Protein 6QWT (pdb70)

Organism: NCBI:txid2773316

Secondary structure (DSSP, 8-state):
-EEEE----SSPP----S-S-EE-TTTTSS---EEEPP-STT-TT-SS-HHHHHTTTTTS----S--TTHHHHHHHHHHHH----EEPPPHHHHHHEETTEE---TTS---TTGGGT--SGGGEEE-TTSSEEE-HHHHHHHHHHHH----EEEEEE---EEEHHHHHTT---EEEE--HHHHHHHHHHSHHHHHHHHTSEEEETB-TT--HHHHHHHHHHHT-S-S--EEEEEESHHHH--HHHHHHHHHHHHHHEEPPTTS-TTHHHHHHHHHHEEEEEETTEEEEEESS----HHHHHHHHHHHHHHHHHHHTTSTT--TTSEEEEEETTEEEEEESSPPPHHHHHHHHHHHSS-EEE-TTS-SS--S---TTT--BTTEEEEE-SSSTTSEEEEE-HHHHHHHTTEE-SS-HHHHHHHHHHHHGGG-HHHHHHHHHHHHHHHHHTT----PPPHHHHHHHHHHHTT-

Solvent-accessible surface area: 21320 Å² total; per-residue (Å²): 6,69,90,66,98,22,145,80,42,35,84,63,17,138,7,69,80,205,31,143,20,82,126,8,36,0,63,45,19,27,112,48,54,29,46,13,2,0,8,28,134,169,31,101,92,12,180,40,50,0,30,110,29,18,44,72,40,23,38,72,27,28,37,72,129,53,12,126,12,0,68,61,0,2,106,34,4,21,81,110,10,122,24,82,96,18,118,26,12,80,23,66,69,0,2,38,19,25,141,92,17,125,29,21,71,31,145,105,62,1,0,6,68,31,45,68,119,82,88,10,95,64,4,4,85,88,16,179,83,55,76,66,56,21,17,104,114,0,112,119,60,0,49,52,6,5,105,93,22,81,11,20,17,2,1,52,9,58,30,27,32,31,19,68,102,78,5,59,37,0,114,6,123,37,72,26,34,10,0,0,9,0,33,0,0,6,38,18,2,2,0,9,0,18,31,20,2,66,46,72,20,15,88,27,12,2,0,3,25,22,78,29,43,79,28,0,18,60,6,19,68,38,2,103,132,32,104,39,1,5,16,1,37,6,42,67,4,54,24,13,1,1,6,2,0,0,83,15,2,1,70,23,0,25,139,30,6,76,48,44,144,75,12,31,120,60,4,1,71,98,18,2,65,12,7,30,66,2,44,2,0,11,12,93,115,34,17,36,18,42,2,2,4,7,42,91,70,14,15,15,2,5,5,0,0,0,0,1,0,0,0,0,0,0,0,50,60,41,119,88,23,65,69,90,27,9,84,4,4,0,71,16,40,41,3,0,0,0,5,70,69,45,1,56,0,53,62,0,9,90,23,0,113,82,78,13,50,1,125,10,60,16,41,89,105,48,110,91,35,65,98,88,6,31,12,106,93,5,14,3,37,112,38,67,3,68,43,10,184,194,62,84,82,45,0,14,5,27,10,39,70,75,19,9,51,5,36,0,0,20,15,134,63,49,95,15,51,89,36,0,39,60,15,0,114,48,1,4,12,27,19,68,101,86,5,84,129,6,4,75,52,0,70,51,44,0,134,152,63,76,58,135,3,116,33,32,76,51,136,70,10,29,148,149,7,28,51,65,7,129,77

B-factor: mean 32.14, std 9.89, range [13.76, 86.22]

Sequence (471 aa):
SEILACEPGGPPPHVPRRSKLVKSPAYGAFPVTKEPAVLSRHDRRTEADVDQVAFSAAGGGDIDEPWPSLIPAVKLYFSRCNFPPLHTLTMLEAINGTPLLDGIDMNQSAGYPWCLTLNRRSLFDVGEDGLYHPCPELYQEIEACLHNPDYFYTTFLKDELRGVDKVAAAKTRLIEAAPIHAIIAGRMLFGGLFEAMHSQPGMYGSAVGCDPDYHWTPFYHSFLDYSEVWALDYSNFDSTIPSVVFKLIGEELAKIIQLPPSIPPDAVQKYVQSIYLSKHVFGDQWYIMKGGNPSCVGTSILNSMVNNISLLSAMLTHPDFDTSAWRILCYGDDVLYATVPSIHPSFIADFYHSQTNYKVTPADKASTFPETSSIHDVTFLKRHFVPDERFPTYIHPVISPETYQQSVMWTRGGPFQDVITSLCYLAHHAGPNNYQKWCDTVQAQCLKSGFEPIFIPYEVLQYRWLATVMT

Radius of gyration: 22.9 Å; Cα contacts (8 Å, |Δi|>4): 869; chains: 1; bounding box: 61×58×57 Å

Foldseek 3Di:
DAWFDDDDDDAFDDADQDFLKDFDLLQVLDPAQKDKFHRHQPDPLAPDGLVCQQCVLARPDFDADDDPLQVVLLCLLCVQLVAAFFEFDDLQCQAQHDPQGHHDDQQDAQFPPQNVPHGRVVQWDQDPVRGTDGDPVLVVLLLVCLAAVAFAKEKYFDTDMDGSVCRHHSHTYIAIDTHNSLSSNLCGQCVRVCSVDLNDAQRSQENQVPDQLACLLVNLVVCVVFFFKAKKFWDPQQRFAHPNLLQSVLVVVLVRYDYDPSGDSSSSNNSSCCFQFHWYGYGNDTITHHGGGRDDSSVQSVLSNSLSSLQSSQLVPDPPFDSVAKGWHDGRRIIMIGGVVGDFVVSSQVVCVVRTRIHMGGPPPPRDTDPGHGLQRDATPQFHWDADPVHRSRTFTAHDPCVLLNQLRIDSPDDSLVSQAVVLLRQLSVDQVSSVVSVVSSQVSSVVSVDHHDYDHSVVNVVVSCVSNVD

Nearest PDB structures (foldseek):
  6qwt-assembly1_A  TM=1.002E+00  e=4.736E-103  Chicken sicinivirus JSY
  6r1i-assembly2_B  TM=9.584E-01  e=3.407E-65  Porcine kobuvirus swine/S-1-HUN/2007/Hungary
  4nyz-assembly1_A  TM=9.124E-01  e=5.068E-41  Mengo virus
  3ur0-assembly3_C  TM=7.962E-01  e=3.044E-22  Murine norovirus 1
  3ur0-assembly1_A  TM=7.853E-01  e=6.809E-22  Murine norovirus 1

InterPro domains:
  IPR000605 Helicase, superfamily 3, single-stranded DNA/RNA virus [PF00910] (1807-1910)
  IPR001205 RNA-directed RNA polymerase, C-terminal domain [PF00680] (2421-2833)
  IPR001676 Picornavirus capsid [PF00073] (652-749)
  IPR001676 Picornavirus capsid [PF00073] (863-954)
  IPR004004 Helicase/polymerase/peptidase polyprotein, Calicivirus-type [PR00918] (1801-1821)
  IPR004004 Helicase/polymerase/peptidase polyprotein, Calicivirus-type [PR00918] (1880-1899)
  IPR004004 Helicase/polymerase/peptidase polyprotein, Calicivirus-type [PR00918] (2339-2353)
  IPR004004 Helicase/polymerase/peptidase polyprotein, Calicivirus-type [PR00918] (2619-2634)
  IPR004004 Helicase/polymerase/peptidase polyprotein, Calicivirus-type [PR00918] (2720-2731)
  IPR007094 RNA-directed RNA polymerase, catalytic domain [PS50507] (2616-2737)
  IPR009003 Peptidase S1, PA clan [SSF50494] (2208-2378)
  IPR014759 Helicase, superfamily 3, single-stranded RNA virus [PS51218] (1780-1949)
  IPR027417 P-loop containing nucleoside triphosphate hydrolase [SSF52540] (1797-1937)
  IPR029053 Viral coat protein subunit [G3DSA:2.60.120.20] (530-773)
  IPR029053 Viral coat protein subunit [G3DSA:2.60.120.20] (780-1007)
  IPR029053 Viral coat protein subunit [G3DSA:2.60.120.20] (1079-1293)
  IPR033703 Picornavirus/Calicivirus coat protein [cd00205] (826-999)
  IPR043128 Reverse transcriptase/Diguanylate cyclase domain [G3DSA:3.30.70.270] (2592-2648)
  IPR043128 Reverse transcriptase/Diguanylate cyclase domain [G3DSA:3.30.70.270] (2662-2763)
  IPR043502 DNA/RNA polymerase superfamily [SSF56672] (2391-2857)

CATH classification: 3.30.70.270

Structure (mmCIF, N/CA/C/O backbone):
data_6QWT
#
_entry.id   6QWT
#
_cell.length_a   92.509
_cell.length_b   92.509
_cell.length_c   161.923
_cell.angle_alpha   90.00
_cell.angle_beta   90.00
_cell.angle_gamma   90.00
#
_symmetry.space_group_name_H-M   'P 42 21 2'
#
loop_
_entity.id
_entity.type
_entity.pdbx_description
1 polymer 'Genome polyprotein'
2 water water
#
loop_
_atom_site.group_PDB
_atom_site.id
_atom_site.type_symbol
_atom_site.label_atom_id
_atom_site.label_alt_id
_atom_site.label_comp_id
_atom_site.label_asym_id
_atom_site.label_entity_id
_atom_site.label_seq_id
_atom_site.pdbx_PDB_ins_code
_atom_site.Cartn_x
_atom_site.Cartn_y
_atom_site.Cartn_z
_atom_site.occupancy
_atom_site.B_iso_or_equiv
_atom_site.auth_seq_id
_atom_site.auth_comp_id
_atom_site.auth_asym_id
_atom_site.auth_atom_id
_atom_site.pdbx_PDB_model_num
ATOM 1 N N . SER A 1 1 ? 95.474 21.309 12.353 1.00 29.78 1 SER A N 1
ATOM 2 C CA . SER A 1 1 ? 95.775 22.568 11.685 1.00 27.78 1 SER A CA 1
ATOM 3 C C . SER A 1 1 ? 95.401 22.522 10.209 1.00 31.73 1 SER A C 1
ATOM 4 O O . SER A 1 1 ? 94.882 21.523 9.713 1.00 30.31 1 SER A O 1
ATOM 7 N N . GLU A 1 2 ? 95.679 23.620 9.514 1.00 29.67 2 GLU A N 1
ATOM 8 C CA . GLU A 1 2 ? 95.378 23.760 8.095 1.00 30.92 2 GLU A CA 1
ATOM 9 C C . GLU A 1 2 ? 96.598 24.373 7.427 1.00 33.98 2 GLU A C 1
ATOM 10 O O . GLU A 1 2 ? 97.072 25.431 7.851 1.00 35.24 2 GLU A O 1
ATOM 16 N N . ILE A 1 3 ? 97.115 23.707 6.401 1.00 32.34 3 ILE A N 1
ATOM 17 C CA . ILE A 1 3 ? 98.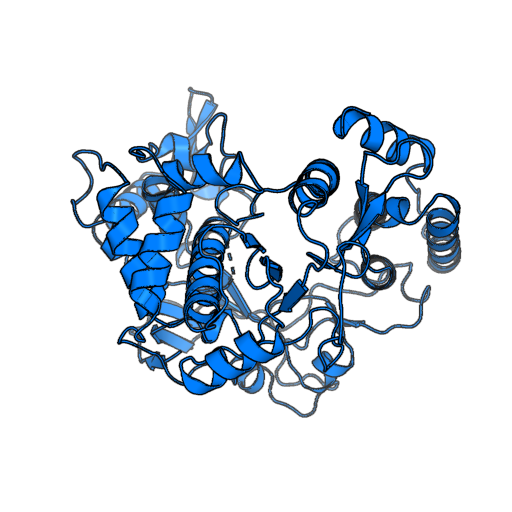372 24.099 5.776 1.00 32.89 3 ILE A CA 1
ATOM 18 C C . ILE A 1 3 ? 98.076 24.822 4.468 1.00 32.00 3 ILE A C 1
ATOM 19 O O . ILE A 1 3 ? 97.340 24.309 3.615 1.00 33.02 3 ILE A O 1
ATOM 24 N N . LEU A 1 4 ? 98.647 26.014 4.314 1.00 29.98 4 LEU A N 1
ATOM 25 C CA . LEU A 1 4 ? 98.382 26.890 3.184 1.00 31.23 4 LEU A CA 1
ATOM 26 C C . LEU A 1 4 ? 99.672 27.193 2.431 1.00 29.62 4 LEU A C 1
ATOM 27 O O . LEU A 1 4 ? 100.778 26.990 2.941 1.00 25.28 4 LEU A O 1
ATOM 32 N N . ALA A 1 5 ? 99.511 27.699 1.210 1.00 29.68 5 ALA A N 1
ATOM 33 C CA . ALA A 1 5 ? 100.653 28.098 0.401 1.00 30.00 5 ALA A CA 1
ATOM 34 C C . ALA A 1 5 ? 101.307 29.349 0.976 1.00 31.97 5 ALA A C 1
ATOM 35 O O . ALA A 1 5 ? 100.668 30.153 1.659 1.00 32.54 5 ALA A O 1
ATOM 37 N N . CYS A 1 6 ? 102.595 29.514 0.685 1.00 28.89 6 CYS A N 1
ATOM 38 C CA . CYS A 1 6 ? 103.355 30.624 1.235 1.00 28.01 6 CYS A CA 1
ATOM 39 C C . CYS A 1 6 ? 104.461 31.019 0.270 1.00 32.75 6 CYS A C 1
ATOM 40 O O . CYS A 1 6 ? 105.103 30.155 -0.335 1.00 35.47 6 CYS A O 1
ATOM 43 N N . GLU A 1 7 ? 104.680 32.324 0.137 1.00 29.85 7 GLU A N 1
ATOM 44 C CA . GLU A 1 7 ? 105.750 32.815 -0.717 1.00 32.02 7 GLU A CA 1
ATOM 45 C C . GLU A 1 7 ? 107.106 32.527 -0.075 1.00 32.42 7 GLU A C 1
ATOM 46 O O . GLU A 1 7 ? 107.274 32.714 1.135 1.00 28.12 7 GLU A O 1
ATOM 52 N N . PRO A 1 8 ? 108.087 32.067 -0.849 1.00 32.46 8 PRO A N 1
ATOM 53 C CA . PRO A 1 8 ? 109.418 31.827 -0.281 1.00 30.17 8 PRO A CA 1
ATOM 54 C C . PRO A 1 8 ? 110.074 33.123 0.169 1.00 31.96 8 PRO A C 1
ATOM 55 O O . PRO A 1 8 ? 109.805 34.202 -0.363 1.00 32.25 8 PRO A O 1
ATOM 59 N N . GLY A 1 9 ? 110.944 33.005 1.169 1.00 28.85 9 GLY A N 1
ATOM 60 C CA . GLY A 1 9 ? 111.550 34.175 1.773 1.00 28.26 9 GLY A CA 1
ATOM 61 C C . GLY A 1 9 ? 113.010 34.379 1.424 1.00 28.01 9 GLY A C 1
ATOM 62 O O . GLY A 1 9 ? 113.638 35.326 1.904 1.00 32.39 9 GLY A O 1
ATOM 63 N N . GLY A 1 10 ? 113.562 33.500 0.592 1.00 27.86 10 GLY A N 1
ATOM 64 C CA . GLY A 1 10 ? 114.945 33.595 0.193 1.00 26.61 10 GLY A CA 1
ATOM 65 C C . GLY A 1 10 ? 115.553 32.230 -0.057 1.00 29.38 10 GLY A C 1
ATOM 66 O O . GLY A 1 10 ? 114.853 31.266 -0.387 1.00 31.05 10 GLY A O 1
ATOM 67 N N . PRO A 1 11 ? 116.871 32.121 0.087 1.00 27.70 11 PRO A N 1
ATOM 68 C CA . PRO A 1 11 ? 117.531 30.821 -0.074 1.00 28.97 11 PRO A CA 1
ATOM 69 C C . PRO A 1 11 ? 117.057 29.846 0.988 1.00 32.31 11 PRO A C 1
ATOM 70 O O . PRO A 1 11 ? 116.945 30.210 2.168 1.00 27.59 11 PRO A O 1
ATOM 74 N N . PRO A 1 12 ? 116.759 28.606 0.613 1.00 29.55 12 PRO A N 1
ATOM 75 C CA . PRO A 1 12 ? 116.233 27.644 1.583 1.00 26.23 12 PRO A CA 1
ATOM 76 C C . PRO A 1 12 ? 117.334 27.105 2.478 1.00 26.86 12 PRO A C 1
ATOM 77 O O . PRO A 1 12 ? 118.495 26.988 2.054 1.00 25.67 12 PRO A O 1
ATOM 81 N N . PRO A 1 13 ? 117.014 26.779 3.726 1.00 26.62 13 PRO A N 1
ATOM 82 C CA . PRO A 1 13 ? 117.985 26.116 4.601 1.00 27.89 13 PRO A CA 1
ATOM 83 C C . PRO A 1 13 ? 118.013 24.612 4.350 1.00 27.03 13 PRO A C 1
ATOM 84 O O . PRO A 1 13 ? 117.197 24.058 3.613 1.00 26.82 13 PRO A O 1
ATOM 88 N N . HIS A 1 14 ? 118.979 23.953 4.985 1.00 28.87 14 HIS A N 1
ATOM 89 C CA . HIS A 1 14 ? 119.172 22.517 4.835 1.00 28.51 14 HIS A CA 1
ATOM 90 C C . HIS A 1 14 ? 118.658 21.775 6.063 1.00 27.15 14 HIS A C 1
ATOM 91 O O . HIS A 1 14 ? 118.922 22.177 7.200 1.00 26.08 14 HIS A O 1
ATOM 98 N N . VAL A 1 15 ? 117.929 20.688 5.824 1.00 27.06 15 VAL A N 1
ATOM 99 C CA . VAL A 1 15 ? 117.415 19.833 6.891 1.00 23.90 15 VAL A CA 1
ATOM 100 C C . VAL A 1 15 ? 118.452 18.743 7.154 1.00 27.65 15 VAL A C 1
ATOM 101 O O . VAL A 1 15 ? 118.684 17.902 6.268 1.00 24.34 15 VAL A O 1
ATOM 105 N N . PRO A 1 16 ? 119.093 18.719 8.323 1.00 29.32 16 PRO A N 1
ATOM 106 C CA . PRO A 1 16 ? 120.086 17.670 8.598 1.00 22.32 16 PRO A CA 1
ATOM 107 C C . PRO A 1 16 ? 119.454 16.285 8.545 1.00 27.75 16 PRO A C 1
ATOM 108 O O . PRO A 1 16 ? 118.406 16.038 9.148 1.00 26.88 16 PRO A O 1
ATOM 112 N N . ARG A 1 17 ? 120.097 15.382 7.803 1.00 21.25 17 ARG A N 1
ATOM 113 C CA . ARG A 1 17 ? 119.602 14.023 7.618 1.00 25.32 17 ARG A CA 1
ATOM 114 C C . ARG A 1 17 ? 120.444 12.978 8.336 1.00 26.88 17 ARG A C 1
ATOM 115 O O . ARG A 1 17 ? 120.122 11.788 8.268 1.00 24.85 17 ARG A O 1
ATOM 123 N N . ARG A 1 18 ? 121.512 13.385 9.016 1.00 26.28 18 ARG A N 1
ATOM 124 C CA . ARG A 1 18 ? 122.338 12.484 9.804 1.00 34.92 18 ARG A CA 1
ATOM 125 C C . ARG A 1 18 ? 122.235 12.860 11.277 1.00 30.92 18 ARG A C 1
ATOM 126 O O . ARG A 1 18 ? 122.272 14.043 11.631 1.00 27.97 18 ARG A O 1
ATOM 134 N N . SER A 1 19 ? 122.103 11.847 12.129 1.00 29.05 19 SER A N 1
ATOM 135 C CA . SER A 1 19 ? 121.965 12.071 13.560 1.00 27.76 19 SER A CA 1
ATOM 136 C C . SER A 1 19 ? 123.317 12.368 14.193 1.00 29.01 19 SER A C 1
ATOM 137 O O . SER A 1 19 ? 124.340 11.796 13.807 1.00 26.72 19 SER A O 1
ATOM 140 N N . LYS A 1 20 ? 123.313 13.280 15.166 1.00 31.03 20 LYS A N 1
ATOM 141 C CA . LYS A 1 20 ? 124.492 13.547 15.980 1.00 30.92 20 LYS A CA 1
ATOM 142 C C . LYS A 1 20 ? 124.650 12.557 17.126 1.00 31.02 20 LYS A C 1
ATOM 143 O O . LYS A 1 20 ? 125.674 12.593 17.818 1.00 24.36 20 LYS A O 1
ATOM 149 N N . LEU A 1 21 ? 123.668 11.683 17.338 1.00 27.83 21 LEU A N 1
ATOM 150 C CA . LEU A 1 21 ? 123.720 10.722 18.431 1.00 28.30 21 LEU A CA 1
ATOM 151 C C . LEU A 1 21 ? 124.491 9.488 17.985 1.00 29.79 21 LEU A C 1
ATOM 152 O O . LEU A 1 21 ? 124.111 8.826 17.012 1.00 33.15 21 LEU A O 1
ATOM 157 N N . VAL A 1 22 ? 125.579 9.182 18.691 1.00 26.73 22 VAL A N 1
ATOM 158 C CA . VAL A 1 22 ? 126.393 8.008 18.415 1.00 24.67 22 VAL A CA 1
ATOM 159 C C . VAL A 1 22 ? 126.504 7.188 19.693 1.00 27.51 22 VAL A C 1
ATOM 160 O O . VAL A 1 22 ? 126.306 7.689 20.802 1.00 24.18 22 VAL A O 1
ATOM 164 N N . LYS A 1 23 ? 126.810 5.902 19.522 1.00 27.58 23 LYS A N 1
ATOM 165 C CA . LYS A 1 23 ? 126.904 4.998 20.661 1.00 25.97 23 LYS A CA 1
ATOM 166 C C . LYS A 1 23 ? 127.992 5.455 21.626 1.00 27.45 23 LYS A C 1
ATOM 167 O O . LYS A 1 23 ? 129.091 5.840 21.217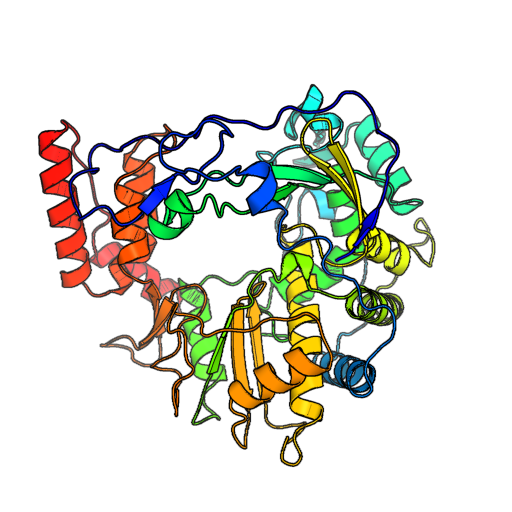 1.00 29.58 23 LYS A O 1
ATOM 173 N N . SER A 1 24 ? 127.670 5.422 22.912 1.00 25.55 24 SER A N 1
ATOM 174 C CA . SER A 1 24 ? 128.560 5.871 23.971 1.00 26.79 24 SER A CA 1
ATOM 175 C C . SER A 1 24 ? 129.377 4.702 24.501 1.00 19.88 24 SER A C 1
ATOM 176 O O . SER A 1 24 ? 129.096 3.540 24.202 1.00 22.13 24 SER A O 1
ATOM 179 N N . PRO A 1 25 ? 130.416 4.974 25.300 1.00 26.19 25 PRO A N 1
ATOM 180 C CA . PRO A 1 25 ? 131.172 3.872 25.924 1.00 23.07 25 PRO A CA 1
ATOM 181 C C . PRO A 1 25 ? 130.336 2.976 26.831 1.00 26.73 25 PRO A C 1
ATOM 182 O O . PRO A 1 25 ? 130.828 1.919 27.244 1.00 27.46 25 PRO A O 1
ATOM 186 N N . ALA A 1 26 ? 129.099 3.358 27.152 1.00 24.55 26 ALA A N 1
ATOM 187 C CA . ALA A 1 26 ? 128.229 2.558 28.003 1.00 24.72 26 ALA A CA 1
ATOM 188 C C . ALA A 1 26 ? 127.121 1.866 27.216 1.00 23.10 26 ALA A C 1
ATOM 189 O O . ALA A 1 26 ? 126.148 1.396 27.813 1.00 23.58 26 ALA A O 1
ATOM 191 N N . TYR A 1 27 ? 127.272 1.760 25.890 1.00 25.41 27 TYR A N 1
ATOM 192 C CA . TYR A 1 27 ? 126.158 1.359 25.031 1.00 25.96 27 TYR A CA 1
ATOM 193 C C . TYR A 1 27 ? 125.609 -0.030 25.363 1.00 28.02 27 TYR A C 1
ATOM 194 O O . TYR A 1 27 ? 124.418 -0.284 25.163 1.00 36.44 27 TYR A O 1
ATOM 203 N N . GLY A 1 28 ? 126.435 -0.949 25.834 1.00 28.36 28 GLY A N 1
ATOM 204 C CA . GLY A 1 28 ? 125.835 -2.239 26.111 1.00 32.37 28 GLY A CA 1
ATOM 205 C C . GLY A 1 28 ? 125.205 -2.422 27.479 1.00 31.34 28 GLY A C 1
ATOM 206 O O . GLY A 1 28 ? 124.743 -3.528 27.781 1.00 33.79 28 GLY A O 1
ATOM 207 N N . ALA A 1 29 ? 125.145 -1.370 28.305 1.00 26.83 29 ALA A N 1
ATOM 208 C CA . ALA A 1 29 ? 124.848 -1.535 29.729 1.00 25.84 29 ALA A CA 1
ATOM 209 C C . ALA A 1 29 ? 123.447 -2.088 29.974 1.00 26.17 29 ALA A C 1
ATOM 210 O O . ALA A 1 29 ? 123.264 -2.962 30.830 1.00 25.23 29 ALA A O 1
ATOM 212 N N . PHE A 1 30 ? 122.450 -1.590 29.256 1.00 25.66 30 PHE A N 1
ATOM 213 C CA . PHE A 1 30 ? 121.062 -1.981 29.438 1.00 23.56 30 PHE A CA 1
ATOM 214 C C . PHE A 1 30 ? 120.481 -2.456 28.116 1.00 29.08 30 PHE A C 1
ATOM 215 O O . PHE A 1 30 ? 121.001 -2.123 27.045 1.00 27.81 30 PHE A O 1
ATOM 223 N N . PRO A 1 31 ? 119.414 -3.255 28.156 1.00 29.56 31 PRO A N 1
ATOM 224 C CA . PRO A 1 31 ? 118.716 -3.612 26.913 1.00 29.54 31 PRO A CA 1
ATOM 225 C C . PRO A 1 31 ? 118.261 -2.364 26.167 1.00 29.47 31 PRO A C 1
ATOM 226 O O . PRO A 1 31 ? 117.625 -1.475 26.738 1.00 27.87 31 PRO A O 1
ATOM 230 N N . VAL A 1 32 ? 118.601 -2.301 24.883 1.00 26.03 32 VAL A N 1
ATOM 231 C CA . VAL A 1 32 ? 118.342 -1.113 24.076 1.00 29.28 32 VAL A CA 1
ATOM 232 C C . VAL A 1 32 ? 116.862 -1.084 23.708 1.00 28.85 32 VAL A C 1
ATOM 233 O O . VAL A 1 32 ? 116.401 -1.876 22.883 1.00 34.52 32 VAL A O 1
ATOM 237 N N . THR A 1 33 ? 116.112 -0.171 24.327 1.00 28.15 33 THR A N 1
ATOM 238 C CA . THR A 1 33 ? 114.714 0.061 23.992 1.00 25.51 33 THR A CA 1
ATOM 239 C C . THR A 1 33 ? 114.499 1.377 23.262 1.00 29.36 33 THR A C 1
ATOM 240 O O . THR A 1 33 ? 113.358 1.698 22.914 1.00 29.57 33 THR A O 1
ATOM 244 N N . LYS A 1 34 ? 115.560 2.148 23.028 1.00 26.56 34 LYS A N 1
ATOM 245 C CA . LYS A 1 34 ? 115.467 3.433 22.354 1.00 25.57 34 LYS A CA 1
ATOM 246 C C . LYS A 1 34 ? 116.637 3.583 21.395 1.00 28.26 34 LYS A C 1
ATOM 247 O O . LYS A 1 34 ? 117.728 3.061 21.638 1.00 27.51 34 LYS A O 1
ATOM 253 N N . GLU A 1 35 ? 116.399 4.310 20.311 1.00 25.10 35 GLU A N 1
ATOM 254 C CA . GLU A 1 35 ? 117.395 4.580 19.287 1.00 27.66 35 GLU A CA 1
ATOM 255 C C . GLU A 1 35 ? 117.156 5.980 18.744 1.00 25.99 35 GLU A C 1
ATOM 256 O O . GLU A 1 35 ? 116.070 6.542 18.922 1.00 21.59 35 GLU A O 1
ATOM 262 N N . PRO A 1 36 ? 118.158 6.579 18.094 1.00 22.49 36 PRO A N 1
ATOM 263 C CA . PRO A 1 36 ? 117.951 7.901 17.488 1.00 25.12 36 PRO A CA 1
ATOM 264 C C . PRO A 1 36 ? 116.823 7.879 16.467 1.00 26.33 36 PRO A C 1
ATOM 265 O O . PRO A 1 36 ? 116.668 6.922 15.707 1.00 21.96 36 PRO A O 1
ATOM 269 N N . ALA A 1 37 ? 116.031 8.951 16.462 1.00 25.19 37 ALA A N 1
ATOM 270 C CA . ALA A 1 37 ? 114.887 9.045 15.567 1.00 26.87 37 ALA A CA 1
ATOM 271 C C . ALA A 1 37 ? 115.326 8.979 14.109 1.00 23.44 37 ALA A C 1
ATOM 272 O O . ALA A 1 37 ? 116.449 9.350 13.754 1.00 20.67 37 ALA A O 1
ATOM 274 N N . VAL A 1 38 ? 114.418 8.501 13.262 1.00 22.96 38 VAL A N 1
ATOM 275 C CA . VAL A 1 38 ? 114.661 8.453 11.826 1.00 23.17 38 VAL A CA 1
ATOM 276 C C . VAL A 1 38 ? 114.748 9.878 11.291 1.00 23.04 38 VAL A C 1
ATOM 277 O O . VAL A 1 38 ? 113.807 10.669 11.424 1.00 20.94 38 VAL A O 1
ATOM 281 N N . LEU A 1 39 ? 115.881 10.220 10.683 1.00 20.66 39 LEU A N 1
ATOM 282 C CA . LEU A 1 39 ? 116.024 11.519 10.043 1.00 24.89 39 LEU A CA 1
ATOM 283 C C . LEU A 1 39 ? 116.079 11.445 8.525 1.00 25.47 39 LEU A C 1
ATOM 284 O O . LEU A 1 39 ? 115.727 12.427 7.865 1.00 22.75 39 LEU A O 1
ATOM 289 N N . SER A 1 40 ? 116.485 10.313 7.958 1.00 23.24 40 SER A N 1
ATOM 290 C CA . SER A 1 40 ? 116.669 10.176 6.520 1.00 25.92 40 SER A CA 1
ATOM 291 C C . SER A 1 40 ? 115.486 9.450 5.891 1.00 27.46 40 SER A C 1
ATOM 292 O O . SER A 1 40 ? 114.920 8.528 6.487 1.00 27.01 40 SER A O 1
ATOM 295 N N . ARG A 1 41 ? 115.124 9.868 4.675 1.00 27.03 41 ARG A N 1
ATOM 296 C CA . ARG A 1 41 ? 114.088 9.166 3.924 1.00 25.97 41 ARG A CA 1
ATOM 297 C C . ARG A 1 41 ? 114.551 7.799 3.438 1.00 26.68 41 ARG A C 1
ATOM 298 O O . ARG A 1 41 ? 113.727 7.029 2.931 1.00 31.59 41 ARG A O 1
ATOM 306 N N . HIS A 1 42 ? 115.839 7.480 3.582 1.00 26.72 42 HIS A N 1
ATOM 307 C CA . HIS A 1 42 ? 116.393 6.196 3.173 1.00 32.07 42 HIS A CA 1
ATOM 308 C C . HIS A 1 42 ? 116.826 5.342 4.364 1.00 32.48 42 HIS A C 1
ATOM 309 O O . HIS A 1 42 ? 117.616 4.407 4.192 1.00 34.69 42 HIS A O 1
ATOM 316 N N . ASP A 1 43 ? 116.330 5.641 5.565 1.00 29.97 43 ASP A N 1
ATOM 317 C CA . ASP A 1 43 ? 116.714 4.875 6.748 1.00 31.00 43 ASP A CA 1
ATOM 318 C C . ASP A 1 43 ? 116.279 3.420 6.609 1.00 26.55 43 ASP A C 1
ATOM 319 O O . ASP A 1 43 ? 115.110 3.129 6.336 1.00 30.65 43 ASP A O 1
ATOM 324 N N . ARG A 1 44 ? 117.231 2.502 6.796 1.00 28.70 44 ARG A N 1
ATOM 325 C CA . ARG A 1 44 ? 116.942 1.079 6.656 1.00 29.68 44 ARG A CA 1
ATOM 326 C C . ARG A 1 44 ? 116.116 0.531 7.812 1.00 32.69 44 ARG A C 1
ATOM 327 O O . ARG A 1 44 ? 115.527 -0.547 7.677 1.00 33.41 44 ARG A O 1
ATOM 329 N N . ARG A 1 45 ? 116.055 1.240 8.941 1.00 31.18 45 ARG A N 1
ATOM 330 C CA . ARG A 1 45 ? 115.293 0.756 10.085 1.00 29.17 45 ARG A CA 1
ATOM 331 C C . ARG A 1 45 ? 113.787 0.913 9.912 1.00 32.19 45 ARG A C 1
ATOM 332 O O . ARG A 1 45 ? 113.031 0.389 10.739 1.00 31.73 45 ARG A O 1
ATOM 340 N N . THR A 1 46 ? 113.332 1.611 8.872 1.00 28.60 46 THR A N 1
ATOM 341 C CA . THR A 1 46 ? 111.912 1.837 8.648 1.00 32.14 46 THR A CA 1
ATOM 342 C C . THR A 1 46 ? 111.568 1.605 7.182 1.00 31.87 46 THR A C 1
ATOM 343 O O . THR A 1 46 ? 112.402 1.788 6.291 1.00 31.71 46 THR A O 1
ATOM 347 N N . GLU A 1 47 ? 110.326 1.189 6.946 1.00 30.66 47 GLU A N 1
ATOM 348 C CA . GLU A 1 47 ? 109.777 1.080 5.602 1.00 36.19 47 GLU A CA 1
ATOM 349 C C . GLU A 1 47 ? 108.967 2.305 5.203 1.00 36.53 47 GLU A C 1
ATOM 350 O O . GLU A 1 47 ? 108.510 2.385 4.058 1.00 33.34 47 GLU A O 1
ATOM 356 N N . ALA A 1 48 ? 108.783 3.255 6.113 1.00 28.46 48 ALA A N 1
ATOM 357 C CA . ALA A 1 48 ? 107.970 4.435 5.871 1.00 27.16 48 ALA A CA 1
ATOM 358 C C . ALA A 1 48 ? 108.832 5.611 5.421 1.00 27.80 48 ALA A C 1
ATOM 359 O O . ALA A 1 48 ? 110.065 5.576 5.463 1.00 28.76 48 ALA A O 1
ATOM 361 N N . ASP A 1 49 ? 108.151 6.666 4.982 1.00 32.41 49 ASP A N 1
ATOM 362 C CA . ASP A 1 49 ? 108.780 7.916 4.575 1.00 28.50 49 ASP A CA 1
ATOM 363 C C . ASP A 1 49 ? 108.641 8.908 5.723 1.00 28.84 49 ASP A C 1
ATOM 364 O O . ASP A 1 49 ? 107.521 9.282 6.089 1.00 26.68 49 ASP A O 1
ATOM 369 N N . VAL A 1 50 ? 109.777 9.332 6.285 1.00 24.51 50 VAL A N 1
ATOM 370 C CA . VAL A 1 50 ? 109.740 10.127 7.509 1.00 28.12 50 VAL A CA 1
ATOM 371 C C . VAL A 1 50 ? 109.148 11.510 7.244 1.00 30.47 50 VAL A C 1
ATOM 372 O O . VAL A 1 50 ? 108.385 12.037 8.063 1.00 27.70 50 VAL A O 1
ATOM 376 N N . ASP A 1 51 ? 109.470 12.117 6.095 1.00 26.21 51 ASP A N 1
ATOM 377 C CA . ASP A 1 51 ? 108.887 13.415 5.769 1.00 27.75 51 ASP A CA 1
ATOM 378 C C . ASP A 1 51 ? 107.369 13.331 5.664 1.00 30.15 51 ASP A C 1
ATOM 379 O O . ASP A 1 51 ? 106.670 14.309 5.951 1.00 32.50 51 ASP A O 1
ATOM 384 N N . GLN A 1 52 ? 106.843 12.172 5.266 1.00 31.01 52 GLN A N 1
ATOM 385 C CA . GLN A 1 52 ? 105.400 11.974 5.202 1.00 28.98 52 GLN A CA 1
ATOM 386 C C . GLN A 1 52 ? 104.815 11.724 6.590 1.00 31.35 52 GLN A C 1
ATOM 387 O O . GLN A 1 52 ? 103.799 12.323 6.964 1.00 30.58 52 GLN A O 1
ATOM 393 N N . VAL A 1 53 ? 105.451 10.850 7.372 1.00 26.44 53 VAL A N 1
ATOM 394 C CA . VAL A 1 53 ? 104.928 10.525 8.697 1.00 29.06 53 VAL A CA 1
ATOM 395 C C . VAL A 1 53 ? 105.034 11.726 9.632 1.00 28.14 53 VAL A C 1
ATOM 396 O O . VAL A 1 53 ? 104.126 11.988 10.428 1.00 26.76 53 VAL A O 1
ATOM 400 N N . ALA A 1 54 ? 106.135 12.482 9.547 1.00 25.49 54 ALA A N 1
ATOM 401 C CA . ALA A 1 54 ? 106.334 13.599 10.468 1.00 25.96 54 ALA A CA 1
ATOM 402 C C . ALA A 1 54 ? 105.281 14.688 10.287 1.00 28.03 54 ALA A C 1
ATOM 403 O O . ALA A 1 54 ? 104.990 15.430 11.231 1.00 28.68 54 ALA A O 1
ATOM 405 N N . PHE A 1 55 ? 104.705 14.807 9.093 1.00 29.55 55 PHE A N 1
ATOM 406 C CA . PHE A 1 55 ? 103.687 15.812 8.817 1.00 28.32 55 PHE A CA 1
ATOM 407 C C . PHE A 1 55 ? 102.291 15.213 8.703 1.00 29.39 55 PHE A C 1
ATOM 408 O O . PHE A 1 55 ? 101.360 15.913 8.292 1.00 31.00 55 PHE A O 1
ATOM 416 N N . SER A 1 56 ? 102.118 13.939 9.069 1.00 29.69 56 SER A N 1
ATOM 417 C CA . SER A 1 56 ? 100.843 13.268 8.829 1.00 32.21 56 SER A CA 1
ATOM 418 C C . SER A 1 56 ? 99.741 13.785 9.746 1.00 33.24 56 SER A C 1
ATOM 419 O O . SER A 1 56 ? 98.563 13.745 9.373 1.00 37.45 56 SER A O 1
ATOM 422 N N . ALA A 1 57 ? 100.092 14.269 10.938 1.00 31.66 57 ALA A N 1
ATOM 423 C CA . ALA A 1 57 ? 99.089 14.800 11.851 1.00 36.14 57 ALA A CA 1
ATOM 424 C C . ALA A 1 57 ? 98.741 16.255 11.568 1.00 36.86 57 ALA A C 1
ATOM 425 O O . ALA A 1 57 ? 97.789 16.775 12.162 1.00 28.78 57 ALA A O 1
ATOM 427 N N . ALA A 1 58 ? 99.488 16.923 10.695 1.00 33.37 58 ALA A N 1
ATOM 428 C CA . ALA A 1 58 ? 99.153 18.276 10.290 1.00 32.52 58 ALA A CA 1
ATOM 429 C C . ALA A 1 58 ? 98.136 18.249 9.153 1.00 33.27 58 ALA A C 1
ATOM 430 O O . ALA A 1 58 ? 97.948 17.236 8.474 1.00 40.14 58 ALA A O 1
ATOM 432 N N . GLY A 1 59 ? 97.470 19.382 8.952 1.00 34.07 59 GLY A N 1
ATOM 433 C CA . GLY A 1 59 ? 96.488 19.481 7.891 1.00 33.58 59 GLY A CA 1
ATOM 434 C C . GLY A 1 59 ? 95.178 18.772 8.145 1.00 31.92 59 GLY A C 1
ATOM 435 O O . GLY A 1 59 ? 94.378 18.638 7.214 1.00 32.85 59 GLY A O 1
ATOM 436 N N . GLY A 1 60 ? 94.923 18.318 9.374 1.00 34.28 60 GLY A N 1
ATOM 437 C CA . GLY A 1 60 ? 93.657 17.666 9.670 1.00 38.08 60 GLY A CA 1
ATOM 438 C C . GLY A 1 60 ? 92.484 18.613 9.833 1.00 39.67 60 GLY A C 1
ATOM 439 O O . GLY A 1 60 ? 91.353 18.145 9.999 1.00 42.04 60 GLY A O 1
ATOM 440 N N . GLY A 1 61 ? 92.721 19.924 9.790 1.00 31.92 61 GLY A N 1
ATOM 441 C CA . GLY A 1 61 ? 91.656 20.893 9.936 1.00 33.87 61 GLY A CA 1
ATOM 442 C C . GLY A 1 61 ? 91.891 21.864 11.073 1.00 35.10 61 GLY A C 1
ATOM 443 O O . GLY A 1 61 ? 92.584 21.544 12.043 1.00 30.12 61 GLY A O 1
ATOM 444 N N . ASP A 1 62 ? 91.319 23.060 10.959 1.00 34.08 62 ASP A N 1
ATOM 445 C CA . ASP A 1 62 ? 91.409 24.085 11.988 1.00 34.66 62 ASP A CA 1
ATOM 446 C C . ASP A 1 62 ? 90.005 24.513 12.391 1.00 33.92 62 ASP A C 1
ATOM 447 O O . ASP A 1 62 ? 89.072 24.467 11.586 1.00 40.22 62 ASP A O 1
ATOM 452 N N . ILE A 1 63 ? 89.853 24.928 13.644 1.00 32.32 63 ILE A N 1
ATOM 453 C CA . ILE A 1 63 ? 88.570 25.393 14.159 1.00 34.94 63 ILE A CA 1
ATOM 454 C C . ILE A 1 63 ? 88.649 26.903 14.337 1.00 34.01 63 ILE A C 1
ATOM 455 O O . ILE A 1 63 ? 89.527 27.411 15.045 1.00 34.72 63 ILE A O 1
ATOM 460 N N . ASP A 1 64 ? 87.734 27.618 13.681 1.00 32.61 64 ASP A N 1
ATOM 461 C CA . ASP A 1 64 ? 87.694 29.074 13.709 1.00 35.19 64 ASP A CA 1
ATOM 462 C C . ASP A 1 64 ? 86.643 29.631 14.653 1.00 36.02 64 ASP A C 1
ATOM 463 O O . ASP A 1 64 ? 86.782 30.767 15.113 1.00 37.63 64 ASP A O 1
ATOM 468 N N . GLU A 1 65 ? 85.590 28.873 14.937 1.00 33.13 65 GLU A N 1
ATOM 469 C CA . GLU A 1 65 ? 84.524 29.393 15.771 1.00 33.25 65 GLU A CA 1
ATOM 470 C C . GLU A 1 65 ? 84.547 28.744 17.148 1.00 29.14 65 GLU A C 1
ATOM 471 O O . GLU A 1 65 ? 84.826 27.545 17.264 1.00 26.42 65 GLU A O 1
ATOM 477 N N . PRO A 1 66 ? 84.261 29.501 18.203 1.00 24.68 66 PRO A N 1
ATOM 478 C CA . PRO A 1 66 ? 84.313 28.925 19.550 1.00 29.09 66 PRO A CA 1
ATOM 479 C C . PRO A 1 66 ? 83.159 27.965 19.792 1.00 26.80 66 PRO A C 1
ATOM 480 O O . PRO A 1 66 ? 82.027 28.205 19.367 1.00 27.01 66 PRO A O 1
ATOM 484 N N . TRP A 1 67 ? 83.460 26.866 20.478 1.00 22.32 67 TRP A N 1
ATOM 485 C CA . TRP A 1 67 ? 82.403 25.986 20.939 1.00 26.43 67 TRP A CA 1
ATOM 486 C C . TRP A 1 67 ? 81.725 26.607 22.161 1.00 23.59 67 TRP A C 1
ATOM 487 O O . TRP A 1 67 ? 82.297 27.481 22.816 1.00 20.21 67 TRP A O 1
ATOM 498 N N . PRO A 1 68 ? 80.487 26.192 22.469 1.00 27.02 68 PRO A N 1
ATOM 499 C CA . PRO A 1 68 ? 79.684 26.931 23.463 1.00 25.14 68 PRO A CA 1
ATOM 500 C C . PRO A 1 68 ? 80.364 27.187 24.799 1.00 24.26 68 PRO A C 1
ATOM 501 O O . PRO A 1 68 ? 80.097 28.221 25.422 1.00 22.05 68 PRO A O 1
ATOM 505 N N . SER A 1 69 ? 81.229 26.288 25.263 1.00 23.88 69 SER A N 1
ATOM 506 C CA . SER A 1 69 ? 81.877 26.442 26.558 1.00 22.48 69 SER A CA 1
ATOM 507 C C . SER A 1 69 ? 83.246 27.104 26.471 1.00 23.63 69 SER A C 1
ATOM 508 O O . SER A 1 69 ? 83.899 27.275 27.505 1.00 21.58 69 SER A O 1
ATOM 511 N N . LEU A 1 70 ? 83.692 27.495 25.271 1.00 21.26 70 LEU A N 1
ATOM 512 C CA . LEU A 1 70 ? 85.052 28.008 25.117 1.00 20.62 70 LEU A CA 1
ATOM 513 C C . LEU A 1 70 ? 85.199 29.403 25.718 1.00 19.38 70 LEU A C 1
ATOM 514 O O . LEU A 1 70 ? 86.100 29.644 26.532 1.00 20.75 70 LEU A O 1
ATOM 519 N N . ILE A 1 71 ? 84.338 30.342 25.313 1.00 20.95 71 ILE A N 1
ATOM 520 C CA . ILE A 1 71 ? 84.395 31.692 25.882 1.00 19.26 71 ILE A CA 1
ATOM 521 C C . ILE A 1 71 ? 84.209 31.680 27.395 1.00 23.65 71 ILE A C 1
ATOM 522 O O . ILE A 1 71 ? 84.959 32.384 28.092 1.00 19.69 71 ILE A O 1
ATOM 527 N N . PRO A 1 72 ? 83.246 30.943 27.967 1.00 20.93 72 PRO A N 1
ATOM 528 C CA . PRO A 1 72 ? 83.206 30.842 29.436 1.00 22.52 72 PRO A CA 1
ATOM 529 C C . PRO A 1 72 ? 84.504 30.327 30.039 1.00 21.27 72 PRO A C 1
ATOM 530 O O . PRO A 1 72 ? 84.911 30.799 31.108 1.00 20.29 72 PRO A O 1
ATOM 534 N N . ALA A 1 73 ? 85.172 29.374 29.380 1.00 21.65 73 ALA A N 1
ATOM 535 C CA . ALA A 1 73 ? 86.434 28.863 29.908 1.00 19.65 73 ALA A CA 1
ATOM 536 C C . ALA A 1 73 ? 87.508 29.939 29.901 1.00 19.07 73 ALA A C 1
ATOM 537 O O . ALA A 1 73 ? 88.308 30.034 30.838 1.00 19.15 73 ALA A O 1
ATOM 539 N N . VAL A 1 74 ? 87.538 30.763 28.849 1.00 17.97 74 VAL A N 1
ATOM 540 C CA . VAL A 1 74 ? 88.483 31.876 28.796 1.00 22.57 74 VAL A CA 1
ATOM 541 C C . VAL A 1 74 ? 88.275 32.803 29.989 1.00 21.15 74 VAL A C 1
ATOM 542 O O . VAL A 1 74 ? 89.224 33.153 30.701 1.00 18.61 74 VAL A O 1
ATOM 546 N N . LYS A 1 75 ? 87.024 33.205 30.227 1.00 17.55 75 LYS A N 1
ATOM 547 C CA . LYS A 1 75 ? 86.727 34.090 31.348 1.00 22.92 75 LYS A CA 1
ATOM 548 C C . LYS A 1 75 ? 87.076 33.436 32.678 1.00 22.04 75 LYS A C 1
ATOM 549 O O . LYS A 1 75 ? 87.623 34.089 33.573 1.00 21.25 75 LYS A O 1
ATOM 555 N N . LEU A 1 76 ? 86.775 32.144 32.823 1.00 20.88 76 LEU A N 1
ATOM 556 C CA . LEU A 1 76 ? 87.061 31.449 34.074 1.00 21.98 76 LEU A CA 1
ATOM 557 C C . LEU A 1 76 ? 88.557 31.424 34.362 1.00 20.00 76 LEU A C 1
ATOM 558 O O . LEU A 1 76 ? 88.991 31.717 35.483 1.00 19.81 76 LEU A O 1
ATOM 563 N N . TYR A 1 77 ? 89.366 31.082 33.356 1.00 23.58 77 TYR A N 1
ATOM 564 C CA . TYR A 1 77 ? 90.809 30.994 33.563 1.00 16.60 77 TYR A CA 1
ATOM 565 C C . TYR A 1 77 ? 91.395 32.351 33.943 1.00 19.29 77 TYR A C 1
ATOM 566 O O . TYR A 1 77 ? 92.115 32.470 34.940 1.00 18.34 77 TYR A O 1
ATOM 575 N N . PHE A 1 78 ? 91.084 33.392 33.169 1.00 17.85 78 PHE A N 1
ATOM 576 C CA . PHE A 1 78 ? 91.620 34.713 33.474 1.00 20.50 78 PHE A CA 1
ATOM 577 C C . PHE A 1 78 ? 91.037 35.299 34.751 1.00 21.76 78 PHE A C 1
ATOM 578 O O . PHE A 1 78 ? 91.681 36.151 35.374 1.00 20.00 78 PHE A O 1
ATOM 586 N N . SER A 1 79 ? 89.841 34.866 35.153 1.00 19.08 79 SER A N 1
ATOM 587 C CA . SER A 1 79 ? 89.299 35.292 36.439 1.00 26.65 79 SER A CA 1
ATOM 588 C C . SER A 1 79 ? 90.166 34.783 37.583 1.00 21.42 79 SER A C 1
ATOM 589 O O . SER A 1 79 ? 90.500 35.532 38.510 1.00 23.56 79 SER A O 1
ATOM 592 N N . ARG A 1 80 ? 90.548 33.506 37.529 1.00 18.50 80 ARG A N 1
ATOM 593 C CA . ARG A 1 80 ? 91.406 32.945 38.564 1.00 21.27 80 ARG A CA 1
ATOM 594 C C . ARG A 1 80 ? 92.810 33.533 38.502 1.00 22.86 80 ARG A C 1
ATOM 595 O O . ARG A 1 80 ? 93.423 33.793 39.545 1.00 24.14 80 ARG A O 1
ATOM 603 N N . CYS A 1 81 ? 93.341 33.742 37.294 1.00 20.03 81 CYS A N 1
ATOM 604 C CA . CYS A 1 81 ? 94.672 34.330 37.156 1.00 23.21 81 CYS A CA 1
ATOM 605 C C . CYS A 1 81 ? 94.759 35.671 37.876 1.00 24.85 81 CYS A C 1
ATOM 606 O O . CYS A 1 81 ? 95.715 35.929 38.616 1.00 25.81 81 CYS A O 1
ATOM 609 N N . ASN A 1 82 ? 93.760 36.535 37.672 1.00 20.94 82 ASN A N 1
ATOM 610 C CA . ASN A 1 82 ? 93.688 37.845 38.322 1.00 22.65 82 ASN A CA 1
ATOM 611 C C . ASN A 1 82 ? 94.964 38.653 38.074 1.00 24.62 82 ASN A C 1
ATOM 612 O O . ASN A 1 82 ? 95.563 39.213 38.994 1.00 27.67 82 ASN A O 1
ATOM 617 N N . PHE A 1 83 ? 95.380 38.700 36.812 1.00 25.22 83 PHE A N 1
ATOM 618 C CA . PHE A 1 83 ? 96.562 39.463 36.438 1.00 27.34 83 PHE A CA 1
ATOM 619 C C . PHE A 1 83 ? 96.329 40.949 36.696 1.00 26.21 83 PHE A C 1
ATOM 620 O O . PHE A 1 83 ? 95.274 41.479 36.323 1.00 25.08 83 PHE A O 1
ATOM 628 N N . PRO A 1 84 ? 97.272 41.650 37.316 1.00 28.44 84 PRO A N 1
ATOM 629 C CA . PRO A 1 84 ? 97.222 43.110 37.328 1.00 25.65 84 PRO A CA 1
ATOM 630 C C . PRO A 1 84 ? 97.657 43.647 35.978 1.00 29.18 84 PRO A C 1
ATOM 631 O O . PRO A 1 84 ? 98.044 42.864 35.097 1.00 29.30 84 PRO A O 1
ATOM 635 N N . PRO A 1 85 ? 97.590 44.959 35.757 1.00 30.93 85 PRO A N 1
ATOM 636 C CA . PRO A 1 85 ? 98.152 45.509 34.516 1.00 25.49 85 PRO A CA 1
ATOM 637 C C . PRO A 1 85 ? 99.616 45.118 34.363 1.00 30.43 85 PRO A C 1
ATOM 638 O O . PRO A 1 85 ? 100.418 45.272 35.288 1.00 30.85 85 PRO A O 1
ATO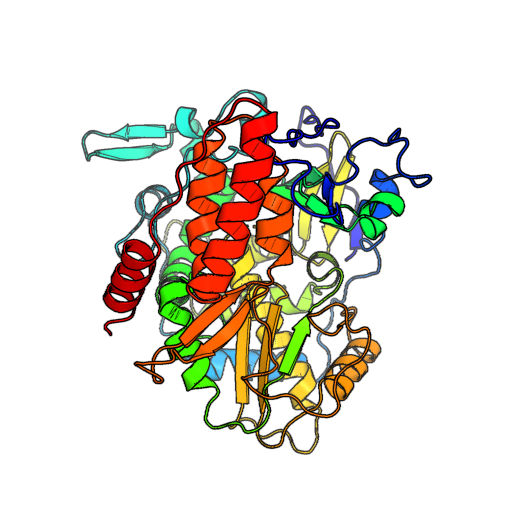M 642 N N . LEU A 1 86 ? 99.951 44.573 33.197 1.00 28.18 86 LEU A N 1
ATOM 643 C CA . LEU A 1 86 ? 101.310 44.165 32.879 1.00 26.54 86 LEU A CA 1
ATOM 644 C C . LEU A 1 86 ? 101.904 45.115 31.848 1.00 28.44 86 LEU A C 1
ATOM 645 O O . LEU A 1 86 ? 101.187 45.803 31.117 1.00 27.28 86 LEU A 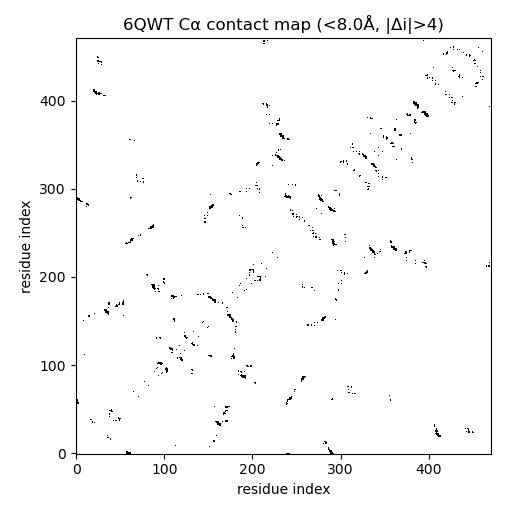O 1
ATOM 650 N N . HIS A 1 87 ? 103.233 45.142 31.795 1.00 29.27 87 HIS A N 1
ATOM 651 C CA . HIS A 1 87 ? 103.956 46.073 30.944 1.00 28.36 87 HIS A CA 1
ATOM 652 C C . HIS A 1 87 ? 104.910 45.314 30.033 1.00 29.41 87 HIS A C 1
ATOM 653 O O . HIS A 1 87 ? 105.138 44.111 30.188 1.00 22.99 87 HIS A O 1
ATOM 660 N N . THR A 1 88 ? 105.463 46.038 29.067 1.00 26.77 88 THR A N 1
ATOM 661 C CA . THR A 1 88 ? 106.430 45.482 28.137 1.00 30.20 88 THR A CA 1
ATOM 662 C C . THR A 1 88 ? 107.844 45.670 28.678 1.00 28.73 88 THR A C 1
ATOM 663 O O . THR A 1 88 ? 108.119 46.562 29.487 1.00 26.69 88 THR A O 1
ATOM 667 N N . LEU A 1 89 ? 108.741 44.797 28.236 1.00 27.69 89 LEU A N 1
ATOM 668 C CA . LEU A 1 89 ? 110.153 44.921 28.555 1.00 28.76 89 LEU A CA 1
ATOM 669 C C . LEU A 1 89 ? 110.842 45.800 27.522 1.00 28.66 89 LEU A C 1
ATOM 670 O O . LEU A 1 89 ? 110.472 45.814 26.344 1.00 25.22 89 LEU A O 1
ATOM 675 N N . THR A 1 90 ? 111.844 46.546 27.978 1.00 27.46 90 THR A N 1
ATOM 676 C CA . THR A 1 90 ? 112.704 47.261 27.050 1.00 33.09 90 THR A CA 1
ATOM 677 C C . THR A 1 90 ? 113.466 46.264 26.180 1.00 30.37 90 THR A C 1
ATOM 678 O O . THR A 1 90 ? 113.599 45.083 26.514 1.00 29.90 90 THR A O 1
ATOM 682 N N . MET A 1 91 ? 113.969 46.752 25.046 1.00 29.96 91 MET A N 1
ATOM 683 C CA . MET A 1 91 ? 114.715 45.874 24.151 1.00 29.58 91 MET A CA 1
ATOM 684 C C . MET A 1 91 ? 115.960 45.323 24.831 1.00 34.61 91 MET A C 1
ATOM 685 O O . MET A 1 91 ? 116.307 44.148 24.651 1.00 31.07 91 MET A O 1
ATOM 690 N N . LEU A 1 92 ? 116.638 46.154 25.627 1.00 36.82 92 LEU A N 1
ATOM 691 C CA . LEU A 1 92 ? 117.830 45.699 26.334 1.00 32.23 92 LEU A CA 1
ATOM 692 C C . LEU A 1 92 ? 117.479 44.693 27.421 1.00 33.41 92 LEU A C 1
ATOM 693 O O . LEU A 1 92 ? 118.224 43.733 27.649 1.00 31.00 92 LEU A O 1
ATOM 698 N N . GLU A 1 93 ? 116.352 44.898 28.109 1.00 36.61 93 GLU A N 1
ATOM 699 C CA . GLU A 1 93 ? 115.908 43.922 29.100 1.00 32.94 93 GLU A CA 1
ATOM 700 C C . GLU A 1 93 ? 115.537 42.601 28.439 1.00 32.68 93 GLU A C 1
ATOM 701 O O . GLU A 1 93 ? 115.849 41.528 28.968 1.00 32.75 93 GLU A O 1
ATOM 707 N N . ALA A 1 94 ? 114.875 42.658 27.281 1.00 30.54 94 ALA A N 1
ATOM 708 C CA . ALA A 1 94 ? 114.507 41.430 26.586 1.00 34.42 94 ALA A CA 1
ATOM 709 C C . ALA A 1 94 ? 115.737 40.649 26.142 1.00 35.49 94 ALA A C 1
ATOM 710 O O . ALA A 1 94 ? 115.692 39.417 26.058 1.00 35.57 94 ALA A O 1
ATOM 712 N N . ILE A 1 95 ? 116.842 41.342 25.869 1.00 32.58 95 ILE A N 1
ATOM 713 C CA . ILE A 1 95 ? 118.064 40.670 25.440 1.00 34.42 95 ILE A CA 1
ATOM 714 C C . ILE A 1 95 ? 118.843 40.141 26.638 1.00 34.52 95 ILE A C 1
ATOM 715 O O . ILE A 1 95 ? 119.233 38.969 26.674 1.00 35.27 95 ILE A O 1
ATOM 720 N N . ASN A 1 96 ? 119.070 40.993 27.642 1.00 33.53 96 ASN A N 1
ATOM 721 C CA . ASN A 1 96 ? 119.973 40.673 28.741 1.00 33.21 96 ASN A CA 1
ATOM 722 C C . ASN A 1 96 ? 119.276 40.143 29.987 1.00 38.68 96 ASN A C 1
ATOM 723 O O . ASN A 1 96 ? 119.937 39.513 30.819 1.00 38.70 96 ASN A O 1
ATOM 728 N N . GLY A 1 97 ? 117.984 40.383 30.150 1.00 33.91 97 GLY A N 1
ATOM 729 C CA . GLY A 1 97 ? 117.236 39.812 31.250 1.00 32.87 97 GLY A CA 1
ATOM 730 C C . GLY A 1 97 ? 116.909 40.839 32.323 1.00 35.08 97 GLY A C 1
ATOM 731 O O . GLY A 1 97 ? 117.322 41.999 32.279 1.00 35.48 97 GLY A O 1
ATOM 732 N N . THR A 1 98 ? 116.128 40.378 33.298 1.00 31.75 98 THR A N 1
ATOM 733 C CA . THR A 1 98 ? 115.686 41.174 34.436 1.00 36.18 98 THR A CA 1
ATOM 734 C C . THR A 1 98 ? 115.864 40.334 35.698 1.00 36.45 98 THR A C 1
ATOM 735 O O . THR A 1 98 ? 116.232 39.157 35.595 1.00 38.74 98 THR A O 1
ATOM 739 N N . PRO A 1 99 ? 115.629 40.881 36.897 1.00 38.04 99 PRO A N 1
ATOM 740 C CA . PRO A 1 99 ? 115.668 40.028 38.099 1.00 34.43 99 PRO A CA 1
ATOM 741 C C . PRO A 1 99 ? 114.706 38.846 38.062 1.00 39.68 99 PRO A C 1
ATOM 742 O O . PRO A 1 99 ? 114.873 37.912 38.856 1.00 43.70 99 PRO A O 1
ATOM 746 N N . LEU A 1 100 ? 113.710 38.846 37.175 1.00 39.57 100 LEU A N 1
ATOM 747 C CA . LEU A 1 100 ? 112.717 37.780 37.130 1.00 35.79 100 LEU A CA 1
ATOM 748 C C . LEU A 1 100 ? 112.778 36.941 35.862 1.00 36.52 100 LEU A C 1
ATOM 749 O O . LEU A 1 100 ? 111.982 36.007 35.718 1.00 39.20 100 LEU A O 1
ATOM 754 N N . LEU A 1 101 ? 113.695 37.237 34.943 1.00 35.88 101 LEU A N 1
ATOM 755 C CA . LEU A 1 101 ? 113.740 36.543 33.662 1.00 37.07 101 LEU A CA 1
ATOM 756 C C . LEU A 1 101 ? 115.158 36.592 33.114 1.00 35.79 101 LEU A C 1
ATOM 757 O O . LEU A 1 101 ? 115.744 37.672 33.004 1.00 36.85 101 LEU A O 1
ATOM 762 N N . ASP A 1 102 ? 115.700 35.427 32.770 1.00 39.53 102 ASP A N 1
ATOM 763 C CA . ASP A 1 102 ? 117.061 35.358 32.264 1.00 40.38 102 ASP A CA 1
ATOM 764 C C . ASP A 1 102 ? 117.133 35.873 30.831 1.00 38.92 102 ASP A C 1
ATOM 765 O O . ASP A 1 102 ? 116.145 35.880 30.090 1.00 39.05 102 ASP A O 1
ATOM 770 N N . GLY A 1 103 ? 118.325 36.316 30.448 1.00 38.93 103 GLY A N 1
ATOM 771 C CA . GLY A 1 103 ? 118.567 36.770 29.096 1.00 38.48 103 GLY A CA 1
ATOM 772 C C . GLY A 1 103 ? 118.524 35.625 28.101 1.00 39.78 103 GLY A C 1
ATOM 773 O O . GLY A 1 103 ? 118.344 34.455 28.440 1.00 37.44 103 GLY A O 1
ATOM 774 N N . ILE A 1 104 ? 118.701 35.984 26.829 1.00 39.79 104 ILE A N 1
ATOM 775 C CA . ILE A 1 104 ? 118.604 34.996 25.762 1.00 40.71 104 ILE A CA 1
ATOM 776 C C . ILE A 1 104 ? 119.833 34.094 25.769 1.00 42.83 104 ILE A C 1
ATOM 777 O O . ILE A 1 104 ? 120.916 34.471 26.236 1.00 44.22 104 ILE A O 1
ATOM 782 N N . ASP A 1 105 ? 119.658 32.884 25.245 1.00 42.40 105 ASP A N 1
ATOM 783 C CA . ASP A 1 105 ? 120.758 31.941 25.075 1.00 39.24 105 ASP A CA 1
ATOM 784 C C . ASP A 1 105 ? 121.518 32.311 23.808 1.00 42.20 105 ASP A C 1
ATOM 785 O O . ASP A 1 105 ? 121.002 32.151 22.697 1.00 44.83 105 ASP A O 1
ATOM 790 N N . MET A 1 106 ? 122.748 32.803 23.968 1.00 40.97 106 MET A N 1
ATOM 791 C CA . MET A 1 106 ? 123.537 33.227 22.818 1.00 39.76 106 MET A CA 1
ATOM 792 C C . MET A 1 106 ? 124.040 32.058 21.979 1.00 44.03 106 MET A C 1
ATOM 793 O O . MET A 1 106 ? 124.558 32.286 20.880 1.00 40.89 106 MET A O 1
ATOM 798 N N . ASN A 1 107 ? 123.893 30.824 22.458 1.00 40.39 107 ASN A N 1
ATOM 799 C CA . ASN A 1 107 ? 124.367 29.657 21.730 1.00 42.74 107 ASN A CA 1
ATOM 800 C C . ASN A 1 107 ? 123.297 29.014 20.859 1.00 47.90 107 ASN A C 1
ATOM 801 O O . ASN A 1 107 ? 123.616 28.105 20.085 1.00 47.15 107 ASN A O 1
ATOM 806 N N . GLN A 1 108 ? 122.047 29.453 20.962 1.00 46.06 108 GLN A N 1
ATOM 807 C CA . GLN A 1 108 ? 121.001 28.890 20.127 1.00 40.85 108 GLN A CA 1
ATOM 808 C C . GLN A 1 108 ? 121.049 29.508 18.731 1.00 36.09 108 GLN A C 1
ATOM 809 O O . GLN A 1 108 ? 121.733 30.505 18.483 1.00 40.34 108 GLN A O 1
ATOM 815 N N . SER A 1 109 ? 120.316 28.891 17.808 1.00 37.55 109 SER A N 1
ATOM 816 C CA . SER A 1 109 ? 120.313 29.350 16.426 1.00 34.28 109 SER A CA 1
ATOM 817 C C . SER A 1 109 ? 119.736 30.757 16.321 1.00 34.53 109 SER A C 1
ATOM 818 O O . SER A 1 109 ? 118.874 31.162 17.105 1.00 31.82 109 SER A O 1
ATOM 821 N N . ALA A 1 110 ? 120.228 31.508 15.338 1.00 32.69 110 ALA A N 1
ATOM 822 C CA . ALA A 1 110 ? 119.710 32.844 15.083 1.00 32.42 110 ALA A CA 1
ATOM 823 C C . ALA A 1 110 ? 118.442 32.833 14.240 1.00 32.53 110 ALA A C 1
ATOM 824 O O . ALA A 1 110 ? 117.779 33.871 14.133 1.00 30.52 110 ALA A O 1
ATOM 826 N N . GLY A 1 111 ? 118.088 31.693 13.648 1.00 34.45 111 GLY A N 1
ATOM 827 C CA . GLY A 1 111 ? 116.876 31.591 12.865 1.00 31.58 111 GLY A CA 1
ATOM 828 C C . GLY A 1 111 ? 117.009 32.220 11.493 1.00 30.60 111 GLY A C 1
ATOM 829 O O . GLY A 1 111 ? 118.019 32.830 11.137 1.00 30.43 111 GLY A O 1
ATOM 830 N N . TYR A 1 112 ? 115.942 32.067 10.708 1.00 28.68 112 TYR A N 1
ATOM 831 C CA . TYR A 1 112 ? 115.916 32.532 9.328 1.00 27.79 112 TYR A CA 1
ATOM 832 C C . TYR A 1 112 ? 115.635 34.035 9.272 1.00 31.00 112 TYR A C 1
ATOM 833 O O . TYR A 1 112 ? 114.746 34.524 9.972 1.00 27.93 112 TYR A O 1
ATOM 842 N N . PRO A 1 113 ? 116.361 34.792 8.429 1.00 31.72 113 PRO A N 1
ATOM 843 C CA . PRO A 1 113 ? 117.402 34.304 7.516 1.00 35.88 113 PRO A CA 1
ATOM 844 C C . PRO A 1 113 ? 118.821 34.369 8.081 1.00 36.54 113 PRO A C 1
ATOM 845 O O . PRO A 1 113 ? 119.761 34.037 7.358 1.00 36.82 113 PRO A O 1
ATOM 849 N N . TRP A 1 114 ? 118.969 34.792 9.342 1.00 30.80 114 TRP A N 1
ATOM 850 C CA . TRP A 1 114 ? 120.301 34.950 9.920 1.00 32.10 114 TRP A CA 1
ATOM 851 C C . TRP A 1 114 ? 121.074 33.636 9.919 1.00 36.25 114 TRP A C 1
ATOM 852 O O . TRP A 1 114 ? 122.265 33.607 9.586 1.00 38.55 114 TRP A O 1
ATOM 863 N N . CYS A 1 115 ? 120.409 32.533 10.267 1.00 33.55 115 CYS A N 1
ATOM 864 C CA . CYS A 1 115 ? 121.057 31.235 10.440 1.00 37.12 115 CYS A CA 1
ATOM 865 C C . CYS A 1 115 ? 121.642 30.699 9.138 1.00 45.10 115 CYS A C 1
ATOM 866 O O . CYS A 1 115 ? 122.135 29.567 9.086 1.00 42.39 115 CYS A O 1
ATOM 869 N N . LEU A 1 116 ? 121.578 31.500 8.080 1.00 43.34 116 LEU A N 1
ATOM 870 C CA . LEU A 1 116 ? 122.147 31.142 6.792 1.00 44.60 116 LEU A CA 1
ATOM 871 C C . LEU A 1 116 ? 123.628 31.479 6.699 1.00 48.26 116 LEU A C 1
ATOM 872 O O . LEU A 1 116 ? 124.385 30.748 6.050 1.00 44.89 116 LEU A O 1
ATOM 877 N N . THR A 1 117 ? 124.056 32.575 7.333 1.00 43.53 117 THR A N 1
ATOM 878 C CA . THR A 1 117 ? 125.438 33.028 7.243 1.00 49.33 117 THR A CA 1
ATOM 879 C C . THR A 1 117 ? 125.990 33.503 8.583 1.00 50.18 117 THR A C 1
ATOM 880 O O . THR A 1 117 ? 127.108 34.032 8.618 1.00 51.60 117 THR A O 1
ATOM 884 N N . LEU A 1 118 ? 125.256 33.330 9.680 1.00 48.44 118 LEU A N 1
ATOM 885 C CA . LEU A 1 118 ? 125.562 34.045 10.910 1.00 42.12 118 LEU A CA 1
ATOM 886 C C . LEU A 1 118 ? 124.972 33.296 12.095 1.00 43.40 118 LEU A C 1
ATOM 887 O O . LEU A 1 118 ? 123.902 32.692 11.994 1.00 42.59 118 LEU A O 1
ATOM 892 N N . ASN A 1 119 ? 125.678 33.351 13.220 1.00 44.57 119 ASN A N 1
ATOM 893 C CA . ASN A 1 119 ? 125.176 32.796 14.465 1.00 40.50 119 ASN A CA 1
ATOM 894 C C . ASN A 1 119 ? 124.653 33.927 15.350 1.00 41.52 119 ASN A C 1
ATOM 895 O O . ASN A 1 119 ? 124.698 35.106 14.990 1.00 40.74 119 ASN A O 1
ATOM 900 N N . ARG A 1 120 ? 124.145 33.560 16.529 1.00 39.15 120 ARG A N 1
ATOM 901 C CA . ARG A 1 120 ? 123.467 34.537 17.375 1.00 40.92 120 ARG A CA 1
ATOM 902 C C . ARG A 1 120 ? 124.446 35.553 17.948 1.00 41.80 120 ARG A C 1
ATOM 903 O O . ARG A 1 120 ? 124.178 36.761 17.933 1.00 42.73 120 ARG A O 1
ATOM 911 N N . ARG A 1 121 ? 125.592 35.082 18.451 1.00 45.00 121 ARG A N 1
ATOM 912 C CA . ARG A 1 121 ? 126.544 35.971 19.114 1.00 46.47 121 ARG A CA 1
ATOM 913 C C . ARG A 1 121 ? 127.061 37.057 18.175 1.00 45.74 121 ARG A C 1
ATOM 914 O O . ARG A 1 121 ? 127.379 38.165 18.625 1.00 47.20 121 ARG A O 1
ATOM 922 N N . SER A 1 122 ? 127.136 36.771 16.874 1.00 43.97 122 SER A N 1
ATOM 923 C CA . SER A 1 122 ? 127.680 37.737 15.926 1.00 45.94 122 SER A CA 1
ATOM 924 C C . SER A 1 122 ? 126.830 38.994 15.808 1.00 47.66 122 SER A C 1
ATOM 925 O O . SER A 1 122 ? 127.354 40.042 15.418 1.00 49.42 122 SER A O 1
ATOM 928 N N . LEU A 1 123 ? 125.542 38.920 16.134 1.00 48.80 123 LEU A N 1
ATOM 929 C CA . LEU A 1 123 ? 124.628 40.036 15.936 1.00 47.67 123 LEU A CA 1
ATOM 930 C C . LEU A 1 123 ? 124.611 41.022 17.097 1.00 45.25 123 LEU A C 1
ATOM 931 O O . LEU A 1 123 ? 123.845 41.990 17.051 1.00 45.25 123 LEU A O 1
ATOM 936 N N . PHE A 1 124 ? 125.433 40.814 18.126 1.00 46.62 124 PHE A N 1
ATOM 937 C CA . PHE A 1 124 ? 125.425 41.666 19.307 1.00 49.88 124 PHE A CA 1
ATOM 938 C C . PHE A 1 124 ? 126.822 42.196 19.598 1.00 52.51 124 PHE A C 1
ATOM 939 O O . PHE A 1 124 ? 127.828 41.521 19.355 1.00 52.50 124 PHE A O 1
ATOM 947 N N . ASP A 1 125 ? 126.867 43.416 20.130 1.00 53.46 125 ASP A N 1
ATOM 948 C CA . ASP A 1 125 ? 128.092 44.036 20.615 1.00 51.64 125 ASP A CA 1
ATOM 949 C C . ASP A 1 125 ? 127.958 44.295 22.107 1.00 51.67 125 ASP A C 1
ATOM 950 O O . ASP A 1 125 ? 126.899 44.721 22.579 1.00 52.86 125 ASP A O 1
ATOM 955 N N . VAL A 1 126 ? 129.028 44.030 22.851 1.00 56.13 126 VAL A N 1
ATOM 956 C CA . VAL A 1 126 ? 129.026 44.247 24.295 1.00 56.09 126 VAL A CA 1
ATOM 957 C C . VAL A 1 126 ? 129.289 45.727 24.550 1.00 62.07 126 VAL A C 1
ATOM 958 O O . VAL A 1 126 ? 130.376 46.234 24.263 1.00 64.25 126 VAL A O 1
ATOM 962 N N . GLY A 1 127 ? 128.286 46.427 25.084 1.00 64.06 127 GLY A N 1
ATOM 963 C CA . GLY A 1 127 ? 128.424 47.840 25.357 1.00 61.98 127 GLY A CA 1
ATOM 964 C C . GLY A 1 127 ? 129.239 48.121 26.606 1.00 65.20 127 GLY A C 1
ATOM 965 O O . GLY A 1 127 ? 129.562 47.232 27.394 1.00 64.49 127 GLY A O 1
ATOM 966 N N . GLU A 1 128 ? 129.577 49.403 26.775 1.00 66.63 128 GLU A N 1
ATOM 967 C CA . GLU A 1 128 ? 130.333 49.830 27.949 1.00 69.23 128 GLU A CA 1
ATOM 968 C C . GLU A 1 128 ? 129.555 49.584 29.234 1.00 65.69 128 GLU A C 1
ATOM 969 O O . GLU A 1 128 ? 130.156 49.410 30.300 1.00 64.11 128 GLU A O 1
ATOM 975 N N . ASP A 1 129 ? 128.223 49.564 29.152 1.00 63.77 129 ASP A N 1
ATOM 976 C CA . ASP A 1 129 ? 127.387 49.213 30.292 1.00 58.28 129 ASP A CA 1
ATOM 977 C C . ASP A 1 129 ? 127.556 47.762 30.724 1.00 55.51 129 ASP A C 1
ATOM 978 O O . ASP A 1 129 ? 127.077 47.398 31.803 1.00 55.95 129 ASP A O 1
ATOM 983 N N . GLY A 1 130 ? 128.215 46.934 29.917 1.00 55.42 130 GLY A N 1
ATOM 984 C CA . GLY A 1 130 ? 128.379 45.530 30.230 1.00 52.47 130 GLY A CA 1
ATOM 985 C C . GLY A 1 130 ? 127.286 44.626 29.710 1.00 56.91 130 GLY A C 1
ATOM 986 O O . GLY A 1 130 ? 127.278 43.435 30.046 1.00 58.01 130 GLY A O 1
ATOM 987 N N . LEU A 1 131 ? 126.368 45.145 28.901 1.00 54.60 131 LEU A N 1
ATOM 988 C CA . LEU A 1 131 ? 125.242 44.388 28.379 1.00 51.50 131 LEU A CA 1
ATOM 989 C C . LEU A 1 131 ? 125.378 44.202 26.874 1.00 48.21 131 LEU A C 1
ATOM 990 O O . LEU A 1 131 ? 126.219 44.818 26.214 1.00 50.33 131 LEU A O 1
ATOM 995 N N . TYR A 1 132 ? 124.522 43.339 26.335 1.00 44.46 132 TYR A N 1
ATOM 996 C CA . TYR A 1 132 ? 124.494 43.066 24.906 1.00 42.92 132 TYR A CA 1
ATOM 997 C C . TYR A 1 132 ? 123.586 44.068 24.207 1.00 43.54 132 TYR A C 1
ATOM 998 O O . TYR A 1 132 ? 122.452 44.296 24.641 1.00 44.87 132 TYR A O 1
ATOM 1007 N N . HIS A 1 133 ? 124.088 44.660 23.126 1.00 42.51 133 HIS A N 1
ATOM 1008 C CA . HIS A 1 133 ? 123.307 45.553 22.295 1.00 44.99 133 HIS A CA 1
ATOM 1009 C C . HIS A 1 133 ? 123.177 44.978 20.891 1.00 44.33 133 HIS A C 1
ATOM 1010 O O . HIS A 1 133 ? 124.136 44.397 20.373 1.00 48.16 133 HIS A O 1
ATOM 1017 N N . PRO A 1 134 ? 122.016 45.112 20.256 1.00 45.95 134 PRO A N 1
ATOM 1018 C CA . PRO A 1 134 ? 121.875 44.607 18.886 1.00 45.29 134 PRO A CA 1
ATOM 1019 C C . PRO A 1 134 ? 122.658 45.463 17.901 1.00 47.50 134 PRO A C 1
ATOM 1020 O O . PRO A 1 134 ? 122.762 46.682 18.055 1.00 48.08 134 PRO A O 1
ATOM 1024 N N . CYS A 1 135 ? 123.220 44.805 16.885 1.00 45.86 135 CYS A N 1
ATOM 1025 C CA . CYS A 1 135 ? 123.843 45.531 15.793 1.00 44.96 135 CYS A CA 1
ATOM 1026 C C . CYS A 1 135 ? 122.778 46.336 15.049 1.00 47.21 135 CYS A C 1
ATOM 1027 O O . CYS A 1 135 ? 121.585 46.034 15.146 1.00 43.81 135 CYS A O 1
ATOM 1030 N N . PRO A 1 136 ? 123.181 47.379 14.313 1.00 50.83 136 PRO A N 1
ATOM 1031 C CA . PRO A 1 136 ? 122.181 48.226 13.640 1.00 50.57 136 PRO A CA 1
ATOM 1032 C C . PRO A 1 136 ? 121.209 47.460 12.757 1.00 50.00 136 PRO A C 1
ATOM 1033 O O . PRO A 1 136 ? 120.073 47.914 12.562 1.00 52.30 136 PRO A O 1
ATOM 1037 N N . GLU A 1 137 ? 121.610 46.304 12.228 1.00 48.57 137 GLU A N 1
ATOM 1038 C CA . GLU A 1 137 ? 120.719 45.535 11.367 1.00 47.83 137 GLU A CA 1
ATOM 1039 C C . GLU A 1 137 ? 119.724 44.710 12.174 1.00 42.22 137 GLU A C 1
ATOM 1040 O O . GLU A 1 137 ? 118.560 44.580 11.778 1.00 40.11 137 GLU A O 1
ATOM 1046 N N . LEU A 1 138 ? 120.155 44.142 13.303 1.00 41.11 138 LEU A N 1
ATOM 1047 C CA . LEU A 1 138 ? 119.223 43.400 14.146 1.00 40.54 138 LEU A CA 1
ATOM 1048 C C . LEU A 1 138 ? 118.212 44.334 14.798 1.00 39.29 138 LEU A C 1
ATOM 1049 O O . LEU A 1 138 ? 117.016 44.022 14.844 1.00 33.99 138 LEU A O 1
ATOM 1054 N N . TYR A 1 139 ? 118.677 45.479 15.309 1.00 40.22 139 TYR A N 1
ATOM 1055 C CA . TYR A 1 139 ? 117.783 46.460 15.918 1.00 39.20 139 TYR A CA 1
ATOM 1056 C C . TYR A 1 139 ? 116.653 46.840 14.972 1.00 39.88 139 TYR A C 1
ATOM 1057 O O . TYR A 1 139 ? 115.493 46.949 15.385 1.00 40.46 139 TYR A O 1
ATOM 1066 N N . GLN A 1 140 ? 116.980 47.050 13.697 1.00 40.44 140 GLN A N 1
ATOM 1067 C CA . GLN A 1 140 ? 115.980 47.467 12.724 1.00 38.63 140 GLN A CA 1
ATOM 1068 C C . GLN A 1 140 ? 114.999 46.344 12.412 1.00 35.87 140 GLN A C 1
ATOM 1069 O O . GLN A 1 140 ? 113.827 46.609 12.119 1.00 38.92 140 GLN A O 1
ATOM 1075 N N . GLU A 1 141 ? 115.452 45.091 12.468 1.00 33.26 141 GLU A N 1
ATOM 1076 C CA . GLU A 1 141 ? 114.543 43.975 12.234 1.00 37.06 141 GLU A CA 1
ATOM 1077 C C . GLU A 1 141 ? 113.605 43.771 13.418 1.00 33.83 141 GLU A C 1
ATOM 1078 O O . GLU A 1 141 ? 112.427 43.446 13.232 1.00 33.57 141 GLU A O 1
ATOM 1084 N N . ILE A 1 142 ? 114.111 43.952 14.642 1.00 36.03 142 ILE A N 1
ATOM 1085 C CA . ILE A 1 142 ? 113.249 43.895 15.821 1.00 34.06 142 ILE A CA 1
ATOM 1086 C C . ILE A 1 142 ? 112.175 44.972 15.739 1.00 36.46 142 ILE A C 1
ATOM 1087 O O . ILE A 1 142 ? 110.995 44.724 16.013 1.00 35.70 142 ILE A O 1
ATOM 1092 N N . GLU A 1 143 ? 112.574 46.186 15.353 1.00 35.77 143 GLU A N 1
ATOM 1093 C CA . GLU A 1 143 ? 111.622 47.285 15.228 1.00 37.46 143 GLU A CA 1
ATOM 1094 C C . GLU A 1 143 ? 110.568 46.981 14.169 1.00 35.76 143 GLU A C 1
ATOM 1095 O O . GLU A 1 143 ? 109.368 47.173 14.397 1.00 37.05 143 GLU A O 1
ATOM 1101 N N . ALA A 1 144 ? 111.002 46.505 12.999 1.00 34.24 144 ALA A N 1
ATOM 1102 C CA . ALA A 1 144 ? 110.059 46.164 11.937 1.00 32.73 144 ALA A CA 1
ATOM 1103 C C . ALA A 1 144 ? 109.129 45.036 12.354 1.00 32.30 144 ALA A C 1
ATOM 1104 O O . ALA A 1 144 ? 107.969 44.996 11.925 1.00 33.27 144 ALA A O 1
ATOM 1106 N N . CYS A 1 145 ? 109.617 44.110 13.182 1.00 28.19 145 CYS A N 1
ATOM 1107 C CA . CYS A 1 145 ? 108.768 43.023 13.6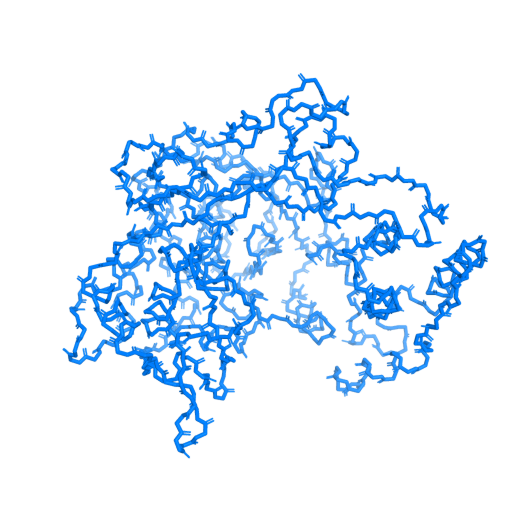55 1.00 31.19 145 CYS A CA 1
ATOM 1108 C C . CYS A 1 145 ? 107.689 43.530 14.602 1.00 32.60 145 CYS A C 1
ATOM 1109 O O . CYS A 1 145 ? 106.572 42.999 14.611 1.00 32.57 145 CYS A O 1
ATOM 1112 N N . LEU A 1 146 ? 108.002 44.554 15.399 1.00 30.81 146 LEU A N 1
ATOM 1113 C CA . LEU A 1 146 ? 107.012 45.103 16.319 1.00 35.30 146 LEU A CA 1
ATOM 1114 C C . LEU A 1 146 ? 105.866 45.780 15.578 1.00 36.90 146 LEU A C 1
ATOM 1115 O O . LEU A 1 146 ? 104.743 45.836 16.093 1.00 36.03 146 LEU A O 1
ATOM 1120 N N . HIS A 1 147 ? 106.122 46.291 14.373 1.00 33.56 147 HIS A N 1
ATOM 1121 C CA . HIS A 1 147 ? 105.081 46.924 13.576 1.00 38.05 147 HIS A CA 1
ATOM 1122 C C . HIS A 1 147 ? 104.415 45.969 12.595 1.00 34.50 147 HIS A C 1
ATOM 1123 O O . HIS A 1 147 ? 103.287 46.233 12.162 1.00 32.57 147 HIS A O 1
ATOM 1130 N N . ASN A 1 148 ? 105.077 44.873 12.246 1.00 32.04 148 ASN A N 1
ATOM 1131 C CA . ASN A 1 148 ? 104.552 43.895 11.303 1.00 32.89 148 ASN A CA 1
ATOM 1132 C C . ASN A 1 148 ? 105.247 42.560 11.544 1.00 34.49 148 ASN A C 1
ATOM 1133 O O . ASN A 1 148 ? 106.296 42.290 10.945 1.00 36.50 148 ASN A O 1
ATOM 1138 N N . PRO A 1 149 ? 104.710 41.710 12.426 1.00 34.25 149 PRO A N 1
ATOM 1139 C CA . PRO A 1 149 ? 105.402 40.455 12.754 1.00 31.38 149 PRO A CA 1
ATOM 1140 C C . PRO A 1 149 ? 105.357 39.445 11.615 1.00 31.27 149 PRO A C 1
ATOM 1141 O O . PRO A 1 149 ? 104.574 38.491 11.648 1.00 31.67 149 PRO A O 1
ATOM 1145 N N . ASP A 1 150 ? 106.210 39.651 10.609 1.00 28.24 150 ASP A N 1
ATOM 1146 C CA . ASP A 1 150 ? 106.263 38.835 9.395 1.00 30.13 150 ASP A CA 1
ATOM 1147 C C . ASP A 1 150 ? 107.604 38.104 9.383 1.00 27.17 150 ASP A C 1
ATOM 1148 O O . ASP A 1 150 ? 108.639 38.695 9.061 1.00 31.27 150 ASP A O 1
ATOM 1153 N N . TYR A 1 151 ? 107.588 36.819 9.726 1.00 23.15 151 TYR A N 1
ATOM 1154 C CA . TYR A 1 151 ? 108.829 36.078 9.908 1.00 24.72 151 TYR A CA 1
ATOM 1155 C C . TYR A 1 151 ? 108.565 34.593 9.690 1.00 26.86 151 TYR A C 1
ATOM 1156 O O . TYR A 1 151 ? 107.417 34.139 9.674 1.00 25.34 151 TYR A O 1
ATOM 1165 N N . PHE A 1 152 ? 109.654 33.840 9.542 1.00 25.30 152 PHE A N 1
ATOM 1166 C CA . PHE A 1 152 ? 109.616 32.416 9.229 1.00 23.55 152 PHE A CA 1
ATOM 1167 C C . PHE A 1 152 ? 110.125 31.598 10.409 1.00 26.04 152 PHE A C 1
ATOM 1168 O O . PHE A 1 152 ? 111.161 31.927 10.996 1.00 24.38 152 PHE A O 1
ATOM 1176 N N . TYR A 1 153 ? 109.405 30.529 10.744 1.00 24.18 153 TYR A N 1
ATOM 1177 C CA . TYR A 1 153 ? 109.955 29.473 11.582 1.00 22.44 153 TYR A CA 1
ATOM 1178 C C . TYR A 1 153 ? 110.756 28.513 10.710 1.00 28.49 153 TYR A C 1
ATOM 1179 O O . TYR A 1 153 ? 110.297 28.114 9.635 1.00 26.60 153 TYR A O 1
ATOM 1188 N N . THR A 1 154 ? 111.952 28.146 11.165 1.00 26.03 154 THR A N 1
ATOM 1189 C CA . THR A 1 154 ? 112.715 27.078 10.528 1.00 29.23 154 THR A CA 1
ATOM 1190 C C . THR A 1 154 ? 112.287 25.741 11.117 1.00 27.64 154 THR A C 1
ATOM 1191 O O . THR A 1 154 ? 112.308 25.562 12.338 1.00 31.79 154 THR A O 1
ATOM 1195 N N . THR A 1 155 ? 111.904 24.806 10.252 1.00 30.77 155 THR A N 1
ATOM 1196 C CA . THR A 1 155 ? 111.384 23.507 10.666 1.00 29.72 155 THR A CA 1
ATOM 1197 C C . THR A 1 155 ? 112.408 22.417 10.374 1.00 27.72 155 THR A C 1
ATOM 1198 O O . THR A 1 155 ? 112.938 22.340 9.261 1.00 26.43 155 THR A O 1
ATOM 1202 N N . PHE A 1 156 ? 112.672 21.574 11.369 1.00 25.60 156 PHE A N 1
ATOM 1203 C CA . PHE A 1 156 ? 113.585 20.451 11.230 1.00 24.20 156 PHE A CA 1
ATOM 1204 C C . PHE A 1 156 ? 112.967 19.206 11.850 1.00 25.12 156 PHE A C 1
ATOM 1205 O O . PHE A 1 156 ? 112.012 19.278 12.628 1.00 24.54 156 PHE A O 1
ATOM 1213 N N . LEU A 1 157 ? 113.522 18.055 11.486 1.00 25.19 157 LEU A N 1
ATOM 1214 C CA . LEU A 1 157 ? 113.229 16.816 12.191 1.00 25.35 157 LEU A CA 1
ATOM 1215 C C . LEU A 1 157 ? 114.044 16.774 13.478 1.00 25.16 157 LEU A C 1
ATOM 1216 O O . LEU A 1 157 ? 115.256 17.026 13.471 1.00 21.73 157 LEU A O 1
ATOM 1221 N N . LYS A 1 158 ? 113.376 16.481 14.587 1.00 29.88 158 LYS A N 1
ATOM 1222 C CA . LYS A 1 158 ? 114.027 16.559 15.890 1.00 26.52 158 LYS A CA 1
ATOM 1223 C C . LYS A 1 158 ? 114.930 15.350 16.089 1.00 22.96 158 LYS A C 1
ATOM 1224 O O . LYS A 1 158 ? 114.456 14.211 16.160 1.00 24.16 158 LYS A O 1
ATOM 1230 N N . ASP A 1 159 ? 116.229 15.605 16.197 1.00 22.74 159 ASP A N 1
ATOM 1231 C CA . ASP A 1 159 ? 117.236 14.575 16.426 1.00 25.25 159 ASP A CA 1
ATOM 1232 C C . ASP A 1 159 ? 117.237 14.219 17.909 1.00 25.98 159 ASP A C 1
ATOM 1233 O O . ASP A 1 159 ? 117.721 14.995 18.739 1.00 26.84 159 ASP A O 1
ATOM 1238 N N . GLU A 1 160 ? 116.685 13.053 18.247 1.00 25.76 160 GLU A N 1
ATOM 1239 C CA . GLU A 1 160 ? 116.511 12.668 19.642 1.00 24.49 160 GLU A CA 1
ATOM 1240 C C . GLU A 1 160 ? 116.296 11.163 19.727 1.00 26.90 160 GLU A C 1
ATOM 1241 O O . GLU A 1 160 ? 115.949 10.513 18.740 1.00 24.73 160 GLU A O 1
ATOM 1247 N N . LEU A 1 161 ? 116.502 10.619 20.928 1.00 22.96 161 LEU A N 1
ATOM 1248 C CA . LEU A 1 161 ? 116.208 9.212 21.172 1.00 24.13 161 LEU A CA 1
ATOM 1249 C C . LEU A 1 161 ? 114.703 8.974 21.150 1.00 25.83 161 LEU A C 1
ATOM 1250 O O . LEU A 1 161 ? 113.923 9.768 21.684 1.00 24.38 161 LEU A O 1
ATOM 1255 N N . ARG A 1 162 ? 114.294 7.871 20.525 1.00 22.45 162 ARG A N 1
ATOM 1256 C CA . ARG A 1 162 ? 112.891 7.492 20.449 1.00 24.71 162 ARG A CA 1
ATOM 1257 C C . ARG A 1 162 ? 112.760 6.000 20.711 1.00 24.68 162 ARG A C 1
ATOM 1258 O O . ARG A 1 162 ? 113.700 5.233 20.486 1.00 26.90 162 ARG A O 1
ATOM 1266 N N . GLY A 1 163 ? 111.584 5.597 21.190 1.00 20.98 163 GLY A N 1
ATOM 1267 C CA . GLY A 1 163 ? 111.304 4.180 21.329 1.00 26.07 163 GLY A CA 1
ATOM 1268 C C . GLY A 1 163 ? 111.472 3.446 20.012 1.00 31.07 163 GLY A C 1
ATOM 1269 O O . GLY A 1 163 ? 111.231 3.993 18.935 1.00 26.48 163 GLY A O 1
ATOM 1270 N N . VAL A 1 164 ? 111.902 2.184 20.107 1.00 28.08 164 VAL A N 1
ATOM 1271 C CA . VAL A 1 164 ? 112.205 1.410 18.904 1.00 27.77 164 VAL A CA 1
ATOM 1272 C C . VAL A 1 164 ? 110.964 1.232 18.040 1.00 28.99 164 VAL A C 1
ATOM 1273 O O . VAL A 1 164 ? 111.070 1.053 16.821 1.00 29.41 164 VAL A O 1
ATOM 1277 N N . ASP A 1 165 ? 109.777 1.270 18.648 1.00 28.84 165 ASP A N 1
ATOM 1278 C CA . ASP A 1 165 ? 108.548 1.209 17.865 1.00 32.76 165 ASP A CA 1
ATOM 1279 C C . ASP A 1 165 ? 108.374 2.468 17.022 1.00 31.90 165 ASP A C 1
ATOM 1280 O O . ASP A 1 165 ? 108.008 2.387 15.844 1.00 30.54 165 ASP A O 1
ATOM 1285 N N . LYS A 1 166 ? 108.649 3.638 17.607 1.00 26.02 166 LYS A N 1
ATOM 1286 C CA . LYS A 1 166 ? 108.528 4.888 16.866 1.00 26.94 166 LYS A CA 1
ATOM 1287 C C . LYS A 1 166 ? 109.602 5.016 15.793 1.00 30.95 166 LYS A C 1
ATOM 1288 O O . LYS A 1 166 ? 109.378 5.675 14.770 1.00 28.13 166 LYS A O 1
ATOM 1294 N N . VAL A 1 167 ? 110.766 4.398 16.002 1.00 25.73 167 VAL A N 1
ATOM 1295 C CA . VAL A 1 167 ? 111.784 4.360 14.958 1.00 28.25 167 VAL A CA 1
ATOM 1296 C C . VAL A 1 167 ? 111.285 3.559 13.761 1.00 30.80 167 VAL A C 1
ATOM 1297 O O . VAL A 1 167 ? 111.353 4.016 12.614 1.00 26.86 167 VAL A O 1
ATOM 1301 N N . ALA A 1 168 ? 110.754 2.359 14.018 1.00 27.57 168 ALA A N 1
ATOM 1302 C CA . ALA A 1 168 ? 110.283 1.497 12.938 1.00 28.08 168 ALA A CA 1
ATOM 1303 C C . ALA A 1 168 ? 109.132 2.129 12.165 1.00 28.80 168 ALA A C 1
ATOM 1304 O O . ALA A 1 168 ? 108.960 1.848 10.975 1.00 33.85 168 ALA A O 1
ATOM 1306 N N . ALA A 1 169 ? 108.338 2.976 12.815 1.00 29.26 169 ALA A N 1
ATOM 1307 C CA . ALA A 1 169 ? 107.234 3.663 12.159 1.00 30.47 169 ALA A CA 1
ATOM 1308 C C . ALA A 1 169 ? 107.623 5.029 11.600 1.00 27.01 169 ALA A C 1
ATOM 1309 O O . ALA A 1 169 ? 106.771 5.700 11.008 1.00 27.29 169 ALA A O 1
ATOM 1311 N N . ALA A 1 170 ? 108.879 5.450 11.776 1.00 27.12 170 ALA A N 1
ATOM 1312 C CA . ALA A 1 170 ? 109.373 6.754 11.320 1.00 26.42 170 ALA A CA 1
ATOM 1313 C C . ALA A 1 170 ? 108.617 7.914 11.965 1.00 27.80 170 ALA A C 1
ATOM 1314 O O . ALA A 1 170 ? 108.500 8.995 11.380 1.00 28.34 170 ALA A O 1
ATOM 1316 N N . LYS A 1 171 ? 108.110 7.705 13.182 1.00 25.88 171 LYS A N 1
ATOM 1317 C CA . LYS A 1 171 ? 107.384 8.743 13.918 1.00 25.55 171 LYS A CA 1
ATOM 1318 C C . LYS A 1 171 ? 108.392 9.607 14.668 1.00 26.46 171 LYS A C 1
ATOM 1319 O O . LYS A 1 171 ? 108.653 9.426 15.858 1.00 29.54 171 LYS A O 1
ATOM 1325 N N . THR A 1 172 ? 108.961 10.571 13.957 1.00 25.10 172 THR A N 1
ATOM 1326 C CA . THR A 1 172 ? 109.901 11.511 14.546 1.00 26.54 172 THR A CA 1
ATOM 1327 C C . THR A 1 172 ? 109.269 12.895 14.598 1.00 25.13 172 THR A C 1
ATOM 1328 O O . THR A 1 172 ? 108.552 13.297 13.676 1.00 27.22 172 THR A O 1
ATOM 1332 N N . ARG A 1 173 ? 109.523 13.608 15.690 1.00 22.74 173 ARG A N 1
ATOM 1333 C CA . ARG A 1 173 ? 108.870 14.881 15.935 1.00 26.99 173 ARG A CA 1
ATOM 1334 C C . ARG A 1 173 ? 109.561 16.000 15.161 1.00 25.27 173 ARG A C 1
ATOM 1335 O O . ARG A 1 173 ? 110.652 15.838 14.605 1.00 23.40 173 ARG A O 1
ATOM 1343 N N . LEU A 1 174 ? 108.899 17.150 15.124 1.00 24.49 174 LEU A N 1
ATOM 1344 C CA . LEU A 1 174 ? 109.438 18.346 14.500 1.00 24.73 174 LEU A CA 1
ATOM 1345 C C . LEU A 1 174 ? 109.940 19.304 15.570 1.00 29.21 174 LEU A C 1
ATOM 1346 O O . LEU A 1 174 ? 109.368 19.389 16.661 1.00 32.23 174 LEU A O 1
ATOM 1351 N N . ILE A 1 175 ? 111.022 20.010 15.260 1.00 27.37 175 ILE A N 1
ATOM 1352 C CA . ILE A 1 175 ? 111.524 21.094 16.094 1.00 29.79 175 ILE A CA 1
ATOM 1353 C C . ILE A 1 175 ? 111.582 22.344 15.230 1.00 31.29 175 ILE A C 1
ATOM 1354 O O . ILE A 1 175 ? 112.155 22.324 14.134 1.00 29.29 175 ILE A O 1
ATOM 1359 N N . GLU A 1 176 ? 110.961 23.420 15.709 1.00 32.09 176 GLU A N 1
ATOM 1360 C CA . GLU A 1 176 ? 110.824 24.646 14.937 1.00 27.02 176 GLU A CA 1
ATOM 1361 C C . GLU A 1 176 ? 111.364 25.809 15.754 1.00 30.21 176 GLU A C 1
ATOM 1362 O O . GLU A 1 176 ? 111.045 25.940 16.939 1.00 35.32 176 GLU A O 1
ATOM 1368 N N . ALA A 1 177 ? 112.183 26.644 15.120 1.00 28.04 177 ALA A N 1
ATOM 1369 C CA . ALA A 1 177 ? 112.854 27.749 15.790 1.00 29.40 177 ALA A CA 1
ATOM 1370 C C . ALA A 1 177 ? 112.452 29.067 15.143 1.00 29.43 177 ALA A C 1
ATOM 1371 O O . ALA A 1 177 ? 112.512 29.206 13.917 1.00 28.15 177 ALA A O 1
ATOM 1373 N N . ALA A 1 178 ? 112.041 30.024 15.967 1.00 28.78 178 ALA A N 1
ATOM 1374 C CA . ALA A 1 178 ? 111.738 31.363 15.494 1.00 28.89 178 ALA A CA 1
ATOM 1375 C C . ALA A 1 178 ? 113.027 32.163 15.324 1.00 25.16 178 ALA A C 1
ATOM 1376 O O . ALA A 1 178 ? 114.043 31.865 15.958 1.00 21.81 178 ALA A O 1
ATOM 1378 N N . PRO A 1 179 ? 113.019 33.180 14.465 1.00 25.97 179 PRO A N 1
ATOM 1379 C CA . PRO A 1 179 ? 114.224 33.996 14.285 1.00 25.61 179 PRO A CA 1
ATOM 1380 C C . PRO A 1 179 ? 114.457 34.924 15.470 1.00 24.95 179 PRO A C 1
ATOM 1381 O O . PRO A 1 179 ? 113.546 35.251 16.234 1.00 25.14 179 PRO A O 1
ATOM 1385 N N . ILE A 1 180 ? 115.714 35.362 15.599 1.00 26.26 180 ILE A N 1
ATOM 1386 C CA . ILE A 1 180 ? 116.143 36.098 16.788 1.00 29.32 180 ILE A CA 1
ATOM 1387 C C . ILE A 1 180 ? 115.395 37.425 16.914 1.00 27.83 180 ILE A C 1
ATOM 1388 O O . ILE A 1 180 ? 115.065 37.862 18.023 1.00 26.22 180 ILE A O 1
ATOM 1393 N N . HIS A 1 181 ? 115.104 38.083 15.788 1.00 26.44 181 HIS A N 1
ATOM 1394 C CA . HIS A 1 181 ? 114.398 39.359 15.869 1.00 26.73 181 HIS A CA 1
ATOM 1395 C C . HIS A 1 181 ? 112.937 39.169 16.261 1.00 28.19 181 HIS A C 1
ATOM 1396 O O . HIS A 1 181 ? 112.358 40.041 16.917 1.00 27.81 181 HIS A O 1
ATOM 1403 N N . ALA A 1 182 ? 112.328 38.041 15.882 1.00 28.47 182 ALA A N 1
ATOM 1404 C CA . ALA A 1 182 ? 110.972 37.753 16.339 1.00 26.56 182 ALA A CA 1
ATOM 1405 C C . ALA A 1 182 ? 110.954 37.353 17.808 1.00 27.75 182 ALA A C 1
ATOM 1406 O O . ALA A 1 182 ? 109.969 37.612 18.511 1.00 25.45 182 ALA A O 1
ATOM 1408 N N . ILE A 1 183 ? 112.028 36.727 18.289 1.00 28.14 183 ILE A N 1
ATOM 1409 C CA . ILE A 1 183 ? 112.080 36.317 19.687 1.00 25.11 183 ILE A CA 1
ATOM 1410 C C . ILE A 1 183 ? 112.232 37.530 20.595 1.00 28.20 183 ILE A C 1
ATOM 1411 O O . ILE A 1 183 ? 111.559 37.637 21.628 1.00 27.16 183 ILE A O 1
ATOM 1416 N N . ILE A 1 184 ? 113.099 38.472 20.219 1.00 23.96 184 ILE A N 1
ATOM 1417 C CA . ILE A 1 184 ? 113.308 39.659 21.041 1.00 24.46 184 ILE A CA 1
ATOM 1418 C C . ILE A 1 184 ? 112.058 40.533 21.054 1.00 26.19 184 ILE A C 1
ATOM 1419 O O . ILE A 1 184 ? 111.676 41.075 22.099 1.00 27.45 184 ILE A O 1
ATOM 1424 N N . ALA A 1 185 ? 111.394 40.679 19.903 1.00 24.71 185 ALA A N 1
ATOM 1425 C CA . ALA A 1 185 ? 110.132 41.412 19.873 1.00 22.37 185 ALA A CA 1
ATOM 1426 C C . ALA A 1 185 ? 109.083 40.736 20.747 1.00 23.52 185 ALA A C 1
ATOM 1427 O O . ALA A 1 185 ? 108.314 41.409 21.442 1.00 23.85 185 ALA A O 1
ATOM 1429 N N . GLY A 1 186 ? 109.043 39.402 20.730 1.00 23.40 186 GLY A N 1
ATOM 1430 C CA . GLY A 1 186 ? 108.091 38.689 21.565 1.00 23.05 186 GLY A CA 1
ATOM 1431 C C . GLY A 1 186 ? 108.400 38.820 23.044 1.00 26.32 186 GLY A C 1
ATOM 1432 O O . GLY A 1 186 ? 107.491 38.955 23.868 1.00 24.30 186 GLY A O 1
ATOM 1433 N N . ARG A 1 187 ? 109.685 38.777 23.404 1.00 24.99 187 ARG A N 1
ATOM 1434 C CA . ARG A 1 187 ? 110.070 39.001 24.791 1.00 25.46 187 ARG A CA 1
ATOM 1435 C C . ARG A 1 187 ? 109.832 40.441 25.220 1.00 25.56 187 ARG A C 1
ATOM 1436 O O . ARG A 1 187 ? 109.727 40.710 26.420 1.00 25.91 187 ARG A O 1
ATOM 1444 N N . MET A 1 188 ? 109.750 41.374 24.274 1.00 21.61 188 MET A N 1
ATOM 1445 C CA . MET A 1 188 ? 109.382 42.736 24.639 1.00 26.68 188 MET A CA 1
ATOM 1446 C C . MET A 1 188 ? 107.892 42.828 24.941 1.00 25.11 188 MET A C 1
ATOM 1447 O O . MET A 1 188 ? 107.494 43.299 26.012 1.00 25.00 188 MET A O 1
ATOM 1452 N N . LEU A 1 189 ? 107.053 42.350 24.015 1.00 23.62 189 LEU A N 1
ATOM 1453 C CA . LEU A 1 189 ? 105.606 42.489 24.162 1.00 24.35 189 LEU A CA 1
ATOM 1454 C C . LEU A 1 189 ? 105.077 41.680 25.340 1.00 23.50 189 LEU A C 1
ATOM 1455 O O . LEU A 1 189 ? 104.231 42.164 26.102 1.00 20.19 189 LEU A O 1
ATOM 1460 N N . PHE A 1 190 ? 105.556 40.447 25.500 1.00 20.62 190 PHE A N 1
ATOM 1461 C CA . PHE A 1 190 ? 105.024 39.521 26.493 1.00 24.23 190 PHE A CA 1
ATOM 1462 C C . PHE A 1 190 ? 105.972 39.288 27.663 1.00 24.54 190 PHE A C 1
ATOM 1463 O O . PHE A 1 190 ? 105.698 38.422 28.502 1.00 23.69 190 PHE A O 1
ATOM 1471 N N . GLY A 1 191 ? 107.073 40.040 27.746 1.00 20.63 191 GLY A N 1
ATOM 1472 C CA . GLY A 1 191 ? 108.035 39.816 28.815 1.00 23.83 191 GLY A CA 1
ATOM 1473 C C . GLY A 1 191 ? 107.457 40.057 30.196 1.00 27.90 191 GLY A C 1
ATOM 1474 O O . GLY A 1 191 ? 107.807 39.363 31.154 1.00 24.21 191 GLY A O 1
ATOM 1475 N N . GLY A 1 192 ? 106.573 41.051 30.322 1.00 22.85 192 GLY A N 1
ATOM 1476 C CA . GLY A 1 192 ? 105.886 41.256 31.586 1.00 21.51 192 GLY A CA 1
ATOM 1477 C C . GLY A 1 192 ? 105.053 40.055 31.992 1.00 23.85 192 GLY A C 1
ATOM 1478 O O . GLY A 1 192 ? 105.035 39.666 33.162 1.00 25.56 192 GLY A O 1
ATOM 1479 N N . LEU A 1 193 ? 104.358 39.446 31.029 1.00 24.56 193 LEU A N 1
ATOM 1480 C CA . LEU A 1 193 ? 103.640 38.209 31.313 1.00 21.22 193 LEU A CA 1
ATOM 1481 C C . LEU A 1 193 ? 104.604 37.075 31.643 1.00 23.33 193 LEU A C 1
ATOM 1482 O O . LEU A 1 193 ? 104.375 36.318 32.594 1.00 21.41 193 LEU A O 1
ATOM 1487 N N . PHE A 1 194 ? 105.693 36.951 30.875 1.00 22.88 194 PHE A N 1
ATOM 1488 C CA . PHE A 1 194 ? 106.667 35.895 31.138 1.00 24.28 194 PHE A CA 1
ATOM 1489 C C . PHE A 1 194 ? 107.282 36.050 32.522 1.00 24.26 194 PHE A C 1
ATOM 1490 O O . PHE A 1 194 ? 107.462 35.062 33.241 1.00 24.24 194 PHE A O 1
ATOM 1498 N N . GLU A 1 195 ? 107.608 37.285 32.914 1.00 21.84 195 GLU A N 1
ATOM 1499 C CA . GLU A 1 195 ? 108.118 37.531 34.259 1.00 26.73 195 GLU A CA 1
ATOM 1500 C C . GLU A 1 195 ? 107.148 37.017 35.314 1.00 26.34 195 GLU A C 1
ATOM 1501 O O . GLU A 1 195 ? 107.544 36.312 36.250 1.00 26.21 195 GLU A O 1
ATOM 1507 N N . ALA A 1 196 ? 105.865 37.357 35.169 1.00 23.49 196 ALA A N 1
ATOM 1508 C CA . ALA A 1 196 ? 104.884 37.013 36.191 1.00 27.47 196 ALA A CA 1
ATOM 1509 C C . ALA A 1 196 ? 104.702 35.505 36.311 1.00 24.72 196 ALA A C 1
ATOM 1510 O O . ALA A 1 196 ? 104.506 34.983 37.415 1.00 20.86 196 ALA A O 1
ATOM 1512 N N . MET A 1 197 ? 104.768 34.785 35.191 1.00 22.01 197 MET A N 1
ATOM 1513 C CA . MET A 1 197 ? 104.489 33.353 35.194 1.00 24.65 197 MET A CA 1
ATOM 1514 C C . MET A 1 197 ? 105.743 32.514 35.416 1.00 26.46 197 MET A C 1
ATOM 1515 O O . MET A 1 197 ? 105.739 31.604 36.251 1.00 23.11 197 MET A O 1
ATOM 1520 N N . HIS A 1 198 ? 106.816 32.811 34.675 1.00 25.81 198 HIS A N 1
ATOM 1521 C CA . HIS A 1 198 ? 108.049 32.035 34.785 1.00 26.56 198 HIS A CA 1
ATOM 1522 C C . HIS A 1 198 ? 108.639 32.098 36.188 1.00 22.09 198 HIS A C 1
ATOM 1523 O O . HIS A 1 198 ? 109.217 31.114 36.661 1.00 26.99 198 HIS A O 1
ATOM 1530 N N . SER A 1 199 ? 108.506 33.234 36.870 1.00 22.97 199 SER A N 1
ATOM 1531 C CA . SER A 1 199 ? 109.042 33.376 38.219 1.00 26.27 199 SER A CA 1
ATOM 1532 C C . SER A 1 199 ? 108.133 32.790 39.290 1.00 27.02 199 SER A C 1
ATOM 1533 O O . SER A 1 199 ? 108.500 32.817 40.469 1.00 26.06 199 SER A O 1
ATOM 1536 N N . GLN A 1 200 ? 106.956 32.279 38.926 1.00 27.80 200 GLN A N 1
ATOM 1537 C CA . GLN A 1 200 ? 106.027 31.684 39.890 1.00 25.99 200 GLN A CA 1
ATOM 1538 C C . GLN A 1 200 ? 105.423 30.406 39.316 1.00 27.93 200 GLN A C 1
ATOM 1539 O O . GLN A 1 200 ? 104.205 30.298 39.148 1.00 25.34 200 GLN A O 1
ATOM 1545 N N . PRO A 1 201 ? 106.251 29.401 39.018 1.00 27.71 201 PRO A N 1
ATOM 1546 C CA . PRO A 1 201 ? 105.703 28.155 38.469 1.00 28.72 201 PRO A CA 1
ATOM 1547 C C . PRO A 1 201 ? 104.814 27.459 39.489 1.00 29.35 201 PRO A C 1
ATOM 1548 O O . PRO A 1 201 ? 105.117 27.419 40.684 1.00 26.22 201 PRO A O 1
ATOM 1552 N N . GLY A 1 202 ? 103.696 26.920 39.002 1.00 26.97 202 GLY A N 1
ATOM 1553 C CA . GLY A 1 202 ? 102.619 26.444 39.833 1.00 27.55 202 GLY A CA 1
ATOM 1554 C C . GLY A 1 202 ? 101.420 27.373 39.854 1.00 27.00 202 GLY A C 1
ATOM 1555 O O . GLY A 1 202 ? 100.285 26.908 40.023 1.00 26.94 202 GLY A O 1
ATOM 1556 N N . MET A 1 203 ? 101.648 28.673 39.683 1.00 20.96 203 MET A N 1
ATOM 1557 C CA . MET A 1 203 ? 100.563 29.629 39.550 1.00 25.91 203 MET A CA 1
ATOM 1558 C C . MET A 1 203 ? 100.087 29.686 38.102 1.00 24.73 203 MET A C 1
ATOM 1559 O O . MET A 1 203 ? 100.782 29.261 37.174 1.00 26.26 203 MET A O 1
ATOM 1564 N N . TYR A 1 204 ? 98.873 30.212 37.922 1.00 20.22 204 TYR A N 1
ATOM 1565 C CA . TYR A 1 204 ? 98.265 30.387 36.601 1.00 21.29 204 TYR A CA 1
ATOM 1566 C C . TYR A 1 204 ? 98.158 29.067 35.841 1.00 20.30 204 TYR A C 1
ATOM 1567 O O . TYR A 1 204 ? 98.122 29.048 34.608 1.00 18.87 204 TYR A O 1
ATOM 1576 N N . GLY A 1 205 ? 98.104 27.956 36.573 1.00 23.16 205 GLY A N 1
ATOM 1577 C CA . GLY A 1 205 ? 97.965 26.655 35.949 1.00 18.93 205 GLY A CA 1
ATOM 1578 C C . GLY A 1 205 ? 99.131 26.241 35.086 1.00 23.05 205 GLY A C 1
ATOM 1579 O O . GLY A 1 205 ? 98.981 25.350 34.245 1.00 22.37 205 GLY A O 1
ATOM 1580 N N . SER A 1 206 ? 100.299 26.854 35.273 1.00 21.29 206 SER A N 1
ATOM 1581 C CA . SER A 1 206 ? 101.455 26.603 34.426 1.00 23.26 206 SER A CA 1
ATOM 1582 C C . SER A 1 206 ? 102.662 26.212 35.267 1.00 21.60 206 SER A C 1
ATOM 1583 O O . SER A 1 206 ? 102.958 26.847 36.285 1.00 20.38 206 SER A O 1
ATOM 1586 N N . ALA A 1 207 ? 103.364 25.171 34.823 1.00 20.48 207 ALA A N 1
ATOM 1587 C CA . ALA A 1 207 ? 104.595 24.722 35.453 1.00 21.31 207 ALA A CA 1
ATOM 1588 C C . ALA A 1 207 ? 105.837 25.185 34.702 1.00 26.80 207 ALA A C 1
ATOM 1589 O O . ALA A 1 207 ? 106.949 24.785 35.061 1.00 26.19 207 ALA A O 1
ATOM 1591 N N . VAL A 1 208 ? 105.673 26.019 33.672 1.00 23.34 208 VAL A N 1
ATOM 1592 C CA . VAL A 1 208 ? 106.815 26.486 32.893 1.00 27.52 208 VAL A CA 1
ATOM 1593 C C . VAL A 1 208 ? 107.740 27.308 33.778 1.00 27.45 208 VAL A C 1
ATOM 1594 O O . VAL A 1 208 ? 107.295 28.175 34.542 1.00 27.08 208 VAL A O 1
ATOM 1598 N N . GLY A 1 209 ? 109.041 27.038 33.676 1.00 29.29 209 GLY A N 1
ATOM 1599 C CA . GLY A 1 209 ? 110.030 27.672 34.519 1.00 25.99 209 GLY A CA 1
ATOM 1600 C C . GLY A 1 209 ? 110.307 26.950 35.818 1.00 25.45 209 GLY A C 1
ATOM 1601 O O . GLY A 1 209 ? 111.069 27.465 36.645 1.00 25.85 209 GLY A O 1
ATOM 1602 N N . CYS A 1 210 ? 109.718 25.778 36.025 1.00 22.28 210 CYS A N 1
ATOM 1603 C CA . CYS A 1 210 ? 109.900 25.061 37.274 1.00 25.54 210 CYS A CA 1
ATOM 1604 C C . CYS A 1 210 ? 111.253 24.366 37.314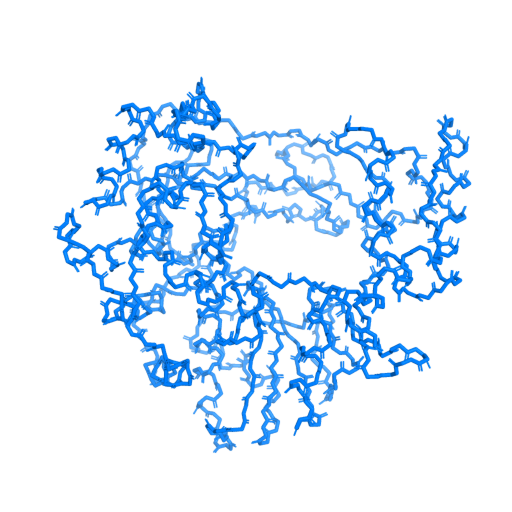 1.00 26.62 210 CYS A C 1
ATOM 1605 O O . CYS A 1 210 ? 111.838 24.021 36.283 1.00 26.05 210 CYS A O 1
ATOM 1608 N N . ASP A 1 211 ? 111.752 24.180 38.530 1.00 26.64 211 ASP A N 1
ATOM 1609 C CA . ASP A 1 211 ? 112.926 23.363 38.802 1.00 25.13 211 ASP A CA 1
ATOM 1610 C C . ASP A 1 211 ? 112.439 22.125 39.539 1.00 23.86 211 ASP A C 1
ATOM 1611 O O . ASP A 1 211 ? 112.083 22.213 40.724 1.00 26.57 211 ASP A O 1
ATOM 1616 N N . PRO A 1 212 ? 112.369 20.964 38.878 1.00 24.57 212 PRO A N 1
ATOM 1617 C CA . PRO A 1 212 ? 111.750 19.785 39.513 1.00 19.56 212 PRO A CA 1
ATOM 1618 C C . PRO A 1 212 ? 112.301 19.457 40.892 1.00 25.95 212 PRO A C 1
ATOM 1619 O O . PRO A 1 212 ? 111.531 19.053 41.774 1.00 21.37 212 PRO A O 1
ATOM 1623 N N . ASP A 1 213 ? 113.609 19.632 41.105 1.00 23.99 213 ASP A N 1
ATOM 1624 C CA . ASP A 1 213 ? 114.186 19.391 42.425 1.00 22.77 213 ASP A CA 1
ATOM 1625 C C . ASP A 1 213 ? 113.510 20.243 43.490 1.00 24.13 213 ASP A C 1
ATOM 1626 O O . ASP A 1 213 ? 113.278 19.780 44.613 1.00 20.14 213 ASP A O 1
ATOM 1631 N N . TYR A 1 214 ? 113.188 21.493 43.159 1.00 22.64 214 TYR A N 1
ATOM 1632 C CA . TYR A 1 214 ? 112.607 22.409 44.133 1.00 22.05 214 TYR A CA 1
ATOM 1633 C C . TYR A 1 214 ? 111.082 22.382 44.120 1.00 20.72 214 TYR A C 1
ATOM 1634 O O . TYR A 1 214 ? 110.451 22.317 45.179 1.00 22.90 214 TYR A O 1
ATOM 1643 N N . HIS A 1 215 ? 110.477 22.432 42.935 1.00 20.75 215 HIS A N 1
ATOM 1644 C CA . HIS A 1 215 ? 109.047 22.690 42.841 1.00 22.01 215 HIS A CA 1
ATOM 1645 C C . HIS A 1 215 ? 108.191 21.444 43.007 1.00 21.10 215 HIS A C 1
ATOM 1646 O O . HIS A 1 215 ? 106.974 21.575 43.173 1.00 19.67 215 HIS A O 1
ATOM 1653 N N . TRP A 1 216 ? 108.783 20.251 42.989 1.00 19.68 216 TRP A N 1
ATOM 1654 C CA . TRP A 1 216 ? 107.984 19.052 43.209 1.00 21.63 216 TRP A CA 1
ATOM 1655 C C . TRP A 1 216 ? 107.327 19.045 44.584 1.00 21.51 216 TRP A C 1
ATOM 1656 O O . TRP A 1 216 ? 106.283 18.409 44.751 1.00 21.38 216 TRP A O 1
ATOM 1667 N N . THR A 1 217 ? 107.898 19.763 45.568 1.00 21.64 217 THR A N 1
ATOM 1668 C CA . THR A 1 217 ? 107.263 19.824 46.886 1.00 21.06 217 THR A CA 1
ATOM 1669 C C . THR A 1 217 ? 106.010 20.695 46.868 1.00 25.02 217 THR A C 1
ATOM 1670 O O . THR A 1 217 ? 104.934 20.207 47.257 1.00 24.72 217 THR A O 1
ATOM 1674 N N . PRO A 1 218 ? 106.056 21.966 46.440 1.00 22.08 218 PRO A N 1
ATOM 1675 C CA . PRO A 1 218 ? 104.800 22.735 46.387 1.00 23.89 218 PRO A CA 1
ATOM 1676 C C . PRO A 1 218 ? 103.816 22.215 45.347 1.00 26.32 218 PRO A C 1
ATOM 1677 O O . PRO A 1 218 ? 102.603 22.337 45.557 1.00 26.62 218 PRO A O 1
ATOM 1681 N N . PHE A 1 219 ? 104.293 21.646 44.234 1.00 21.65 219 PHE A N 1
ATOM 1682 C CA . PHE A 1 219 ? 103.388 20.995 43.287 1.00 25.28 219 PHE A CA 1
ATOM 1683 C C . PHE A 1 219 ? 102.597 19.886 43.974 1.00 28.80 219 PHE A C 1
ATOM 1684 O O . PHE A 1 219 ? 101.373 19.789 43.825 1.00 28.82 219 PHE A O 1
ATOM 1692 N N . TYR A 1 220 ? 103.296 19.038 44.732 1.00 24.70 220 TYR A N 1
ATOM 1693 C CA . TYR A 1 220 ? 102.665 17.923 45.433 1.00 26.83 220 TYR A CA 1
ATOM 1694 C C . TYR A 1 220 ? 101.619 18.412 46.430 1.00 28.23 220 TYR A C 1
ATOM 1695 O O . TYR A 1 220 ? 100.474 17.944 46.432 1.00 26.22 220 TYR A O 1
ATOM 1704 N N . HIS A 1 221 ? 101.996 19.360 47.288 1.00 22.76 221 HIS A N 1
ATOM 1705 C CA . HIS A 1 221 ? 101.084 19.813 48.330 1.00 33.29 221 HIS A CA 1
ATOM 1706 C C . HIS A 1 221 ? 99.928 20.641 47.779 1.00 34.75 221 HIS A C 1
ATOM 1707 O O . HIS A 1 221 ? 98.907 20.786 48.461 1.00 32.30 221 HIS A O 1
ATOM 1714 N N . SER A 1 222 ? 100.057 21.179 46.563 1.00 28.27 222 SER A N 1
ATOM 1715 C CA . SER A 1 222 ? 98.957 21.943 45.984 1.00 29.06 222 SER A CA 1
ATOM 1716 C C . SER A 1 222 ? 97.788 21.043 45.609 1.00 28.30 222 SER A C 1
ATOM 1717 O O . SER A 1 222 ? 96.642 21.503 45.570 1.00 30.81 222 SER A O 1
ATOM 1720 N N . PHE A 1 223 ? 98.053 19.764 45.335 1.00 29.67 223 PHE A N 1
ATOM 1721 C CA . PHE A 1 223 ? 97.013 18.794 45.014 1.00 33.00 223 PHE A CA 1
ATOM 1722 C C . PHE A 1 223 ? 96.544 18.006 46.234 1.00 37.35 223 PHE A C 1
ATOM 1723 O O . PHE A 1 223 ? 96.140 16.846 46.098 1.00 41.26 223 PHE A O 1
ATOM 1731 N N . LEU A 1 224 ? 96.583 18.604 47.426 1.00 41.39 224 LEU A N 1
ATOM 1732 C CA . LEU A 1 224 ? 96.260 17.859 48.635 1.00 45.38 224 LEU A CA 1
ATOM 1733 C C . LEU A 1 224 ? 94.790 17.926 49.025 1.00 44.00 224 LEU A C 1
ATOM 1734 O O . LEU A 1 224 ? 94.297 16.989 49.664 1.00 46.60 224 LEU A O 1
ATOM 1739 N N . ASP A 1 225 ? 94.059 18.971 48.618 1.00 44.30 225 ASP A N 1
ATOM 1740 C CA . ASP A 1 225 ? 92.619 18.975 48.868 1.00 44.90 225 ASP A CA 1
ATOM 1741 C C . ASP A 1 225 ? 91.867 17.935 48.042 1.00 43.21 225 ASP A C 1
ATOM 1742 O O . ASP A 1 225 ? 90.647 17.810 48.202 1.00 48.24 225 ASP A O 1
ATOM 1747 N N . TYR A 1 226 ? 92.551 17.186 47.181 1.00 42.24 226 TYR A N 1
ATOM 1748 C CA . TYR A 1 226 ? 91.912 16.302 46.217 1.00 38.40 226 TYR A CA 1
ATOM 1749 C C . TYR A 1 226 ? 92.310 14.861 46.495 1.00 39.09 226 TYR A C 1
ATOM 1750 O O . TYR A 1 226 ? 93.497 14.560 46.655 1.00 40.10 226 TYR A O 1
ATOM 1759 N N . SER A 1 227 ? 91.313 13.975 46.551 1.00 38.55 227 SER A N 1
ATOM 1760 C CA . SER A 1 227 ? 91.591 12.553 46.712 1.00 40.18 227 SER A CA 1
ATOM 1761 C C . SER A 1 227 ? 92.073 11.921 45.415 1.00 40.80 227 SER A C 1
ATOM 1762 O O . SER A 1 227 ? 92.796 10.918 45.448 1.00 43.61 227 SER A O 1
ATOM 1765 N N . GLU A 1 228 ? 91.687 12.481 44.273 1.00 35.73 228 GLU A N 1
ATOM 1766 C CA . GLU A 1 228 ? 92.056 11.947 42.973 1.00 36.41 228 GLU A CA 1
ATOM 1767 C C . GLU A 1 228 ? 92.754 13.023 42.155 1.00 32.58 228 GLU A C 1
ATOM 1768 O O . GLU A 1 228 ? 92.255 14.148 42.042 1.00 30.44 228 GLU A O 1
ATOM 1774 N N . VAL A 1 229 ? 93.913 12.676 41.603 1.00 33.24 229 VAL A N 1
ATOM 1775 C CA . VAL A 1 229 ? 94.678 13.545 40.719 1.00 30.13 229 VAL A CA 1
ATOM 1776 C C . VAL A 1 229 ? 94.921 12.781 39.427 1.00 29.80 229 VAL A C 1
ATOM 1777 O O . VAL A 1 229 ? 95.276 11.597 39.465 1.00 28.63 229 VAL A O 1
ATOM 1781 N N . TRP A 1 230 ? 94.719 13.446 38.292 1.00 25.00 230 TRP A N 1
ATOM 1782 C CA . TRP A 1 230 ? 94.772 12.800 36.988 1.00 27.21 230 TRP A CA 1
ATOM 1783 C C . TRP A 1 230 ? 95.897 13.377 36.141 1.00 31.28 230 TRP A C 1
ATOM 1784 O O . TRP A 1 230 ? 96.168 14.582 36.181 1.00 24.95 230 TRP A O 1
ATOM 1795 N N . ALA A 1 231 ? 96.551 12.504 35.379 1.00 24.73 231 ALA A N 1
ATOM 1796 C CA . ALA A 1 231 ? 97.539 12.898 34.388 1.00 29.56 231 ALA A CA 1
ATOM 1797 C C . ALA A 1 231 ? 97.060 12.470 33.010 1.00 29.85 231 ALA A C 1
ATOM 1798 O O . ALA A 1 231 ? 96.500 11.381 32.850 1.00 34.20 231 ALA A O 1
ATOM 1800 N N . LEU A 1 232 ? 97.266 13.332 32.020 1.00 32.97 232 LEU A N 1
ATOM 1801 C CA . LEU A 1 232 ? 96.985 12.958 30.644 1.00 35.29 232 LEU A CA 1
ATOM 1802 C C . LEU A 1 232 ? 97.940 13.695 29.723 1.00 36.91 232 LEU A C 1
ATOM 1803 O O . LEU A 1 232 ? 98.576 14.681 30.106 1.00 34.62 232 LEU A O 1
ATOM 1808 N N . ASP A 1 233 ? 98.040 13.191 28.500 1.00 39.65 233 ASP A N 1
ATOM 1809 C CA . ASP A 1 233 ? 98.919 13.752 27.492 1.00 40.42 233 ASP A CA 1
ATOM 1810 C C . ASP A 1 233 ? 98.147 13.907 26.192 1.00 37.68 233 ASP A C 1
ATOM 1811 O O . ASP A 1 233 ? 97.185 13.180 25.930 1.00 40.54 233 ASP A O 1
ATOM 1816 N N . TYR A 1 234 ? 98.566 14.870 25.385 1.00 35.92 234 TYR A N 1
ATOM 1817 C CA . TYR A 1 234 ? 97.997 15.072 24.063 1.00 38.17 234 TYR A CA 1
ATOM 1818 C C . TYR A 1 234 ? 98.892 14.425 23.017 1.00 34.39 234 TYR A C 1
ATOM 1819 O O . TYR A 1 234 ? 100.121 14.450 23.133 1.00 35.24 234 TYR A O 1
ATOM 1828 N N . SER A 1 235 ? 98.272 13.845 21.998 1.00 31.03 235 SER A N 1
ATOM 1829 C CA . SER A 1 235 ? 98.979 13.445 20.790 1.00 36.71 235 SER A CA 1
ATOM 1830 C C . SER A 1 235 ? 98.793 14.533 19.744 1.00 36.68 235 SER A C 1
ATOM 1831 O O . SER A 1 235 ? 97.660 14.944 19.465 1.00 45.57 235 SER A O 1
ATOM 1834 N N . ASN A 1 236 ? 99.906 15.018 19.190 1.00 38.56 236 ASN A N 1
ATOM 1835 C CA . ASN A 1 236 ? 99.891 16.065 18.162 1.00 39.28 236 ASN A CA 1
ATOM 1836 C C . ASN A 1 236 ? 99.243 17.350 18.679 1.00 35.74 236 ASN A C 1
ATOM 1837 O O . ASN A 1 236 ? 98.470 18.004 17.976 1.00 34.85 236 ASN A O 1
ATOM 1842 N N . PHE A 1 237 ? 99.570 17.713 19.923 1.00 35.55 237 PHE A N 1
ATOM 1843 C CA . PHE A 1 237 ? 99.050 18.943 20.515 1.00 29.24 237 PHE A CA 1
ATOM 1844 C C . PHE A 1 237 ? 99.422 20.164 19.682 1.00 31.33 237 PHE A C 1
ATOM 1845 O O . PHE A 1 237 ? 98.600 21.067 19.488 1.00 27.46 237 PHE A O 1
ATOM 1853 N N . ASP A 1 238 ? 100.655 20.205 19.171 1.00 31.98 238 ASP A N 1
ATOM 1854 C CA . ASP A 1 238 ? 101.137 21.362 18.426 1.00 37.45 238 ASP A CA 1
ATOM 1855 C C . ASP A 1 238 ? 100.455 21.530 17.075 1.00 38.89 238 ASP A C 1
ATOM 1856 O O . ASP A 1 238 ? 100.596 22.592 16.460 1.00 38.80 238 ASP A O 1
ATOM 1861 N N . SER A 1 239 ? 99.727 20.520 16.601 1.00 35.14 239 SER A N 1
ATOM 1862 C CA . SER A 1 239 ? 98.967 20.632 15.364 1.00 35.69 239 SER A CA 1
ATOM 1863 C C . SER A 1 239 ? 97.472 20.806 15.593 1.00 34.78 239 SER A C 1
ATOM 1864 O O . SER A 1 239 ? 96.799 21.431 14.766 1.00 32.33 239 SER A O 1
ATOM 1867 N N . THR A 1 240 ? 96.941 20.290 16.699 1.00 29.04 240 THR A N 1
ATOM 1868 C CA . THR A 1 240 ? 95.502 20.239 16.913 1.00 28.15 240 THR A CA 1
ATOM 1869 C C . THR A 1 240 ? 94.944 21.462 17.632 1.00 29.41 240 THR A C 1
ATOM 1870 O O . THR A 1 240 ? 93.718 21.590 17.733 1.00 28.58 240 THR A O 1
ATOM 1874 N N . ILE A 1 241 ? 95.793 22.352 18.137 1.00 25.37 241 ILE A N 1
ATOM 1875 C CA . ILE A 1 241 ? 95.310 23.544 18.830 1.00 29.85 241 ILE A CA 1
ATOM 1876 C C . ILE A 1 241 ? 94.580 24.430 17.829 1.00 28.22 241 ILE A C 1
ATOM 1877 O O . ILE A 1 241 ? 95.161 24.820 16.804 1.00 25.21 241 ILE A O 1
ATOM 1882 N N . PRO A 1 242 ? 93.319 24.764 18.072 1.00 27.48 242 PRO A N 1
ATOM 1883 C CA . PRO A 1 242 ? 92.576 25.588 17.117 1.00 29.31 242 PRO A CA 1
ATOM 1884 C C . PRO A 1 242 ? 92.929 27.063 17.228 1.00 27.55 242 PRO A C 1
ATOM 1885 O O . PRO A 1 242 ? 93.281 27.569 18.297 1.00 22.67 242 PRO A O 1
ATOM 1889 N N . SER A 1 243 ? 92.824 27.748 16.086 1.00 22.74 243 SER A N 1
ATOM 1890 C CA . SER A 1 243 ? 93.125 29.174 16.027 1.00 27.60 243 SER A CA 1
ATOM 1891 C C . SER A 1 243 ? 92.300 29.964 17.034 1.00 23.11 243 SER A C 1
ATOM 1892 O O . SER A 1 243 ? 92.793 30.929 17.631 1.00 25.41 243 SER A O 1
ATOM 1895 N N . VAL A 1 244 ? 91.041 29.569 17.231 1.00 21.12 244 VAL A N 1
ATOM 1896 C CA . VAL A 1 244 ? 90.113 30.379 18.011 1.00 23.47 244 VAL A CA 1
ATOM 1897 C C . VAL A 1 244 ? 90.580 30.527 19.455 1.00 22.89 244 VAL A C 1
ATOM 1898 O O . VAL A 1 244 ? 90.350 31.568 20.083 1.00 22.40 244 VAL A O 1
ATOM 1902 N N . VAL A 1 245 ? 91.264 29.517 19.999 1.00 19.95 245 VAL A N 1
ATOM 1903 C CA . VAL A 1 245 ? 91.741 29.610 21.378 1.00 20.37 245 VAL A CA 1
ATOM 1904 C C . VAL A 1 245 ? 92.835 30.666 21.495 1.00 23.98 245 VAL A C 1
ATOM 1905 O O . VAL A 1 245 ? 92.810 31.514 22.398 1.00 19.34 245 VAL A O 1
ATOM 1909 N N . PHE A 1 246 ? 93.811 30.635 20.582 1.00 22.41 246 PHE A N 1
ATOM 1910 C CA . PHE A 1 246 ? 94.864 31.649 20.578 1.00 22.93 246 PHE A CA 1
ATOM 1911 C C . PHE A 1 246 ? 94.289 33.043 20.367 1.00 22.45 246 PHE A C 1
ATOM 1912 O O . PHE A 1 246 ? 94.715 34.005 21.016 1.00 20.60 246 PHE A O 1
ATOM 1920 N N . LYS A 1 247 ? 93.328 33.170 19.448 1.00 20.88 247 LYS A N 1
ATOM 1921 C CA . LYS A 1 247 ? 92.722 34.469 19.174 1.00 24.63 247 LYS A CA 1
ATOM 1922 C C . LYS A 1 247 ? 92.048 35.038 20.418 1.00 24.46 247 LYS A C 1
ATOM 1923 O O . LYS A 1 247 ? 92.206 36.224 20.732 1.00 22.67 247 LYS A O 1
ATOM 1929 N N . LEU A 1 248 ? 91.298 34.207 21.144 1.00 20.60 248 LEU A N 1
ATOM 1930 C CA . LEU A 1 248 ? 90.636 34.683 22.354 1.00 21.30 248 LEU A CA 1
ATOM 1931 C C . LEU A 1 248 ? 91.649 35.052 23.432 1.00 20.62 248 LEU A C 1
ATOM 1932 O O . LEU A 1 248 ? 91.458 36.032 24.161 1.00 19.77 248 LEU A O 1
ATOM 1937 N N . ILE A 1 249 ? 92.735 34.287 23.544 1.00 18.20 249 ILE A N 1
ATOM 1938 C CA . ILE A 1 249 ? 93.778 34.620 24.508 1.00 19.15 249 ILE A CA 1
ATOM 1939 C C . ILE A 1 249 ? 94.425 35.950 24.149 1.00 21.56 249 ILE A C 1
ATOM 1940 O O . ILE A 1 249 ? 94.730 36.768 25.025 1.00 21.01 249 ILE A O 1
ATOM 1945 N N . GLY A 1 250 ? 94.630 36.194 22.852 1.00 19.72 250 GLY A N 1
ATOM 1946 C CA . GLY A 1 250 ? 95.232 37.448 22.432 1.00 21.69 250 GLY A CA 1
ATOM 1947 C C . GLY A 1 250 ? 94.382 38.653 22.784 1.00 20.67 250 GLY A C 1
ATOM 1948 O O . GLY A 1 250 ? 94.906 39.705 23.160 1.00 19.14 250 GLY A O 1
ATOM 1949 N N . GLU A 1 251 ? 93.058 38.516 22.677 1.00 21.03 251 GLU A N 1
ATOM 1950 C CA . GLU A 1 251 ? 92.173 39.629 23.007 1.00 26.89 251 GLU A CA 1
ATOM 1951 C C . GLU A 1 251 ? 92.156 39.918 24.506 1.00 22.44 251 GLU A C 1
ATOM 1952 O O . GLU A 1 251 ? 92.035 41.081 24.906 1.00 25.96 251 GLU A O 1
ATOM 1958 N N . GLU A 1 252 ? 92.281 38.885 25.344 1.00 20.68 252 GLU A N 1
ATOM 1959 C CA . GLU A 1 252 ? 92.389 39.112 26.782 1.00 24.70 252 GLU A CA 1
ATOM 1960 C C . GLU A 1 252 ? 93.715 39.775 27.129 1.00 25.45 252 GLU A C 1
ATOM 1961 O O . GLU A 1 252 ? 93.755 40.755 27.882 1.00 26.07 252 GLU A O 1
ATOM 1967 N N . LEU A 1 253 ? 94.816 39.245 26.591 1.00 20.56 253 LEU A N 1
ATOM 1968 C CA . LEU A 1 253 ? 96.127 39.815 26.874 1.00 23.39 253 LEU A CA 1
ATOM 1969 C C . LEU A 1 253 ? 96.255 41.229 26.323 1.00 25.51 253 LEU A C 1
ATOM 1970 O O . LEU A 1 253 ? 97.014 42.039 26.866 1.00 26.32 253 LEU A O 1
ATOM 1975 N N . ALA A 1 254 ? 95.524 41.542 25.250 1.00 23.29 254 ALA A N 1
ATOM 1976 C CA . ALA A 1 254 ? 95.544 42.899 24.708 1.00 29.01 254 ALA A CA 1
ATOM 1977 C C . ALA A 1 254 ? 95.063 43.911 25.739 1.00 27.41 254 ALA A C 1
ATOM 1978 O O . ALA A 1 254 ? 95.573 45.037 25.798 1.00 29.10 254 ALA A O 1
ATOM 1980 N N . LYS A 1 255 ? 94.083 43.529 26.560 1.00 25.14 255 LYS A N 1
ATOM 1981 C CA . LYS A 1 255 ? 93.559 44.423 27.584 1.00 29.65 255 LYS A CA 1
ATOM 1982 C C . LYS A 1 255 ? 94.455 44.494 28.812 1.00 30.35 255 LYS A C 1
ATOM 1983 O O . LYS A 1 255 ? 94.398 45.484 29.550 1.00 28.69 255 LYS A O 1
ATOM 1989 N N . ILE A 1 256 ? 95.290 43.481 29.030 1.00 28.56 256 ILE A N 1
ATOM 1990 C CA . ILE A 1 256 ? 96.144 43.416 30.212 1.00 27.33 256 ILE A CA 1
ATOM 1991 C C . ILE A 1 256 ? 97.486 44.102 29.980 1.00 27.64 256 ILE A C 1
ATOM 1992 O O . ILE A 1 256 ? 97.977 44.828 30.848 1.00 24.39 256 ILE A O 1
ATOM 1997 N N . ILE A 1 257 ? 98.099 43.890 28.818 1.00 27.05 257 ILE A N 1
ATOM 1998 C CA . ILE A 1 257 ? 99.454 44.371 28.562 1.00 26.50 257 ILE A CA 1
ATOM 1999 C C . ILE A 1 257 ? 99.396 45.831 28.130 1.00 26.55 257 ILE A C 1
ATOM 2000 O O . ILE A 1 257 ? 98.729 46.175 27.148 1.00 26.63 257 ILE A O 1
ATOM 2005 N N . GLN A 1 258 ? 100.106 46.690 28.861 1.00 25.11 258 GLN A N 1
ATOM 2006 C CA . GLN A 1 258 ? 100.156 48.118 28.568 1.00 28.45 258 GLN A CA 1
ATOM 2007 C C . GLN A 1 258 ? 101.321 48.397 27.626 1.00 26.28 258 GLN A C 1
ATOM 2008 O O . GLN A 1 258 ? 102.475 48.092 27.951 1.00 29.22 258 GLN A O 1
ATOM 2014 N N . LEU A 1 259 ? 101.022 48.981 26.469 1.00 33.15 259 LEU A N 1
ATOM 2015 C CA . LEU A 1 259 ? 102.029 49.162 25.430 1.00 33.76 259 LEU A CA 1
ATOM 2016 C C . LEU A 1 259 ? 102.667 50.547 25.526 1.00 37.38 259 LEU A C 1
ATOM 2017 O O . LEU A 1 259 ? 101.988 51.521 25.863 1.00 40.95 259 LEU A O 1
ATOM 2022 N N . PRO A 1 260 ? 103.962 50.650 25.239 1.00 42.44 260 PRO A N 1
ATOM 2023 C CA . PRO A 1 260 ? 104.631 51.955 25.245 1.00 43.25 260 PRO A CA 1
ATOM 2024 C C . PRO A 1 260 ? 104.312 52.725 23.975 1.00 39.29 260 PRO A C 1
ATOM 2025 O O . PRO A 1 260 ? 103.771 52.151 23.018 1.00 42.00 260 PRO A O 1
ATOM 2029 N N . PRO A 1 261 ? 104.627 54.025 23.921 1.00 38.83 261 PRO A N 1
ATOM 2030 C CA . PRO A 1 261 ? 104.201 54.829 22.760 1.00 38.18 261 PRO A CA 1
ATOM 2031 C C . PRO A 1 261 ? 104.793 54.385 21.431 1.00 42.27 261 PRO A C 1
ATOM 2032 O O . PRO A 1 261 ? 104.168 54.607 20.387 1.00 42.57 261 PRO A O 1
ATOM 2036 N N . SER A 1 262 ? 105.973 53.766 21.427 1.00 42.36 262 SER A N 1
ATOM 2037 C CA . SER A 1 262 ? 106.642 53.418 20.176 1.00 50.21 262 SER A CA 1
ATOM 2038 C C . SER A 1 262 ? 106.079 52.168 19.509 1.00 48.66 262 SER A C 1
ATOM 2039 O O . SER A 1 262 ? 106.602 51.757 18.467 1.00 48.26 262 SER A O 1
ATOM 2042 N N . ILE A 1 263 ? 105.047 51.549 20.073 1.00 46.20 263 ILE A N 1
ATOM 2043 C CA . ILE A 1 263 ? 104.548 50.256 19.621 1.00 41.07 263 ILE A CA 1
ATOM 2044 C C . ILE A 1 263 ? 103.093 50.431 19.208 1.00 41.10 263 ILE A C 1
ATOM 2045 O O . ILE A 1 263 ? 102.323 51.048 19.945 1.00 44.47 263 ILE A O 1
ATOM 2050 N N . PRO A 1 264 ? 102.680 49.922 18.047 1.00 39.87 264 PRO A N 1
ATOM 2051 C CA . PRO A 1 264 ? 101.292 50.095 17.627 1.00 34.90 264 PRO A CA 1
ATOM 2052 C C . PRO A 1 264 ? 100.344 49.458 18.625 1.00 35.03 264 PRO A C 1
ATOM 2053 O O . PRO A 1 264 ? 100.695 48.476 19.304 1.00 32.80 264 PRO A O 1
ATOM 2057 N N . PRO A 1 265 ? 99.120 49.983 18.740 1.00 36.92 265 PRO A N 1
ATOM 2058 C CA . PRO A 1 265 ? 98.232 49.546 19.830 1.00 33.17 265 PRO A CA 1
ATOM 2059 C C . PRO A 1 265 ? 97.678 48.143 19.658 1.00 36.69 265 PRO A C 1
ATOM 2060 O O . PRO A 1 265 ? 97.186 47.572 20.639 1.00 35.27 265 PRO A O 1
ATOM 2064 N N . ASP A 1 266 ? 97.727 47.570 18.455 1.00 32.07 266 ASP A N 1
ATOM 2065 C CA . ASP A 1 266 ? 97.254 46.212 18.224 1.00 30.29 266 ASP A CA 1
ATOM 2066 C C . ASP A 1 266 ? 98.397 45.207 18.106 1.00 29.82 266 ASP A C 1
ATOM 2067 O O . ASP A 1 266 ? 98.199 44.115 17.561 1.00 29.36 266 ASP A O 1
ATOM 2072 N N . ALA A 1 267 ? 99.585 45.550 18.614 1.00 26.46 267 ALA A N 1
ATOM 2073 C CA . ALA A 1 267 ? 100.746 44.683 18.436 1.00 25.45 267 ALA A CA 1
ATOM 2074 C C . ALA A 1 267 ? 100.561 43.341 19.127 1.00 25.69 267 ALA A C 1
ATOM 2075 O O . ALA A 1 267 ? 101.088 42.325 18.662 1.00 24.57 267 ALA A O 1
ATOM 2077 N N . VAL A 1 268 ? 99.821 43.320 20.234 1.00 21.87 268 VAL A N 1
ATOM 2078 C CA . VAL A 1 268 ? 99.592 42.078 20.962 1.00 23.45 268 VAL A CA 1
ATOM 2079 C C . VAL A 1 268 ? 98.808 41.091 20.100 1.00 25.35 268 VAL A C 1
ATOM 2080 O O . VAL A 1 268 ? 99.238 39.950 19.883 1.00 20.70 268 VAL A O 1
ATOM 2084 N N . GLN A 1 269 ? 97.652 41.519 19.583 1.00 22.62 269 GLN A N 1
ATOM 2085 C CA . GLN A 1 269 ? 96.850 40.638 18.739 1.00 27.67 269 GLN A CA 1
ATOM 2086 C C . GLN A 1 269 ? 97.599 40.247 17.471 1.00 28.02 269 GLN A C 1
ATOM 2087 O O . GLN A 1 269 ? 97.502 39.103 17.011 1.00 27.98 269 GLN A O 1
ATOM 2093 N N . LYS A 1 270 ? 98.356 41.184 16.892 1.00 21.23 270 LYS A N 1
ATOM 2094 C CA . LYS A 1 270 ? 99.067 40.891 15.652 1.00 26.59 270 LYS A CA 1
ATOM 2095 C C . LYS A 1 270 ? 100.193 39.889 15.879 1.00 24.66 270 LYS A C 1
ATOM 2096 O O . LYS A 1 270 ? 100.439 39.024 15.031 1.00 29.34 270 LYS A O 1
ATOM 2102 N N . TYR A 1 271 ? 100.885 39.975 17.018 1.00 25.99 271 TYR A N 1
ATOM 2103 C CA . TYR A 1 271 ? 101.935 38.997 17.287 1.00 25.46 271 TYR A CA 1
ATOM 2104 C C . TYR A 1 271 ? 101.347 37.616 17.543 1.00 23.28 271 TYR A C 1
ATOM 2105 O O . TYR A 1 271 ? 101.910 36.605 17.108 1.00 24.37 271 TYR A O 1
ATOM 2114 N N . VAL A 1 272 ? 100.218 37.548 18.252 1.00 22.98 272 VAL A N 1
ATOM 2115 C CA . VAL A 1 272 ? 99.573 36.258 18.466 1.00 22.82 272 VAL A CA 1
ATOM 2116 C C . VAL A 1 272 ? 99.081 35.681 17.145 1.00 22.81 272 VAL A C 1
ATOM 2117 O O . VAL A 1 272 ? 99.104 34.460 16.944 1.00 23.42 272 VAL A O 1
ATOM 2121 N N . GLN A 1 273 ? 98.663 36.539 16.210 1.00 22.14 273 GLN A N 1
ATOM 2122 C CA . GLN A 1 273 ? 98.282 36.046 14.891 1.00 26.70 273 GLN A CA 1
ATOM 2123 C C . GLN A 1 273 ? 99.466 35.399 14.183 1.00 24.93 273 GLN A C 1
ATOM 2124 O O . GLN A 1 273 ? 99.308 34.380 13.498 1.00 24.50 273 GLN A O 1
ATOM 2130 N N . SER A 1 274 ? 100.664 35.966 14.345 1.00 22.09 274 SER A N 1
ATOM 2131 C CA . SER A 1 274 ? 101.857 35.357 13.766 1.00 24.99 274 SER A CA 1
ATOM 2132 C C . SER A 1 274 ? 102.202 34.021 14.409 1.00 26.03 274 SER A C 1
ATOM 2133 O O . SER A 1 274 ? 103.113 33.337 13.930 1.00 27.18 274 SER A O 1
ATOM 2136 N N . ILE A 1 275 ? 101.502 33.639 15.472 1.00 26.07 275 ILE A N 1
ATOM 2137 C CA . ILE A 1 275 ? 101.694 32.350 16.115 1.00 25.24 275 ILE A CA 1
ATOM 2138 C C . ILE A 1 275 ? 100.715 31.306 15.591 1.00 24.33 275 ILE A C 1
ATOM 2139 O O . ILE A 1 275 ? 101.116 30.182 15.288 1.00 26.04 275 ILE A O 1
ATOM 2144 N N . TYR A 1 276 ? 99.430 31.653 15.463 1.00 24.20 276 TYR A N 1
ATOM 2145 C CA . TYR A 1 276 ? 98.455 30.680 14.979 1.00 29.91 276 TYR A CA 1
ATOM 2146 C C . TYR A 1 276 ? 98.251 30.727 13.469 1.00 25.59 276 TYR A C 1
ATOM 2147 O O . TYR A 1 276 ? 97.631 29.813 12.917 1.00 28.98 276 TYR A O 1
ATOM 2156 N N . LEU A 1 277 ? 98.751 31.763 12.790 1.00 25.33 277 LEU A N 1
ATOM 2157 C CA . LEU A 1 277 ? 98.797 31.829 11.325 1.00 25.01 277 LEU A CA 1
ATOM 2158 C C . LEU A 1 277 ? 100.259 32.082 10.964 1.00 25.13 277 LEU A C 1
ATOM 2159 O O . LEU A 1 277 ? 100.644 33.198 10.605 1.00 26.37 277 LEU A O 1
ATOM 2164 N N . SER A 1 278 ? 101.072 31.035 11.061 1.00 24.08 278 SER A N 1
ATOM 2165 C CA . SER A 1 278 ? 102.521 31.155 11.069 1.00 26.65 278 SER A CA 1
ATOM 2166 C C . SER A 1 278 ? 103.125 30.698 9.747 1.00 25.69 278 SER A C 1
ATOM 2167 O O . SER A 1 278 ? 102.573 29.841 9.053 1.00 25.44 278 SER A O 1
ATOM 2170 N N . LYS A 1 279 ? 104.280 31.272 9.416 1.00 24.33 279 LYS A N 1
ATOM 2171 C CA . LYS A 1 279 ? 105.035 30.906 8.226 1.00 24.64 279 LYS A CA 1
ATOM 2172 C C . LYS A 1 279 ? 106.176 29.972 8.606 1.00 24.02 279 LYS A C 1
ATOM 2173 O O . LYS A 1 279 ? 106.862 30.189 9.609 1.00 25.60 279 LYS A O 1
ATOM 2179 N N . HIS A 1 280 ? 106.378 28.935 7.795 1.00 22.75 280 HIS A N 1
ATOM 2180 C CA . HIS A 1 280 ? 107.376 27.914 8.069 1.00 25.82 280 HIS A CA 1
ATOM 2181 C C . HIS A 1 280 ? 108.209 27.643 6.825 1.00 25.02 280 HIS A C 1
ATOM 2182 O O . HIS A 1 280 ? 107.755 27.851 5.698 1.00 25.28 280 HIS A O 1
ATOM 2189 N N . VAL A 1 281 ? 109.435 27.170 7.042 1.00 25.20 281 VAL A N 1
ATOM 2190 C CA . VAL A 1 281 ? 110.288 26.699 5.957 1.00 26.74 281 VAL A CA 1
ATOM 2191 C C . VAL A 1 281 ? 110.937 25.389 6.392 1.00 27.16 281 VAL A C 1
ATOM 2192 O O . VAL A 1 281 ? 111.674 25.351 7.384 1.00 27.07 281 VAL A O 1
ATOM 2196 N N . PHE A 1 282 ? 110.639 24.314 5.671 1.00 25.50 282 PHE A N 1
ATOM 2197 C CA . PHE A 1 282 ? 111.187 22.986 5.933 1.00 25.57 282 PHE A CA 1
ATOM 2198 C C . PHE A 1 282 ? 112.008 22.593 4.711 1.00 25.99 282 PHE A C 1
ATOM 2199 O O . PHE A 1 282 ? 111.466 22.068 3.733 1.00 24.92 282 PHE A O 1
ATOM 2207 N N . GLY A 1 283 ? 113.310 22.850 4.758 1.00 26.55 283 GLY A N 1
ATOM 2208 C CA . GLY A 1 283 ? 114.119 22.648 3.568 1.00 24.43 283 GLY A CA 1
ATOM 2209 C C . GLY A 1 283 ? 113.728 23.698 2.541 1.00 25.99 283 GLY A C 1
ATOM 2210 O O . GLY A 1 283 ? 113.792 24.907 2.799 1.00 23.40 283 GLY A O 1
ATOM 2211 N N . ASP A 1 284 ? 113.308 23.246 1.359 1.00 24.64 284 ASP A N 1
ATOM 2212 C CA . ASP A 1 284 ? 112.780 24.123 0.321 1.00 24.06 284 ASP A CA 1
ATOM 2213 C C . ASP A 1 284 ? 111.254 24.101 0.274 1.00 25.28 284 ASP A C 1
ATOM 2214 O O . ASP A 1 284 ? 110.657 24.535 -0.719 1.00 23.29 284 ASP A O 1
ATOM 2219 N N . GLN A 1 285 ? 110.612 23.598 1.328 1.00 26.20 285 GLN A N 1
ATOM 2220 C CA . GLN A 1 285 ? 109.156 23.578 1.428 1.00 25.82 285 GLN A CA 1
ATOM 2221 C C . GLN A 1 285 ? 108.712 24.790 2.241 1.00 27.09 285 GLN A C 1
ATOM 2222 O O . GLN A 1 285 ? 108.956 24.862 3.451 1.00 25.05 285 GLN A O 1
ATOM 2228 N N . TRP A 1 286 ? 108.069 25.740 1.572 1.00 26.27 286 TRP A N 1
ATOM 2229 C CA . TRP A 1 286 ? 107.557 26.950 2.201 1.00 25.67 286 TRP A CA 1
ATOM 2230 C C . TRP A 1 286 ? 106.045 26.838 2.336 1.00 29.35 286 TRP A C 1
ATOM 2231 O O . TRP A 1 286 ? 105.351 26.552 1.354 1.00 27.10 286 TRP A O 1
ATOM 2242 N N . TYR A 1 287 ? 105.538 27.059 3.547 1.00 25.47 287 TYR A N 1
ATOM 2243 C CA . TYR A 1 287 ? 104.116 26.879 3.801 1.00 26.31 287 TYR A CA 1
ATOM 2244 C C . TYR A 1 287 ? 103.708 27.710 5.010 1.00 26.09 287 TYR A C 1
ATOM 2245 O O . TYR A 1 287 ? 104.546 28.175 5.787 1.00 22.11 287 TYR A O 1
ATOM 2254 N N . ILE A 1 288 ? 102.398 27.895 5.143 1.00 26.48 288 ILE A N 1
ATOM 2255 C CA . ILE A 1 288 ? 101.795 28.601 6.264 1.00 24.42 288 ILE A CA 1
ATOM 2256 C C . ILE A 1 288 ? 100.896 27.618 6.998 1.00 28.23 288 ILE A C 1
ATOM 2257 O O . ILE A 1 288 ? 100.144 26.869 6.364 1.00 27.10 288 ILE A O 1
ATOM 2262 N N . MET A 1 289 ? 100.996 27.600 8.324 1.00 28.52 289 MET A N 1
ATOM 2263 C CA . MET A 1 289 ? 100.144 26.770 9.161 1.00 25.81 289 MET A CA 1
ATOM 2264 C C . MET A 1 289 ? 99.052 27.640 9.770 1.00 27.07 289 MET A C 1
ATOM 2265 O O . MET A 1 289 ? 99.346 28.613 10.472 1.00 25.50 289 MET A O 1
ATOM 2270 N N . LYS A 1 290 ? 97.799 27.300 9.486 1.00 29.96 290 LYS A N 1
ATOM 2271 C CA . LYS A 1 290 ? 96.645 27.942 10.107 1.00 29.35 290 LYS A CA 1
ATOM 2272 C C . LYS A 1 290 ? 96.188 27.043 11.249 1.00 27.36 290 LYS A C 1
ATOM 2273 O O . LYS A 1 290 ? 95.717 25.925 11.016 1.00 27.04 290 LYS A O 1
ATOM 2279 N N . GLY A 1 291 ? 96.339 27.525 12.480 1.00 28.33 291 GLY A N 1
ATOM 2280 C CA . GLY A 1 291 ? 96.135 26.704 13.654 1.00 28.28 291 GLY A CA 1
ATOM 2281 C C . GLY A 1 291 ? 97.434 26.090 14.154 1.00 29.99 291 GLY A C 1
ATOM 2282 O O . GLY A 1 291 ? 98.468 26.102 13.484 1.00 27.55 291 GLY A O 1
ATOM 2283 N N . GLY A 1 292 ? 97.376 25.543 15.370 1.00 32.86 292 GLY A N 1
ATOM 2284 C CA . GLY A 1 292 ? 98.561 24.998 16.016 1.00 30.76 292 GLY A CA 1
ATOM 2285 C C . GLY A 1 292 ? 99.558 26.089 16.384 1.00 31.80 292 GLY A C 1
ATOM 2286 O O . GLY A 1 292 ? 99.304 27.280 16.238 1.00 35.14 292 GLY A O 1
ATOM 2287 N N . ASN A 1 293 ? 100.725 25.657 16.873 1.00 34.31 293 ASN A N 1
ATOM 2288 C CA . ASN A 1 293 ? 101.819 26.561 17.251 1.00 40.22 293 ASN A CA 1
ATOM 2289 C C . ASN A 1 293 ? 103.107 25.789 17.017 1.00 41.32 293 ASN A C 1
ATOM 2290 O O . ASN A 1 293 ? 103.160 24.594 17.351 1.00 45.55 293 ASN A O 1
ATOM 2295 N N . PRO A 1 294 ? 104.125 26.400 16.398 1.00 39.21 294 PRO A N 1
ATOM 2296 C CA . PRO A 1 294 ? 105.459 25.792 16.404 1.00 41.59 294 PRO A CA 1
ATOM 2297 C C . PRO A 1 294 ? 105.880 25.337 17.792 1.00 46.94 294 PRO A C 1
ATOM 2298 O O . PRO A 1 294 ? 105.757 26.075 18.772 1.00 50.74 294 PRO A O 1
ATOM 2302 N N . SER A 1 295 ? 106.421 24.125 17.855 1.00 53.33 295 SER A N 1
ATOM 2303 C CA . SER A 1 295 ? 106.834 23.510 19.109 1.00 58.21 295 SER A CA 1
ATOM 2304 C C . SER A 1 295 ? 108.283 23.862 19.439 1.00 59.01 295 SER A C 1
ATOM 2305 O O . SER A 1 295 ? 109.192 23.546 18.662 1.00 54.70 295 SER A O 1
ATOM 2308 N N . CYS A 1 297 ? 109.718 26.742 22.247 1.00 55.92 297 CYS A N 1
ATOM 2309 C CA . CYS A 1 297 ? 110.324 27.928 22.842 1.00 57.97 297 CYS A CA 1
ATOM 2310 C C . CYS A 1 297 ? 109.614 28.255 24.151 1.00 57.14 297 CYS A C 1
ATOM 2311 O O . CYS A 1 297 ? 108.474 27.843 24.386 1.00 55.23 297 CYS A O 1
ATOM 2314 N N . VAL A 1 298 ? 110.319 28.994 25.014 1.00 54.22 298 VAL A N 1
ATOM 2315 C CA . VAL A 1 298 ? 109.820 29.261 26.363 1.00 57.98 298 VAL A CA 1
ATOM 2316 C C . VAL A 1 298 ? 108.558 30.115 26.314 1.00 53.28 298 VAL A C 1
ATOM 2317 O O . VAL A 1 298 ? 107.617 29.906 27.092 1.00 44.60 298 VAL A O 1
ATOM 2319 N N . GLY A 1 299 ? 108.520 31.094 25.409 1.00 54.83 299 GLY A N 1
ATOM 2320 C CA . GLY A 1 299 ? 107.317 31.896 25.258 1.00 50.38 299 GLY A CA 1
ATOM 2321 C C . GLY A 1 299 ? 106.141 31.099 24.725 1.00 46.93 299 GLY A C 1
ATOM 2322 O O . GLY A 1 299 ? 105.003 31.294 25.157 1.00 41.28 299 GLY A O 1
ATOM 2323 N N . THR A 1 300 ? 106.399 30.194 23.772 1.00 51.21 300 THR A N 1
ATOM 2324 C CA . THR A 1 300 ? 105.335 29.342 23.248 1.00 49.97 300 THR A CA 1
ATOM 2325 C C . THR A 1 300 ? 104.849 28.352 24.298 1.00 41.01 300 THR A C 1
ATOM 2326 O O . THR A 1 300 ? 103.660 28.016 24.323 1.00 40.49 300 THR A O 1
ATOM 2330 N N . SER A 1 301 ? 105.739 27.898 25.186 1.00 38.08 301 SER A N 1
ATOM 2331 C CA . SER A 1 301 ? 105.314 27.012 26.261 1.00 33.68 301 SER A CA 1
ATOM 2332 C C . SER A 1 301 ? 104.417 27.741 27.254 1.00 32.78 301 SER A C 1
ATOM 2333 O O . SER A 1 301 ? 103.531 27.122 27.853 1.00 32.68 301 SER A O 1
ATOM 2336 N N . ILE A 1 302 ? 104.633 29.046 27.440 1.00 32.46 302 ILE A N 1
ATOM 2337 C CA . ILE A 1 302 ? 103.778 29.828 28.330 1.00 30.65 302 ILE A CA 1
ATOM 2338 C C . ILE A 1 302 ? 102.381 29.963 27.738 1.00 28.58 302 ILE A C 1
ATOM 2339 O O . ILE A 1 302 ? 101.375 29.734 28.418 1.00 26.22 302 ILE A O 1
ATOM 2344 N N . LEU A 1 303 ? 102.300 30.340 26.459 1.00 26.22 303 LEU A N 1
ATOM 2345 C CA . LEU A 1 303 ? 101.005 30.455 25.798 1.00 27.95 303 LEU A CA 1
ATOM 2346 C C . LEU A 1 303 ? 100.352 29.093 25.592 1.00 22.81 303 LEU A C 1
ATOM 2347 O O . LEU A 1 303 ? 99.121 28.989 25.629 1.00 23.44 303 LEU A O 1
ATOM 2352 N N . ASN A 1 304 ? 101.151 28.044 25.377 1.00 25.77 304 ASN A N 1
ATOM 2353 C CA . ASN A 1 304 ? 100.593 26.698 25.282 1.00 27.85 304 ASN A CA 1
ATOM 2354 C C . ASN A 1 304 ? 99.951 26.274 26.596 1.00 25.77 304 ASN A C 1
ATOM 2355 O O . ASN A 1 304 ? 98.896 25.628 26.597 1.00 21.29 304 ASN A O 1
ATOM 2360 N N . SER A 1 305 ? 100.589 26.610 27.723 1.00 24.74 305 SER A N 1
ATOM 2361 C CA . SER A 1 305 ? 100.004 26.332 29.034 1.00 25.27 305 SER A CA 1
ATOM 2362 C C . SER A 1 305 ? 98.632 26.971 29.160 1.00 18.97 305 SER A C 1
ATOM 2363 O O . SER A 1 305 ? 97.668 26.328 29.591 1.00 21.60 305 SER A O 1
ATOM 2366 N N . MET A 1 306 ? 98.531 28.251 28.798 1.00 18.92 306 MET A N 1
ATOM 2367 C CA . MET A 1 306 ? 97.244 28.929 28.851 1.00 21.62 306 MET A CA 1
ATOM 2368 C C . MET A 1 306 ? 96.236 28.256 27.930 1.00 19.59 306 MET A C 1
ATOM 2369 O O . MET A 1 306 ? 95.093 28.017 28.329 1.00 21.63 306 MET A O 1
ATOM 2374 N N . VAL A 1 307 ? 96.654 27.905 26.709 1.00 20.38 307 VAL A N 1
ATOM 2375 C CA . VAL A 1 307 ? 95.777 27.178 25.790 1.00 20.56 307 VAL A CA 1
ATOM 2376 C C . VAL A 1 307 ? 95.286 25.887 26.434 1.00 18.13 307 VAL A C 1
ATOM 2377 O O . VAL A 1 307 ? 94.095 25.557 26.389 1.00 19.06 307 VAL A O 1
ATOM 2381 N N . ASN A 1 308 ? 96.204 25.135 27.037 1.00 23.58 308 ASN A N 1
ATOM 2382 C CA . ASN A 1 308 ? 95.831 23.875 27.668 1.00 22.40 308 ASN A CA 1
ATOM 2383 C C . ASN A 1 308 ? 94.848 24.097 28.813 1.00 22.33 308 ASN A C 1
ATOM 2384 O O . ASN A 1 308 ? 93.856 23.370 28.937 1.00 22.36 308 ASN A O 1
ATOM 2389 N N . ASN A 1 309 ? 95.109 25.096 29.662 1.00 21.93 309 ASN A N 1
ATOM 2390 C CA . ASN A 1 309 ? 94.193 25.399 30.759 1.00 22.04 309 ASN A CA 1
ATOM 2391 C C . ASN A 1 309 ? 92.803 25.730 30.229 1.00 23.44 309 ASN A C 1
ATOM 2392 O O . ASN A 1 309 ? 91.798 25.196 30.713 1.00 17.30 309 ASN A O 1
ATOM 2397 N N . ILE A 1 310 ? 92.733 26.607 29.219 1.00 18.59 310 ILE A N 1
ATOM 2398 C CA . ILE A 1 310 ? 91.447 27.019 28.658 1.00 21.47 310 ILE A CA 1
ATOM 2399 C C . ILE A 1 310 ? 90.706 25.818 28.082 1.00 22.86 310 ILE A C 1
ATOM 2400 O O . ILE A 1 310 ? 89.502 25.638 28.308 1.00 22.08 310 ILE A O 1
ATOM 2405 N N . SER A 1 311 ? 91.414 24.984 27.320 1.00 21.41 311 SER A N 1
ATOM 2406 C CA . SER A 1 311 ? 90.774 23.846 26.667 1.00 22.36 311 SER A CA 1
ATOM 2407 C C . SER A 1 311 ? 90.213 22.867 27.691 1.00 23.16 311 SER A C 1
ATOM 2408 O O . SER A 1 311 ? 89.065 22.423 27.577 1.00 22.34 311 SER A O 1
ATOM 2411 N N . LEU A 1 312 ? 91.011 22.524 28.709 1.00 22.86 312 LEU A N 1
ATOM 2412 C CA . LEU A 1 312 ? 90.538 21.620 29.756 1.00 24.43 312 LEU A CA 1
ATOM 2413 C C . LEU A 1 312 ? 89.323 22.189 30.476 1.00 23.89 312 LEU A C 1
ATOM 2414 O O . LEU A 1 312 ? 88.339 21.476 30.708 1.00 22.38 312 LEU A O 1
ATOM 2419 N N . LEU A 1 313 ? 89.376 23.473 30.838 1.00 21.81 313 LEU A N 1
ATOM 2420 C CA . LEU A 1 313 ? 88.246 24.101 31.513 1.00 23.75 313 LEU A CA 1
ATOM 2421 C C . LEU A 1 313 ? 86.995 24.076 30.638 1.00 21.80 313 LEU A C 1
ATOM 2422 O O . LEU A 1 313 ? 85.884 23.884 31.142 1.00 18.67 313 LEU A O 1
ATOM 2427 N N . SER A 1 314 ? 87.154 24.253 29.321 1.00 21.65 314 SER A N 1
ATOM 2428 C CA . SER A 1 314 ? 85.990 24.215 28.439 1.00 21.21 314 SER A CA 1
ATOM 2429 C C . SER A 1 314 ? 85.366 22.824 28.403 1.00 24.97 314 SER A C 1
ATOM 2430 O O . SER A 1 314 ? 84.167 22.685 28.129 1.00 23.25 314 SER A O 1
ATOM 2433 N N . ALA A 1 315 ? 86.160 21.788 28.681 1.00 23.33 315 ALA A N 1
ATOM 2434 C CA . ALA A 1 315 ? 85.633 20.432 28.782 1.00 22.31 315 ALA A CA 1
ATOM 2435 C C . ALA A 1 315 ? 84.941 20.200 30.120 1.00 24.11 315 ALA A C 1
ATOM 2436 O O . ALA A 1 315 ? 83.860 19.600 30.171 1.00 22.77 315 ALA A O 1
ATOM 2438 N N . MET A 1 316 ? 85.551 20.664 31.210 1.00 20.26 316 MET A N 1
ATOM 2439 C CA . MET A 1 316 ? 84.968 20.451 32.528 1.00 25.41 316 MET A CA 1
ATOM 2440 C C . MET A 1 316 ? 83.700 21.278 32.719 1.00 27.43 316 MET A C 1
ATOM 2441 O O . MET A 1 316 ? 82.789 20.853 33.440 1.00 25.37 316 MET A O 1
ATOM 2446 N N . LEU A 1 317 ? 83.607 22.435 32.058 1.00 22.49 317 LEU A N 1
ATOM 2447 C CA . LEU A 1 317 ? 82.426 23.281 32.181 1.00 25.39 317 LEU A CA 1
ATOM 2448 C C . LEU A 1 317 ? 81.168 22.616 31.635 1.00 27.43 317 LEU A C 1
ATOM 2449 O O . LEU A 1 317 ? 80.061 23.029 31.994 1.00 27.04 317 LEU A O 1
ATOM 2454 N N . THR A 1 318 ? 81.307 21.608 30.774 1.00 26.11 318 THR A N 1
ATOM 2455 C CA . THR A 1 318 ? 80.153 20.876 30.272 1.00 28.02 318 THR A CA 1
ATOM 2456 C C . THR A 1 318 ? 79.712 19.749 31.199 1.00 28.08 318 THR A C 1
ATOM 2457 O O . THR A 1 318 ? 78.673 19.131 30.945 1.00 31.24 318 THR A O 1
ATOM 2461 N N . HIS A 1 319 ? 80.462 19.470 32.259 1.00 26.02 319 HIS A N 1
ATOM 2462 C CA . HIS A 1 319 ? 80.064 18.425 33.195 1.00 28.34 319 HIS A CA 1
ATOM 2463 C C . HIS A 1 319 ? 79.013 18.962 34.161 1.00 28.78 319 HIS A C 1
ATOM 2464 O O . HIS A 1 319 ? 79.195 20.046 34.724 1.00 27.84 319 HIS A O 1
ATOM 2471 N N . PRO A 1 320 ? 77.918 18.232 34.389 1.00 34.16 320 PRO A N 1
ATOM 2472 C CA . PRO A 1 320 ? 76.847 18.768 35.246 1.00 34.37 320 PRO A CA 1
ATOM 2473 C C . PRO A 1 320 ? 77.275 19.027 36.682 1.00 33.07 320 PRO A C 1
ATOM 2474 O O . PRO A 1 320 ? 76.726 19.929 37.327 1.00 31.61 320 PRO A O 1
ATOM 2478 N N . ASP A 1 321 ? 78.240 18.273 37.203 1.00 30.63 321 ASP A N 1
ATOM 2479 C CA . ASP A 1 321 ? 78.644 18.389 38.597 1.00 32.56 321 ASP A CA 1
ATOM 2480 C C . ASP A 1 321 ? 79.940 19.166 38.779 1.00 32.73 321 ASP A C 1
ATOM 2481 O O . ASP A 1 321 ? 80.510 19.144 39.874 1.00 33.36 321 ASP A O 1
ATOM 2486 N N . PHE A 1 322 ? 80.419 19.850 37.743 1.00 31.14 322 PHE A N 1
ATOM 2487 C CA . PHE A 1 322 ? 81.664 20.597 37.861 1.00 28.00 322 PHE A CA 1
ATOM 2488 C C . PHE A 1 322 ? 81.486 21.757 38.831 1.00 25.13 322 PHE A C 1
ATOM 2489 O O . PHE A 1 322 ? 80.601 22.599 38.651 1.00 29.80 322 PHE A O 1
ATOM 2497 N N . ASP A 1 323 ? 82.323 21.791 39.862 1.00 26.14 323 ASP A N 1
ATOM 2498 C CA . ASP A 1 323 ? 82.372 22.910 40.793 1.00 29.09 323 ASP A CA 1
ATOM 2499 C C . ASP A 1 323 ? 83.390 23.911 40.258 1.00 29.89 323 ASP A C 1
ATOM 2500 O O . ASP A 1 323 ? 84.591 23.624 40.223 1.00 31.44 323 ASP A O 1
ATOM 2505 N N . THR A 1 324 ? 82.912 25.084 39.836 1.00 30.65 324 THR A N 1
ATOM 2506 C CA . THR A 1 324 ? 83.788 26.075 39.220 1.00 31.82 324 THR A CA 1
ATOM 2507 C C . THR A 1 324 ? 84.778 26.686 40.198 1.00 33.27 324 THR A C 1
ATOM 2508 O O . THR A 1 324 ? 85.592 27.517 39.784 1.00 39.60 324 THR A O 1
ATOM 2512 N N . SER A 1 325 ? 84.740 26.295 41.471 1.00 34.84 325 SER A N 1
ATOM 2513 C CA . SER A 1 325 ? 85.671 26.795 42.465 1.00 36.38 325 SER A CA 1
ATOM 2514 C C . SER A 1 325 ? 86.579 25.729 43.060 1.00 37.00 325 SER A C 1
ATOM 2515 O O . SER A 1 325 ? 87.510 26.083 43.791 1.00 46.91 325 SER A O 1
ATOM 2518 N N . ALA A 1 326 ? 86.345 24.446 42.789 1.00 31.86 326 ALA A N 1
ATOM 2519 C CA . ALA A 1 326 ? 87.110 23.362 43.408 1.00 30.55 326 ALA A CA 1
ATOM 2520 C C . ALA A 1 326 ? 87.828 22.583 42.313 1.00 29.45 326 ALA A C 1
ATOM 2521 O O . ALA A 1 326 ? 87.420 21.480 41.943 1.00 25.03 326 ALA A O 1
ATOM 2523 N N . TRP A 1 327 ? 88.918 23.158 41.807 1.00 26.03 327 TRP A N 1
ATOM 2524 C CA . TRP A 1 327 ? 89.704 22.515 40.767 1.00 23.73 327 TRP A CA 1
ATOM 2525 C C . TRP A 1 327 ? 91.096 23.131 40.741 1.00 24.58 327 TRP A C 1
ATOM 2526 O O . TRP A 1 327 ? 91.292 24.273 41.167 1.00 20.53 327 TRP A O 1
ATOM 2537 N N . ARG A 1 328 ? 92.058 22.360 40.238 1.00 20.04 328 ARG A N 1
ATOM 2538 C CA . ARG A 1 328 ? 93.411 22.855 40.029 1.00 25.49 328 ARG A CA 1
ATOM 2539 C C . ARG A 1 328 ? 94.003 22.173 38.806 1.00 22.28 328 ARG A C 1
ATOM 2540 O O . ARG A 1 328 ? 93.861 20.960 38.635 1.00 21.31 328 ARG A O 1
ATOM 2548 N N . ILE A 1 329 ? 94.665 22.960 37.961 1.00 24.04 329 ILE A N 1
ATOM 2549 C CA . ILE A 1 329 ? 95.320 22.462 36.758 1.00 23.54 329 ILE A CA 1
ATOM 2550 C C . ILE A 1 329 ? 96.789 22.861 36.810 1.00 21.41 329 ILE A C 1
ATOM 2551 O O . ILE A 1 329 ? 97.129 23.948 37.290 1.00 22.18 329 ILE A O 1
ATOM 2556 N N . LEU A 1 330 ? 97.663 21.966 36.350 1.00 21.45 330 LEU A N 1
ATOM 2557 C CA . LEU A 1 330 ? 99.086 22.263 36.217 1.00 21.62 330 LEU A CA 1
ATOM 2558 C C . LEU A 1 330 ? 99.565 21.708 34.885 1.00 23.91 330 LEU A C 1
ATOM 2559 O O . LEU A 1 330 ? 99.465 20.502 34.641 1.00 22.08 330 LEU A O 1
ATOM 2564 N N . CYS A 1 331 ? 100.086 22.587 34.034 1.00 22.05 331 CYS A N 1
ATOM 2565 C CA . CYS A 1 331 ? 100.406 22.262 32.655 1.00 24.36 331 CYS A CA 1
ATOM 2566 C C . CYS A 1 331 ? 101.848 22.636 32.343 1.00 25.31 331 CYS A C 1
ATOM 2567 O O . CYS A 1 331 ? 102.364 23.649 32.826 1.00 26.61 331 CYS A O 1
ATOM 2570 N N . TYR A 1 332 ? 102.489 21.802 31.526 1.00 25.05 332 TYR A N 1
ATOM 2571 C CA . TYR A 1 332 ? 103.751 22.146 30.866 1.00 28.56 332 TYR A CA 1
ATOM 2572 C C . TYR A 1 332 ? 103.648 21.608 29.442 1.00 27.81 332 TYR A C 1
ATOM 2573 O O . TYR A 1 332 ? 103.805 20.405 29.219 1.00 32.14 332 TYR A O 1
ATOM 2582 N N . GLY A 1 333 ? 103.395 22.497 28.487 1.00 29.82 333 GLY A N 1
ATOM 2583 C CA . GLY A 1 333 ? 103.176 22.053 27.118 1.00 36.60 333 GLY A CA 1
ATOM 2584 C C . GLY A 1 333 ? 101.894 21.249 27.020 1.00 35.42 333 GLY A C 1
ATOM 2585 O O . GLY A 1 333 ? 100.816 21.701 27.418 1.00 34.90 333 GLY A O 1
ATOM 2586 N N . ASP A 1 334 ? 101.992 20.042 26.487 1.00 33.62 334 ASP A N 1
ATOM 2587 C CA . ASP A 1 334 ? 100.839 19.157 26.443 1.00 38.31 334 ASP A CA 1
ATOM 2588 C C . ASP A 1 334 ? 100.738 18.282 27.687 1.00 37.25 334 ASP A C 1
ATOM 2589 O O . ASP A 1 334 ? 99.782 17.514 27.806 1.00 35.32 334 ASP A O 1
ATOM 2594 N N . ASP A 1 335 ? 101.695 18.382 28.611 1.00 35.79 335 ASP A N 1
ATOM 2595 C CA . ASP A 1 335 ? 101.659 17.603 29.840 1.00 31.68 335 ASP A CA 1
ATOM 2596 C C . ASP A 1 335 ? 100.765 18.290 30.867 1.00 28.77 335 ASP A C 1
ATOM 2597 O O . ASP A 1 335 ? 100.815 19.511 31.024 1.00 26.56 335 ASP A O 1
ATOM 2602 N N . VAL A 1 336 ? 99.950 17.499 31.567 1.00 26.88 336 VAL A N 1
ATOM 2603 C CA . VAL A 1 336 ? 98.855 18.019 32.377 1.00 30.45 336 VAL A CA 1
ATOM 2604 C C . VAL A 1 336 ? 98.707 17.179 33.627 1.00 26.36 336 VAL A C 1
ATOM 2605 O O . VAL A 1 336 ? 98.656 15.944 33.571 1.00 26.94 336 VAL A O 1
ATOM 2609 N N . LEU A 1 337 ? 98.588 17.875 34.749 1.00 25.12 337 LEU A N 1
ATOM 2610 C CA . LEU A 1 337 ? 97.945 17.330 35.928 1.00 24.12 337 LEU A CA 1
ATOM 2611 C C . LEU A 1 337 ? 96.687 18.134 36.227 1.00 24.72 337 LEU A C 1
ATOM 2612 O O . LEU A 1 337 ? 96.683 19.360 36.093 1.00 28.31 337 LEU A O 1
ATOM 2617 N N . TYR A 1 338 ? 95.618 17.457 36.646 1.00 23.69 338 TYR A N 1
ATOM 2618 C CA . TYR A 1 338 ? 94.419 18.176 37.061 1.00 27.12 338 TYR A CA 1
ATOM 2619 C C . TYR A 1 338 ? 93.711 17.387 38.151 1.00 26.33 338 TYR A C 1
ATOM 2620 O O . TYR A 1 338 ? 93.899 16.176 38.297 1.00 22.95 338 TYR A O 1
ATOM 2629 N N . ALA A 1 339 ? 92.895 18.102 38.919 1.00 25.21 339 ALA A N 1
ATOM 2630 C CA . ALA A 1 339 ? 92.093 17.510 39.974 1.00 28.41 339 ALA A CA 1
ATOM 2631 C C . ALA A 1 339 ? 90.878 18.395 40.196 1.00 26.29 339 ALA A C 1
ATOM 2632 O O . ALA A 1 339 ? 90.994 19.624 40.198 1.00 24.63 339 ALA A O 1
ATOM 2634 N N . THR A 1 340 ? 89.719 17.765 40.367 1.00 27.91 340 THR A N 1
ATOM 2635 C CA . THR A 1 340 ? 88.475 18.468 40.644 1.00 27.11 340 THR A CA 1
ATOM 2636 C C . THR A 1 340 ? 87.742 17.783 41.789 1.00 26.98 340 THR A C 1
ATOM 2637 O O . THR A 1 340 ? 87.935 16.593 42.049 1.00 29.94 340 THR A O 1
ATOM 2641 N N . VAL A 1 341 ? 86.902 18.554 42.474 1.00 27.29 341 VAL A N 1
ATOM 2642 C CA . VAL A 1 341 ? 85.994 18.021 43.486 1.00 29.02 341 VAL A CA 1
ATOM 2643 C C . VAL A 1 341 ? 84.578 18.450 43.117 1.00 31.64 341 VAL A C 1
ATOM 2644 O O . VAL A 1 341 ? 84.264 19.648 43.182 1.00 29.65 341 VAL A O 1
ATOM 2648 N N . PRO A 1 342 ? 83.690 17.525 42.718 1.00 29.96 342 PRO A N 1
ATOM 2649 C CA . PRO A 1 342 ? 83.930 16.083 42.576 1.00 29.12 342 PRO A CA 1
ATOM 2650 C C . PRO A 1 342 ? 84.862 15.736 41.415 1.00 30.15 342 PRO A C 1
ATOM 2651 O O . PRO A 1 342 ? 85.058 16.546 40.509 1.00 32.88 342 PRO A O 1
ATOM 2655 N N . SER A 1 343 ? 85.427 14.533 41.454 1.00 26.10 343 SER A N 1
ATOM 2656 C CA . SER A 1 343 ? 86.429 14.137 40.475 1.00 28.09 343 SER A CA 1
ATOM 2657 C C . SER A 1 343 ? 85.789 13.905 39.112 1.00 33.93 343 SER A C 1
ATOM 2658 O O . SER A 1 343 ? 84.799 13.177 38.994 1.00 34.85 343 SER A O 1
ATOM 2661 N N . ILE A 1 344 ? 86.359 14.525 38.083 1.00 30.17 344 ILE A N 1
ATOM 2662 C CA . ILE A 1 344 ? 85.933 14.328 36.703 1.00 27.56 344 ILE A CA 1
ATOM 2663 C C . ILE A 1 344 ? 86.924 13.383 36.038 1.00 28.25 344 ILE A C 1
ATOM 2664 O O . ILE A 1 344 ? 88.126 13.670 35.983 1.00 30.14 344 ILE A O 1
ATOM 2669 N N . HIS A 1 345 ? 86.427 12.255 35.545 1.00 29.40 345 HIS A N 1
ATOM 2670 C CA . HIS A 1 345 ? 87.304 11.251 34.964 1.00 31.97 345 HIS A CA 1
ATOM 2671 C C . HIS A 1 345 ? 87.811 11.722 33.602 1.00 29.73 345 HIS A C 1
ATOM 2672 O O . HIS A 1 345 ? 87.069 12.361 32.849 1.00 29.50 345 HIS A O 1
ATOM 2679 N N . PRO A 1 346 ? 89.070 11.436 33.259 1.00 32.06 346 PRO A N 1
ATOM 2680 C CA . PRO A 1 346 ? 89.584 11.842 31.940 1.00 31.18 346 PRO A CA 1
ATOM 2681 C C . PRO A 1 346 ? 88.841 11.210 30.779 1.00 33.15 346 PRO A C 1
ATOM 2682 O O . PRO A 1 346 ? 88.985 11.685 29.645 1.00 32.54 346 PRO A O 1
ATOM 2686 N N . SER A 1 347 ? 88.062 10.152 31.016 1.00 34.64 347 SER A N 1
ATOM 2687 C CA . SER A 1 347 ? 87.167 9.644 29.980 1.00 34.15 347 SER A CA 1
ATOM 2688 C C . SER A 1 347 ? 86.211 10.730 29.509 1.00 31.59 347 SER A C 1
ATOM 2689 O O . SER A 1 347 ? 85.975 10.884 28.305 1.00 28.41 347 SER A O 1
ATOM 2692 N N . PHE A 1 348 ? 85.658 11.498 30.450 1.00 28.85 348 PHE A N 1
ATOM 2693 C CA . PHE A 1 348 ? 84.713 12.552 30.097 1.00 30.87 348 PHE A CA 1
ATOM 2694 C C . PHE A 1 348 ? 85.380 13.633 29.256 1.00 30.11 348 PHE A C 1
ATOM 2695 O O . PHE A 1 348 ? 84.802 14.107 28.272 1.00 26.16 348 PHE A O 1
ATOM 2703 N N . ILE A 1 349 ? 86.591 14.042 29.636 1.00 30.05 349 ILE A N 1
ATOM 2704 C CA . ILE A 1 349 ? 87.297 15.072 28.881 1.00 27.72 349 ILE A CA 1
ATOM 2705 C C . ILE A 1 349 ? 87.653 14.561 27.490 1.00 27.59 349 ILE A C 1
ATOM 2706 O O . ILE A 1 349 ? 87.522 15.285 26.494 1.00 24.78 349 ILE A O 1
ATOM 2711 N N . ALA A 1 350 ? 88.089 13.302 27.396 1.00 28.46 350 ALA A N 1
ATOM 2712 C CA . ALA A 1 350 ? 88.421 12.722 26.098 1.00 32.26 350 ALA A CA 1
ATOM 2713 C C . ALA A 1 350 ? 87.213 12.705 25.170 1.00 31.04 350 ALA A C 1
ATOM 2714 O O . ALA A 1 350 ? 87.327 13.031 23.983 1.00 28.01 350 ALA A O 1
ATOM 2716 N N . ASP A 1 351 ? 86.042 12.332 25.697 1.00 30.80 351 ASP A N 1
ATOM 2717 C CA . ASP A 1 351 ? 84.846 12.250 24.863 1.00 29.30 351 ASP A CA 1
ATOM 2718 C C . ASP A 1 351 ? 84.384 13.633 24.418 1.00 28.31 351 ASP A C 1
ATOM 2719 O O . ASP A 1 351 ? 83.936 13.805 23.278 1.00 30.49 351 ASP A O 1
ATOM 2724 N N . PHE A 1 352 ? 84.479 14.633 25.299 1.00 24.27 352 PHE A N 1
ATOM 2725 C CA . PHE A 1 352 ? 84.137 15.993 24.893 1.00 29.10 352 PHE A CA 1
ATOM 2726 C C . PHE A 1 352 ? 85.076 16.495 23.804 1.00 25.03 352 PHE A C 1
ATOM 2727 O O . PHE A 1 352 ? 84.637 17.137 22.842 1.00 27.43 352 PHE A O 1
ATOM 2735 N N . TYR A 1 353 ? 86.377 16.231 23.953 1.00 25.14 353 TYR A N 1
ATOM 2736 C CA . TYR A 1 353 ? 87.348 16.661 22.953 1.00 28.05 353 TYR A CA 1
ATOM 2737 C C . TYR A 1 353 ? 87.045 16.049 21.590 1.00 28.66 353 TYR A C 1
ATOM 2738 O O . TYR A 1 353 ? 87.179 16.718 20.559 1.00 28.41 353 TYR A O 1
ATOM 2747 N N . HIS A 1 354 ? 86.637 14.776 21.567 1.00 31.14 354 HIS A N 1
ATOM 2748 C CA . HIS A 1 354 ? 86.361 14.109 20.298 1.00 31.23 354 HIS A CA 1
ATOM 2749 C C . HIS A 1 354 ? 85.181 14.739 19.573 1.00 32.31 354 HIS A C 1
ATOM 2750 O O . HIS A 1 354 ? 85.159 14.773 18.338 1.00 30.74 354 HIS A O 1
ATOM 2757 N N . SER A 1 355 ? 84.197 15.247 20.315 1.00 27.30 355 SER A N 1
ATOM 2758 C CA . SER A 1 355 ? 82.972 15.737 19.701 1.00 33.24 355 SER A CA 1
ATOM 2759 C C . SER A 1 355 ? 83.006 17.223 19.366 1.00 33.12 355 SER A C 1
ATOM 2760 O O . SER A 1 355 ? 82.202 17.671 18.541 1.00 37.71 355 SER A O 1
ATOM 2763 N N . GLN A 1 356 ? 83.906 17.998 19.977 1.00 32.73 356 GLN A N 1
ATOM 2764 C CA . GLN A 1 356 ? 83.929 19.443 19.794 1.00 31.77 356 GLN A CA 1
ATOM 2765 C C . GLN A 1 356 ? 85.264 19.998 19.322 1.00 29.10 356 GLN A C 1
ATOM 2766 O O . GLN A 1 356 ? 85.301 21.144 18.861 1.00 29.58 356 GLN A O 1
ATOM 2772 N N . THR A 1 357 ? 86.355 19.242 19.441 1.00 28.99 357 THR A N 1
ATOM 2773 C CA . THR A 1 357 ? 87.669 19.747 19.062 1.00 28.14 357 THR A CA 1
ATOM 2774 C C . THR A 1 357 ? 88.400 18.744 18.181 1.00 27.76 357 THR A C 1
ATOM 2775 O O . THR A 1 357 ? 87.834 17.721 17.781 1.00 30.02 357 THR A O 1
ATOM 2779 N N . ASN A 1 358 ? 89.662 19.039 17.876 1.00 27.25 358 ASN A N 1
ATOM 2780 C CA . ASN A 1 358 ? 90.556 18.112 17.200 1.00 28.45 358 ASN A CA 1
ATOM 2781 C C . ASN A 1 358 ? 91.546 17.459 18.157 1.00 30.28 358 ASN A C 1
ATOM 2782 O O . ASN A 1 358 ? 92.417 16.704 17.711 1.00 32.31 358 ASN A O 1
ATOM 2787 N N . TYR A 1 359 ? 91.433 17.731 19.455 1.00 27.58 359 TYR A N 1
ATOM 2788 C CA . TYR A 1 359 ? 92.339 17.148 20.435 1.00 28.93 359 TYR A CA 1
ATOM 2789 C C . TYR A 1 359 ? 92.097 15.649 20.569 1.00 30.42 359 TYR A C 1
ATOM 2790 O O . TYR A 1 359 ? 90.951 15.198 20.664 1.00 30.08 359 TYR A O 1
ATOM 2799 N N . LYS A 1 360 ? 93.181 14.878 20.584 1.00 35.22 360 LYS A N 1
ATOM 2800 C CA . LYS A 1 360 ? 93.144 13.452 20.898 1.00 36.20 360 LYS A CA 1
ATOM 2801 C C . LYS A 1 360 ? 93.980 13.255 22.154 1.00 37.24 360 LYS A C 1
ATOM 2802 O O . LYS A 1 360 ? 95.201 13.440 22.128 1.00 36.43 360 LYS A O 1
ATOM 2808 N N . VAL A 1 361 ? 93.334 12.890 23.253 1.00 38.45 361 VAL A N 1
ATOM 2809 C CA . VAL A 1 361 ? 93.982 12.867 24.557 1.00 39.35 361 VAL A CA 1
ATOM 2810 C C . VAL A 1 361 ? 94.111 11.425 25.032 1.00 37.69 361 VAL A C 1
ATOM 2811 O O . VAL A 1 361 ? 93.242 10.587 24.763 1.00 41.77 361 VAL A O 1
ATOM 2815 N N . THR A 1 362 ? 95.226 11.131 25.712 1.00 39.64 362 THR A N 1
ATOM 2816 C CA . THR A 1 362 ? 95.590 9.774 26.111 1.00 45.55 362 THR A CA 1
ATOM 2817 C C . THR A 1 362 ? 96.243 9.767 27.492 1.00 47.15 362 THR A C 1
ATOM 2818 O O . THR A 1 362 ? 96.643 10.827 27.995 1.00 41.06 362 THR A O 1
ATOM 2822 N N . PRO A 1 363 ? 96.369 8.602 28.134 1.00 50.27 363 PRO A N 1
ATOM 2823 C CA . PRO A 1 363 ? 97.139 8.526 29.382 1.00 43.26 363 PRO A CA 1
ATOM 2824 C C . PRO A 1 363 ? 98.593 8.924 29.175 1.00 49.59 363 PRO A C 1
ATOM 2825 O O . PRO A 1 363 ? 99.129 8.891 28.065 1.00 54.79 363 PRO A O 1
ATOM 2829 N N . ALA A 1 364 ? 99.238 9.293 30.281 1.00 49.96 364 ALA A N 1
ATOM 2830 C CA . ALA A 1 364 ? 100.582 9.855 30.248 1.00 56.20 364 ALA A CA 1
ATOM 2831 C C . ALA A 1 364 ? 101.689 8.807 30.254 1.00 58.61 364 ALA A C 1
ATOM 2832 O O . ALA A 1 364 ? 102.860 9.173 30.093 1.00 55.14 364 ALA A O 1
ATOM 2834 N N . ASP A 1 365 ? 101.356 7.523 30.415 1.00 58.54 365 ASP A N 1
ATOM 2835 C CA . ASP A 1 365 ? 102.354 6.469 30.564 1.00 58.54 365 ASP A CA 1
ATOM 2836 C C . ASP A 1 365 ? 102.256 5.419 29.459 1.00 61.10 365 ASP A C 1
ATOM 2837 O O . ASP A 1 365 ? 102.623 4.259 29.666 1.00 64.73 365 ASP A O 1
ATOM 2842 N N . LYS A 1 366 ? 101.765 5.814 28.281 1.00 61.18 366 LYS A N 1
ATOM 2843 C CA . LYS A 1 366 ? 101.512 4.883 27.173 1.00 65.58 366 LYS A CA 1
ATOM 2844 C C . LYS A 1 366 ? 100.630 3.718 27.614 1.00 63.65 366 LYS A C 1
ATOM 2845 O O . LYS A 1 366 ? 100.781 2.589 27.140 1.00 66.05 366 LYS A O 1
ATOM 2847 N N . ALA A 1 367 ? 99.701 3.993 28.531 1.00 63.23 367 ALA A N 1
ATOM 2848 C CA . ALA A 1 367 ? 98.888 2.956 29.147 1.00 65.11 367 ALA A CA 1
ATOM 2849 C C . ALA A 1 367 ? 97.669 2.579 28.321 1.00 66.42 367 ALA A C 1
ATOM 2850 O O . ALA A 1 367 ? 96.985 1.613 28.676 1.00 69.96 367 ALA A O 1
ATOM 2852 N N . SER A 1 368 ? 97.370 3.334 27.261 1.00 59.82 368 SER A N 1
ATOM 2853 C CA . SER A 1 368 ? 96.333 2.997 26.292 1.00 67.73 368 SER A CA 1
ATOM 2854 C C . SER A 1 368 ? 94.939 2.998 26.906 1.00 67.42 368 SER A C 1
ATOM 2855 O O . SER A 1 368 ? 93.956 2.743 26.204 1.00 72.68 368 SER A O 1
ATOM 2858 N N . THR A 1 369 ? 94.831 3.310 28.196 1.00 64.42 369 THR A N 1
ATOM 2859 C CA . THR A 1 369 ? 93.536 3.313 28.860 1.00 59.36 369 THR A CA 1
ATOM 2860 C C . THR A 1 369 ? 93.638 4.104 30.157 1.00 54.95 369 THR A C 1
ATOM 2861 O O . THR A 1 369 ? 94.698 4.157 30.785 1.00 55.06 369 THR A O 1
ATOM 2865 N N . PHE A 1 370 ? 92.530 4.742 30.534 1.00 51.21 370 PHE A N 1
ATOM 2866 C CA . PHE A 1 370 ? 92.715 5.479 31.777 1.00 47.58 370 PHE A CA 1
ATOM 2867 C C . PHE A 1 370 ? 92.378 4.595 32.973 1.00 43.58 370 PHE A C 1
ATOM 2868 O O . PHE A 1 370 ? 91.446 3.787 32.905 1.00 45.66 370 PHE A O 1
ATOM 2876 N N . PRO A 1 371 ? 93.120 4.725 34.067 1.00 43.96 371 PRO A N 1
ATOM 2877 C CA . PRO A 1 371 ? 92.808 3.940 35.262 1.00 44.18 371 PRO A CA 1
ATOM 2878 C C . PRO A 1 371 ? 91.468 4.348 35.854 1.00 42.80 371 PRO A C 1
ATOM 2879 O O . PRO A 1 371 ? 90.981 5.466 35.662 1.00 43.93 371 PRO A O 1
ATOM 2883 N N . GLU A 1 372 ? 90.862 3.404 36.580 1.00 42.70 372 GLU A N 1
ATOM 2884 C CA . GLU A 1 372 ? 89.583 3.680 37.226 1.00 41.95 372 GLU A CA 1
ATOM 2885 C C . GLU A 1 372 ? 89.727 4.774 38.277 1.00 40.53 372 GLU A C 1
ATOM 2886 O O . GLU A 1 372 ? 88.847 5.630 38.421 1.00 44.66 372 GLU A O 1
ATOM 2888 N N . THR A 1 373 ? 90.834 4.764 39.017 1.00 41.04 373 THR A N 1
ATOM 2889 C CA . THR A 1 373 ? 91.142 5.818 39.972 1.00 35.68 373 THR A CA 1
ATOM 2890 C C . THR A 1 373 ? 92.616 6.180 39.846 1.00 35.76 373 THR A C 1
ATOM 2891 O O . THR A 1 373 ? 93.404 5.453 39.233 1.00 34.22 373 THR A O 1
ATOM 2895 N N . SER A 1 374 ? 92.982 7.320 40.428 1.00 36.11 374 SER A N 1
ATOM 2896 C CA . SER A 1 374 ? 94.354 7.802 40.350 1.00 35.56 374 SER A CA 1
ATOM 2897 C C . SER A 1 374 ? 94.582 8.826 41.453 1.00 33.50 374 SER A C 1
ATOM 2898 O O . SER A 1 374 ? 93.731 9.685 41.689 1.00 33.22 374 SER A O 1
ATOM 2901 N N . SER A 1 3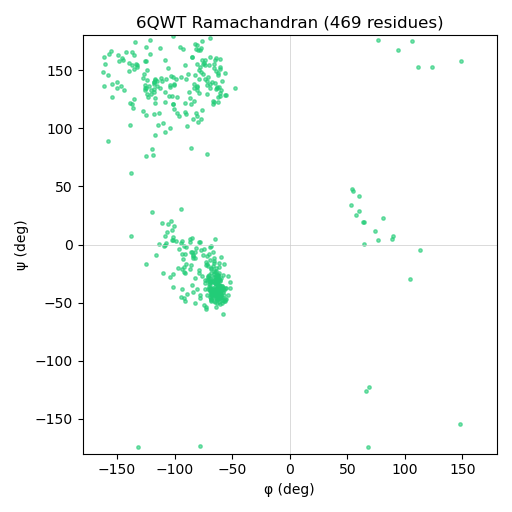75 ? 95.727 8.731 42.118 1.00 30.90 375 SER A N 1
ATOM 2902 C CA . SER A 1 375 ? 96.094 9.650 43.189 1.00 32.97 375 SER A CA 1
ATOM 2903 C C . SER A 1 375 ? 97.401 10.356 42.841 1.00 30.37 375 SER A C 1
ATOM 2904 O O . SER A 1 375 ? 98.039 10.070 41.825 1.00 31.77 375 SER A O 1
ATOM 2907 N N . ILE A 1 376 ? 97.799 11.287 43.712 1.00 27.21 376 ILE A N 1
ATOM 2908 C CA . ILE A 1 376 ? 99.057 12.000 43.534 1.00 30.89 376 ILE A CA 1
ATOM 2909 C C . ILE A 1 376 ? 100.248 11.049 43.557 1.00 30.28 376 ILE A C 1
ATOM 2910 O O . ILE A 1 376 ? 101.323 11.393 43.054 1.00 28.42 376 ILE A O 1
ATOM 2915 N N . HIS A 1 377 ? 100.078 9.844 44.109 1.00 31.64 377 HIS A N 1
ATOM 2916 C CA . HIS A 1 377 ? 101.160 8.870 44.177 1.00 34.71 377 HIS A CA 1
ATOM 2917 C C . HIS A 1 377 ? 101.269 8.001 42.931 1.00 31.45 377 HIS A C 1
ATOM 2918 O O . HIS A 1 377 ? 102.337 7.430 42.688 1.00 33.62 377 HIS A O 1
ATOM 2925 N N . ASP A 1 378 ? 100.198 7.879 42.147 1.00 31.82 378 ASP A N 1
ATOM 2926 C CA . ASP A 1 378 ? 100.240 7.126 40.897 1.00 35.75 378 ASP A CA 1
ATOM 2927 C C . ASP A 1 378 ? 100.626 7.983 39.703 1.00 31.98 378 ASP A C 1
ATOM 2928 O O . ASP A 1 378 ? 101.017 7.439 38.663 1.00 32.46 378 ASP A O 1
ATOM 2933 N N . VAL A 1 379 ? 100.536 9.292 39.837 1.00 33.64 379 VAL A N 1
ATOM 2934 C CA . VAL A 1 379 ? 100.599 10.212 38.711 1.00 31.12 379 VAL A CA 1
ATOM 2935 C C . VAL A 1 379 ? 102.050 10.476 38.325 1.00 29.11 379 VAL A C 1
ATOM 2936 O O . VAL A 1 379 ? 102.952 10.493 39.171 1.00 27.26 379 VAL A O 1
ATOM 2940 N N . THR A 1 380 ? 102.283 10.662 37.026 1.00 29.66 380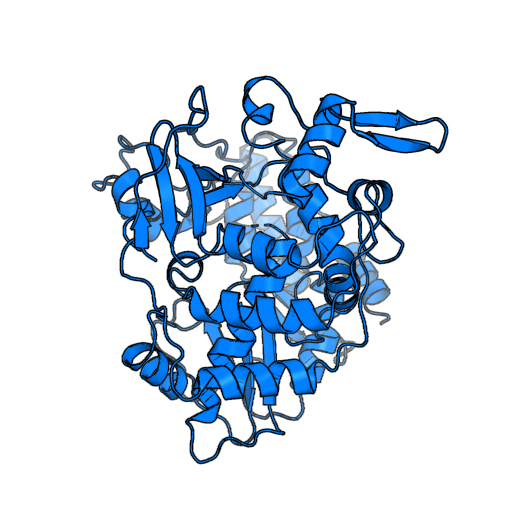 THR A N 1
ATOM 2941 C CA . THR A 1 380 ? 103.572 11.100 36.505 1.00 26.62 380 THR A CA 1
ATOM 2942 C C . THR A 1 380 ? 103.403 12.443 35.808 1.00 29.68 380 THR A C 1
ATOM 2943 O O . THR A 1 380 ? 102.408 12.673 35.114 1.00 28.23 380 THR A O 1
ATOM 2947 N N . PHE A 1 381 ? 104.380 13.325 36.004 1.00 27.02 381 PHE A N 1
ATOM 2948 C CA . PHE A 1 381 ? 104.380 14.657 35.409 1.00 26.61 381 PHE A CA 1
ATOM 2949 C C . PHE A 1 381 ? 105.793 14.942 34.932 1.00 28.16 381 PHE A C 1
ATOM 2950 O O . PHE A 1 381 ? 106.731 14.908 35.734 1.00 25.25 381 PHE A O 1
ATOM 2958 N N . LEU A 1 382 ? 105.944 15.216 33.636 1.00 24.72 382 LEU A N 1
ATOM 2959 C CA . LEU A 1 382 ? 107.260 15.354 33.012 1.00 26.08 382 LEU A CA 1
ATOM 2960 C C . LEU A 1 382 ? 108.109 14.110 33.274 1.00 27.54 382 LEU A C 1
ATOM 2961 O O . LEU A 1 382 ? 109.278 14.188 33.662 1.00 25.59 382 LEU A O 1
ATOM 2966 N N . LYS A 1 383 ? 107.486 12.946 33.078 1.00 25.29 383 LYS A N 1
ATOM 2967 C CA . LYS A 1 383 ? 108.116 11.635 33.236 1.00 28.56 383 LYS A CA 1
ATOM 2968 C C . LYS A 1 383 ? 108.561 11.353 34.672 1.00 29.43 383 LYS A C 1
ATOM 2969 O O . LYS A 1 383 ? 109.386 10.461 34.899 1.00 26.95 383 LYS A O 1
ATOM 2975 N N . ARG A 1 384 ? 108.023 12.069 35.661 1.00 24.30 384 ARG A N 1
ATOM 2976 C CA . ARG A 1 384 ? 108.473 11.934 37.041 1.00 22.86 384 ARG A CA 1
ATOM 2977 C C . ARG A 1 384 ? 107.308 11.628 37.972 1.00 25.14 384 ARG A C 1
ATOM 2978 O O . ARG A 1 384 ? 106.240 12.239 37.868 1.00 25.00 384 ARG A O 1
ATOM 2986 N N . HIS A 1 385 ? 107.527 10.690 38.892 1.00 23.62 385 HIS A N 1
ATOM 2987 C CA . HIS A 1 385 ? 106.602 10.459 39.991 1.00 22.10 385 HIS A CA 1
ATOM 2988 C C . HIS A 1 385 ? 106.837 11.482 41.103 1.00 20.63 385 HIS A C 1
ATOM 2989 O O . HIS A 1 385 ? 107.790 12.266 41.076 1.00 19.73 385 HIS A O 1
ATOM 2996 N N . PHE A 1 386 ? 105.941 11.472 42.089 1.00 20.29 386 PHE A N 1
ATOM 2997 C CA . PHE A 1 386 ? 106.075 12.258 43.313 1.00 21.24 386 PHE A CA 1
ATOM 2998 C C . PHE A 1 386 ? 106.260 11.272 44.462 1.00 25.41 386 PHE A C 1
ATOM 2999 O O . PHE A 1 386 ? 105.338 10.516 44.789 1.00 30.21 386 PHE A O 1
ATOM 3007 N N . VAL A 1 387 ? 107.446 11.270 45.074 1.00 21.77 387 VAL A N 1
ATOM 3008 C CA . VAL A 1 387 ? 107.768 10.343 46.148 1.00 25.41 387 VAL A CA 1
ATOM 3009 C C . VAL A 1 387 ? 108.283 11.115 47.358 1.00 22.05 387 VAL A C 1
ATOM 3010 O O . VAL A 1 387 ? 109.344 11.742 47.283 1.00 22.37 387 VAL A O 1
ATOM 3014 N N . PRO A 1 388 ? 107.575 11.107 48.489 1.00 22.79 388 PRO A N 1
ATOM 3015 C CA . PRO A 1 388 ? 108.081 11.802 49.683 1.00 26.41 388 PRO A CA 1
ATOM 3016 C C . PRO A 1 388 ? 109.395 11.207 50.173 1.00 22.48 388 PRO A C 1
ATOM 3017 O O . PRO A 1 388 ? 109.650 10.009 50.044 1.00 22.01 388 PRO A O 1
ATOM 3021 N N . ASP A 1 389 ? 110.234 12.071 50.739 1.00 23.12 389 ASP A N 1
ATOM 3022 C CA . ASP A 1 389 ? 111.509 11.625 51.283 1.00 28.79 389 ASP A CA 1
ATOM 3023 C C . ASP A 1 389 ? 111.285 10.735 52.501 1.00 32.14 389 ASP A C 1
ATOM 3024 O O . ASP A 1 389 ? 110.405 10.994 53.327 1.00 30.60 389 ASP A O 1
ATOM 3029 N N . GLU A 1 390 ? 112.086 9.671 52.605 1.00 31.91 390 GLU A N 1
ATOM 3030 C CA . GLU A 1 390 ? 111.892 8.691 53.671 1.00 36.54 390 GLU A CA 1
ATOM 3031 C C . GLU A 1 390 ? 112.109 9.298 55.052 1.00 38.61 390 GLU A C 1
ATOM 3032 O O . GLU A 1 390 ? 111.488 8.858 56.026 1.00 37.36 390 GLU A O 1
ATOM 3038 N N . ARG A 1 391 ? 112.975 10.303 55.162 1.00 36.95 391 ARG A N 1
ATOM 3039 C CA . ARG A 1 391 ? 113.307 10.896 56.451 1.00 32.30 391 ARG A CA 1
ATOM 3040 C C . ARG A 1 391 ? 112.592 12.215 56.706 1.00 36.52 391 ARG A C 1
ATOM 3041 O O . ARG A 1 391 ? 112.210 12.497 57.847 1.00 36.53 391 ARG A O 1
ATOM 3049 N N . PHE A 1 392 ? 112.406 13.035 55.669 1.00 33.98 392 PHE A N 1
ATOM 3050 C CA . PHE A 1 392 ? 111.679 14.300 55.759 1.00 31.51 392 PHE A CA 1
ATOM 3051 C C . PHE A 1 392 ? 110.491 14.220 54.805 1.00 33.31 392 PHE A C 1
ATOM 3052 O O . PHE A 1 392 ? 110.546 14.739 53.678 1.00 26.65 392 PHE A O 1
ATOM 3060 N N . PRO A 1 393 ? 109.390 13.594 55.234 1.00 30.17 393 PRO A N 1
ATOM 3061 C CA . PRO A 1 393 ? 108.298 13.273 54.294 1.00 30.54 393 PRO A CA 1
ATOM 3062 C C . PRO A 1 393 ? 107.588 14.482 53.707 1.00 28.93 393 PRO A C 1
ATOM 3063 O O . PRO A 1 393 ? 106.861 14.323 52.719 1.00 29.68 393 PRO A O 1
ATOM 3067 N N . THR A 1 394 ? 107.751 15.676 54.278 1.00 25.16 394 THR A N 1
ATOM 3068 C CA . THR A 1 394 ? 107.104 16.845 53.696 1.00 27.63 394 THR A CA 1
ATOM 3069 C C . THR A 1 394 ? 107.774 17.282 52.401 1.00 29.01 394 THR A C 1
ATOM 3070 O O . THR A 1 394 ? 107.183 18.059 51.644 1.00 28.63 394 THR A O 1
ATOM 3074 N N . TYR A 1 395 ? 108.982 16.802 52.129 1.00 28.45 395 TYR A N 1
ATOM 3075 C CA . TYR A 1 395 ? 109.716 17.159 50.926 1.00 27.95 395 TYR A CA 1
ATOM 3076 C C . TYR A 1 395 ? 109.665 16.003 49.936 1.00 25.60 395 TYR A C 1
ATOM 3077 O O . TYR A 1 395 ? 109.798 14.837 50.318 1.00 23.59 395 TYR A O 1
ATOM 3086 N N . ILE A 1 396 ? 109.455 16.335 48.664 1.00 20.79 396 ILE A N 1
ATOM 3087 C CA . ILE A 1 396 ? 109.016 15.377 47.657 1.00 24.32 396 ILE A CA 1
ATOM 3088 C C . ILE A 1 396 ? 110.085 15.248 46.582 1.00 23.18 396 ILE A C 1
ATOM 3089 O O . ILE A 1 396 ? 110.492 16.247 45.978 1.00 21.63 396 ILE A O 1
ATOM 3094 N N . HIS A 1 397 ? 110.521 14.007 46.332 1.00 21.58 397 HIS A N 1
ATOM 3095 C CA . HIS A 1 397 ? 111.498 13.709 45.293 1.00 23.64 397 HIS A CA 1
ATOM 3096 C C . HIS A 1 397 ? 110.820 13.653 43.925 1.00 23.58 397 HIS A C 1
ATOM 3097 O O . HIS A 1 397 ? 109.750 13.053 43.787 1.00 21.09 397 HIS A O 1
ATOM 3104 N N . PRO A 1 398 ? 111.419 14.262 42.902 1.00 21.93 398 PRO A N 1
ATOM 3105 C CA . PRO A 1 398 ? 111.021 13.966 41.519 1.00 22.18 398 PRO A CA 1
ATOM 3106 C C . PRO A 1 398 ? 111.739 12.720 41.026 1.00 22.35 398 PRO A C 1
ATOM 3107 O O . PRO A 1 398 ? 112.950 12.736 40.783 1.00 26.21 398 PRO A O 1
ATOM 3111 N N . VAL A 1 399 ? 110.994 11.627 40.894 1.00 22.43 399 VAL A N 1
ATOM 3112 C CA . VAL A 1 399 ? 111.558 10.330 40.538 1.00 20.72 399 VAL A CA 1
ATOM 3113 C C . VAL A 1 399 ? 111.225 10.074 39.073 1.00 21.51 399 VAL A C 1
ATOM 3114 O O . VAL A 1 399 ? 110.112 9.659 38.736 1.00 23.45 399 VAL A O 1
ATOM 3118 N N . ILE A 1 400 ? 112.196 10.319 38.199 1.00 24.07 400 ILE A N 1
ATOM 3119 C CA . ILE A 1 400 ? 112.007 10.125 36.768 1.00 22.44 400 ILE A CA 1
ATOM 3120 C C . ILE A 1 400 ? 112.038 8.636 36.450 1.00 21.67 400 ILE A C 1
ATOM 3121 O O . ILE A 1 400 ? 112.614 7.829 37.190 1.00 23.21 400 ILE A O 1
ATOM 3126 N N . SER A 1 401 ? 111.392 8.265 35.349 1.00 23.64 401 SER A N 1
ATOM 3127 C CA . SER A 1 401 ? 111.370 6.872 34.927 1.00 24.06 401 SER A CA 1
ATOM 3128 C C . SER A 1 401 ? 112.795 6.384 34.685 1.00 26.34 401 SER A C 1
ATOM 3129 O O . SER A 1 401 ? 113.582 7.085 34.034 1.00 21.38 401 SER A O 1
ATOM 3132 N N . PRO A 1 402 ? 113.169 5.208 35.196 1.00 28.05 402 PRO A N 1
ATOM 3133 C CA . PRO A 1 402 ? 114.552 4.735 35.007 1.00 24.13 402 PRO A CA 1
ATOM 3134 C C . PRO A 1 402 ? 114.956 4.609 33.549 1.00 24.47 402 PRO A C 1
ATOM 3135 O O . PRO A 1 402 ? 116.148 4.723 33.235 1.00 21.71 402 PRO A O 1
ATOM 3139 N N . GLU A 1 403 ? 113.991 4.392 32.649 1.00 24.67 403 GLU A N 1
ATOM 3140 C CA . GLU A 1 403 ? 114.299 4.285 31.228 1.00 26.96 403 GLU A CA 1
ATOM 3141 C C . GLU A 1 403 ? 114.951 5.556 30.702 1.00 24.52 403 GLU A C 1
ATOM 3142 O O . GLU A 1 403 ? 115.732 5.501 29.748 1.00 24.50 403 GLU A O 1
ATOM 3148 N N . THR A 1 404 ? 114.642 6.705 31.308 1.00 22.70 404 THR A N 1
ATOM 3149 C CA . THR A 1 404 ? 115.235 7.966 30.874 1.00 23.22 404 THR A CA 1
ATOM 3150 C C . THR A 1 404 ? 116.759 7.909 30.940 1.00 23.59 404 THR A C 1
ATOM 3151 O O . THR A 1 404 ? 117.442 8.069 29.923 1.00 28.57 404 THR A O 1
ATOM 3155 N N . TYR A 1 405 ? 117.314 7.679 32.131 1.00 23.72 405 TYR A N 1
ATOM 3156 C CA . TYR A 1 405 ? 118.765 7.713 32.283 1.00 21.02 405 TYR A CA 1
ATOM 3157 C C . TYR A 1 405 ? 119.442 6.386 31.960 1.00 20.74 405 TYR A C 1
ATOM 3158 O O . TYR A 1 405 ? 120.655 6.372 31.721 1.00 20.70 405 TYR A O 1
ATOM 3167 N N . GLN A 1 406 ? 118.699 5.276 31.941 1.00 20.31 406 GLN A N 1
ATOM 3168 C CA . GLN A 1 406 ? 119.284 4.016 31.492 1.00 21.26 406 GLN A CA 1
ATOM 3169 C C . GLN A 1 406 ? 119.540 4.033 29.989 1.00 21.78 406 GLN A C 1
ATOM 3170 O O . GLN A 1 406 ? 120.561 3.517 29.520 1.00 19.57 406 GLN A O 1
ATOM 3176 N N . GLN A 1 407 ? 118.629 4.629 29.218 1.00 22.06 407 GLN A N 1
ATOM 3177 C CA . GLN A 1 407 ? 118.796 4.663 27.769 1.00 21.50 407 GLN A CA 1
ATOM 3178 C C . GLN A 1 407 ? 119.695 5.814 27.329 1.00 21.71 407 GLN A C 1
ATOM 3179 O O . GLN A 1 407 ? 120.526 5.641 26.431 1.00 22.88 407 GLN A O 1
ATOM 3185 N N . SER A 1 408 ? 119.545 6.991 27.944 1.00 21.73 408 SER A N 1
ATOM 3186 C CA . SER A 1 408 ? 120.301 8.159 27.496 1.00 23.06 408 SER A CA 1
ATOM 3187 C C . SER A 1 408 ? 121.799 7.969 27.684 1.00 27.40 408 SER A C 1
ATOM 3188 O O . SER A 1 408 ? 122.592 8.484 26.887 1.00 22.66 408 SER A O 1
ATOM 3191 N N . VAL A 1 409 ? 122.205 7.238 28.725 1.00 20.20 409 VAL A N 1
ATOM 3192 C CA . VAL A 1 409 ? 123.624 7.088 29.015 1.00 22.85 409 VAL A CA 1
ATOM 3193 C C . VAL A 1 409 ? 124.338 6.290 27.936 1.00 19.16 409 VAL A C 1
ATOM 3194 O O . VAL A 1 409 ? 125.567 6.367 27.822 1.00 21.19 409 VAL A O 1
ATOM 3198 N N . MET A 1 410 ? 123.600 5.536 27.129 1.00 19.82 410 MET A N 1
ATOM 3199 C CA . MET A 1 410 ? 124.183 4.702 26.089 1.00 25.68 410 MET A CA 1
ATOM 3200 C C . MET A 1 410 ? 124.434 5.465 24.793 1.00 22.96 410 MET A C 1
ATOM 3201 O O . MET A 1 410 ? 124.850 4.856 23.801 1.00 23.43 410 MET A O 1
ATOM 3206 N N . TRP A 1 411 ? 124.213 6.777 24.782 1.00 22.38 411 TRP A N 1
ATOM 3207 C CA . TRP A 1 411 ? 124.405 7.586 23.588 1.00 21.96 411 TRP A CA 1
ATOM 3208 C C . TRP A 1 411 ? 125.043 8.912 23.971 1.00 26.05 411 TRP A C 1
ATOM 3209 O O . TRP A 1 411 ? 124.935 9.374 25.111 1.00 27.98 411 TRP A O 1
ATOM 3220 N N . THR A 1 412 ? 125.712 9.524 22.999 1.00 29.99 412 THR A N 1
ATOM 3221 C CA . THR A 1 412 ? 126.357 10.812 23.199 1.00 30.53 412 THR A CA 1
ATOM 3222 C C . THR A 1 412 ? 126.253 11.627 21.920 1.00 30.21 412 THR A C 1
ATOM 3223 O O . THR A 1 412 ? 126.049 11.087 20.831 1.00 28.85 412 THR A O 1
ATOM 3227 N N . ARG A 1 413 ? 126.384 12.943 22.065 1.00 31.41 413 ARG A N 1
ATOM 3228 C CA . ARG A 1 413 ? 126.392 13.853 20.929 1.00 34.70 413 ARG A CA 1
ATOM 3229 C C . ARG A 1 413 ? 127.796 14.304 20.547 1.00 38.54 413 ARG A C 1
ATOM 3230 O O . ARG A 1 413 ? 127.940 15.136 19.648 1.00 38.46 413 ARG A O 1
ATOM 3238 N N . GLY A 1 414 ? 128.830 13.783 21.206 1.00 40.14 414 GLY A N 1
ATOM 3239 C CA . GLY A 1 414 ? 130.204 14.039 20.823 1.00 45.39 414 GLY A CA 1
ATOM 3240 C C . GLY A 1 414 ? 131.018 14.845 21.812 1.00 41.34 414 GLY A C 1
ATOM 3241 O O . GLY A 1 414 ? 132.222 15.027 21.587 1.00 45.74 414 GLY A O 1
ATOM 3242 N N . GLY A 1 415 ? 130.419 15.344 22.890 1.00 33.16 415 GLY A N 1
ATOM 3243 C CA . GLY A 1 415 ? 131.167 16.070 23.887 1.00 35.52 415 GLY A CA 1
ATOM 3244 C C . GLY A 1 415 ? 131.940 15.124 24.782 1.00 41.22 415 GLY A C 1
ATOM 3245 O O . GLY A 1 415 ? 132.004 13.915 24.534 1.00 39.22 415 GLY A O 1
ATOM 3246 N N . PRO A 1 416 ? 132.559 15.655 25.835 1.00 39.19 416 PRO A N 1
ATOM 3247 C CA . PRO A 1 416 ? 133.171 14.776 26.844 1.00 35.33 416 PRO A CA 1
ATOM 3248 C C . PRO A 1 416 ? 132.102 13.917 27.501 1.00 36.39 416 PRO A C 1
ATOM 3249 O O . PRO A 1 416 ? 131.128 14.428 28.060 1.00 33.69 416 PRO A O 1
ATOM 3253 N N . PHE A 1 417 ? 132.284 12.596 27.420 1.00 31.65 417 PHE A N 1
ATOM 3254 C CA . PHE A 1 417 ? 131.242 11.682 27.878 1.00 31.75 417 PHE A CA 1
ATOM 3255 C C . PHE A 1 417 ? 130.961 11.845 29.366 1.00 31.80 417 PHE A C 1
ATOM 3256 O O . PHE A 1 417 ? 129.842 11.573 29.816 1.00 27.05 417 PHE A O 1
ATOM 3264 N N . GLN A 1 418 ? 131.953 12.294 30.141 1.00 32.73 418 GLN A N 1
ATOM 3265 C CA . GLN A 1 418 ? 131.733 12.508 31.569 1.00 32.34 418 GLN A CA 1
ATOM 3266 C C . GLN A 1 418 ? 130.642 13.540 31.815 1.00 28.04 418 GLN A C 1
ATOM 3267 O O . GLN A 1 418 ? 129.927 13.458 32.820 1.00 29.08 418 GLN A O 1
ATOM 3273 N N . ASP A 1 419 ? 130.482 14.504 30.904 1.00 31.70 419 ASP A N 1
ATOM 3274 C CA . ASP A 1 419 ? 129.395 15.469 31.036 1.00 32.74 419 ASP A CA 1
ATOM 3275 C C . ASP A 1 419 ? 128.031 14.801 30.907 1.00 30.40 419 ASP A C 1
ATOM 3276 O O . ASP A 1 419 ? 127.069 15.233 31.554 1.00 27.48 419 ASP A O 1
ATOM 3281 N N . VAL A 1 420 ? 127.926 13.754 30.085 1.00 27.80 420 VAL A N 1
ATOM 3282 C CA . VAL A 1 420 ? 126.673 13.012 29.982 1.00 28.19 420 VAL A CA 1
ATOM 3283 C C . VAL A 1 420 ? 126.386 12.270 31.283 1.00 26.03 420 VAL A C 1
ATOM 3284 O O . VAL A 1 420 ? 125.250 12.268 31.777 1.00 22.79 420 VAL A O 1
ATOM 3288 N N . ILE A 1 421 ? 127.409 11.637 31.861 1.00 25.95 421 ILE A N 1
ATOM 3289 C CA . ILE A 1 421 ? 127.234 10.904 33.113 1.00 27.85 421 ILE A CA 1
ATOM 3290 C C . ILE A 1 421 ? 126.857 11.851 34.244 1.00 26.53 421 ILE A C 1
ATOM 3291 O O . ILE A 1 421 ? 125.965 11.555 35.049 1.00 20.78 421 ILE A O 1
ATOM 3296 N N . THR A 1 422 ? 127.527 13.003 34.322 1.00 22.20 422 THR A N 1
ATOM 3297 C CA . THR A 1 422 ? 127.264 13.941 35.408 1.00 25.24 422 THR A CA 1
ATOM 3298 C C . THR A 1 422 ? 125.823 14.441 35.379 1.00 25.75 422 THR A C 1
ATOM 3299 O O . THR A 1 422 ? 125.160 14.502 36.420 1.00 24.05 422 THR A O 1
ATOM 3303 N N . SER A 1 423 ? 125.313 14.791 34.194 1.00 25.57 423 SER A N 1
ATOM 3304 C CA . SER A 1 423 ? 123.971 15.360 34.124 1.00 26.25 423 SER A CA 1
ATOM 3305 C C . SER A 1 423 ? 122.894 14.320 34.417 1.00 23.22 423 SER A C 1
ATOM 3306 O O . SER A 1 423 ? 121.807 14.675 34.887 1.00 26.48 423 SER A O 1
ATOM 3309 N N . LEU A 1 424 ? 123.167 13.041 34.149 1.00 22.77 424 LEU A N 1
ATOM 3310 C CA . LEU A 1 424 ? 122.207 11.993 34.473 1.00 21.39 424 LEU A CA 1
ATOM 3311 C C . LEU A 1 424 ? 122.222 11.624 35.951 1.00 23.82 424 LEU A C 1
ATOM 3312 O O . LEU A 1 424 ? 121.207 11.138 36.465 1.00 20.08 424 LEU A O 1
ATOM 3317 N N . CYS A 1 425 ? 123.341 11.852 36.644 1.00 23.23 425 CYS A N 1
ATOM 3318 C CA . CYS A 1 425 ? 123.368 11.654 38.089 1.00 22.91 425 CYS A CA 1
ATOM 3319 C C . CYS A 1 425 ? 122.340 12.538 38.782 1.00 22.00 425 CYS A C 1
ATOM 3320 O O . CYS A 1 425 ? 121.733 12.132 39.779 1.00 21.35 425 CYS A O 1
ATOM 3323 N N . TYR A 1 426 ? 122.128 13.752 38.264 1.00 21.56 426 TYR A N 1
ATOM 3324 C CA . TYR A 1 426 ? 121.147 14.657 38.850 1.00 23.97 426 TYR A CA 1
ATOM 3325 C C . TYR A 1 426 ? 119.729 14.114 38.748 1.00 25.42 426 TYR A C 1
ATOM 3326 O O . TYR A 1 426 ? 118.863 14.521 39.531 1.00 25.57 426 TYR A O 1
ATOM 3335 N N . LEU A 1 427 ? 119.474 13.212 37.800 1.00 21.83 427 LEU A N 1
ATOM 3336 C CA . LEU A 1 427 ? 118.154 12.620 37.635 1.00 25.53 427 LEU A CA 1
ATOM 3337 C C . LEU A 1 427 ? 118.007 11.310 38.396 1.00 21.31 427 LEU A C 1
ATOM 3338 O O . LEU A 1 427 ? 116.947 11.045 38.972 1.00 22.40 427 LEU A O 1
ATOM 3343 N N . ALA A 1 428 ? 119.063 10.495 38.421 1.00 20.67 428 ALA A N 1
ATOM 3344 C CA . ALA A 1 428 ? 118.980 9.112 38.875 1.00 21.89 428 ALA A CA 1
ATOM 3345 C C . ALA A 1 428 ? 119.038 8.946 40.390 1.00 20.85 428 ALA A C 1
ATOM 3346 O O . ALA A 1 428 ? 118.469 7.982 40.912 1.00 20.36 428 ALA A O 1
ATOM 3348 N N . HIS A 1 429 ? 119.704 9.848 41.115 1.00 19.78 429 HIS A N 1
ATOM 3349 C CA . HIS A 1 429 ? 119.878 9.644 42.551 1.00 22.63 429 HIS A CA 1
ATOM 3350 C C . HIS A 1 429 ? 118.561 9.690 43.315 1.00 24.42 429 HIS A C 1
ATOM 3351 O O . HIS A 1 429 ? 118.483 9.138 44.419 1.00 19.13 429 HIS A O 1
ATOM 3358 N N . HIS A 1 430 ? 117.528 10.331 42.757 1.00 20.96 430 HIS A N 1
ATOM 3359 C CA . HIS A 1 430 ? 116.231 10.421 43.422 1.00 23.74 430 HIS A CA 1
ATOM 3360 C C . HIS A 1 430 ? 115.544 9.069 43.576 1.00 23.35 430 HIS A C 1
ATOM 3361 O O . HIS A 1 430 ? 114.581 8.971 44.344 1.00 22.67 430 HIS A O 1
ATOM 3368 N N . ALA A 1 431 ? 116.002 8.036 42.875 1.00 21.78 431 ALA A N 1
ATOM 3369 C CA . ALA A 1 431 ? 115.422 6.705 42.995 1.00 24.90 431 ALA A CA 1
ATOM 3370 C C . ALA A 1 431 ? 115.802 6.002 44.292 1.00 22.71 431 ALA A C 1
ATOM 3371 O O . ALA A 1 431 ? 115.316 4.894 44.536 1.00 23.52 431 ALA A O 1
ATOM 3373 N N . GLY A 1 432 ? 116.651 6.606 45.120 1.00 22.95 432 GLY A N 1
ATOM 3374 C CA . GLY A 1 432 ? 117.142 5.959 46.312 1.00 25.75 432 GLY A CA 1
ATOM 3375 C C . GLY A 1 432 ? 118.620 5.644 46.203 1.00 24.09 432 GLY A C 1
ATOM 3376 O O . GLY A 1 432 ? 119.153 5.445 45.108 1.00 20.86 432 GLY A O 1
ATOM 3377 N N . PRO A 1 433 ? 119.309 5.586 47.348 1.00 24.98 433 PRO A N 1
ATOM 3378 C CA . PRO A 1 433 ? 120.772 5.406 47.309 1.00 22.79 433 PRO A CA 1
ATOM 3379 C C . PRO A 1 433 ? 121.223 4.137 46.606 1.00 21.93 433 PRO A C 1
ATOM 3380 O O . PRO A 1 433 ? 122.237 4.159 45.897 1.00 20.83 433 PRO A O 1
ATOM 3384 N N . ASN A 1 434 ? 120.502 3.030 46.766 1.00 23.24 434 ASN A N 1
ATOM 3385 C CA . ASN A 1 434 ? 120.961 1.768 46.205 1.00 28.45 434 ASN A CA 1
ATOM 3386 C C . ASN A 1 434 ? 120.423 1.501 44.807 1.00 28.01 434 ASN A C 1
ATOM 3387 O O . ASN A 1 434 ? 121.043 0.739 44.058 1.00 24.83 434 ASN A O 1
ATOM 3392 N N . ASN A 1 435 ? 119.294 2.103 44.433 1.00 27.37 435 ASN A N 1
ATOM 3393 C CA . ASN A 1 435 ? 118.913 2.097 43.026 1.00 26.86 435 ASN A CA 1
ATOM 3394 C C . ASN A 1 435 ? 119.848 2.984 42.217 1.00 25.74 435 ASN A C 1
ATOM 3395 O O . ASN A 1 435 ? 120.195 2.658 41.077 1.00 24.95 435 ASN A O 1
ATOM 3400 N N . TYR A 1 436 ? 120.279 4.103 42.803 1.00 25.14 436 TYR A N 1
ATOM 3401 C CA . TYR A 1 436 ? 121.314 4.922 42.184 1.00 20.48 436 TYR A CA 1
ATOM 3402 C C . TYR A 1 436 ? 122.605 4.136 42.019 1.00 25.49 436 TYR A C 1
ATOM 3403 O O . TYR A 1 436 ? 123.245 4.189 40.963 1.00 23.23 436 TYR A O 1
ATOM 3412 N N . GLN A 1 437 ? 122.998 3.388 43.054 1.00 23.64 437 GLN A N 1
ATOM 3413 C CA . GLN A 1 437 ? 124.239 2.626 42.985 1.00 25.43 437 GLN A CA 1
ATOM 3414 C C . GLN A 1 437 ? 124.168 1.546 41.914 1.00 24.41 437 GLN A C 1
ATOM 3415 O O . GLN A 1 437 ? 125.154 1.290 41.215 1.00 23.61 437 GLN A O 1
ATOM 3421 N N . LYS A 1 438 ? 123.004 0.901 41.769 1.00 25.97 438 LYS A N 1
ATOM 3422 C CA . LYS A 1 438 ? 122.861 -0.149 40.763 1.00 27.26 438 LYS A CA 1
ATOM 3423 C C . LYS A 1 438 ? 123.055 0.408 39.358 1.00 24.25 438 LYS A C 1
ATOM 3424 O O . LYS A 1 438 ? 123.705 -0.221 38.515 1.00 22.97 438 LYS A O 1
ATOM 3430 N N . TRP A 1 439 ? 122.496 1.589 39.090 1.00 24.41 439 TRP A N 1
ATOM 3431 C CA . TRP A 1 439 ? 122.715 2.239 37.804 1.00 21.03 439 TRP A CA 1
ATOM 3432 C C . TRP A 1 439 ? 124.188 2.583 37.613 1.00 22.31 439 TRP A C 1
ATOM 3433 O O . TRP A 1 439 ? 124.765 2.318 36.553 1.00 24.41 439 TRP A O 1
ATOM 3444 N N . CYS A 1 440 ? 124.817 3.166 38.638 1.00 19.74 440 CYS A N 1
ATOM 3445 C CA . CYS A 1 440 ? 126.230 3.528 38.533 1.00 22.83 440 CYS A CA 1
ATOM 3446 C C . CYS A 1 440 ? 127.102 2.302 38.290 1.00 27.01 440 CYS A C 1
ATOM 3447 O O . CYS A 1 440 ? 128.008 2.332 37.449 1.00 26.53 440 CYS A O 1
ATOM 3450 N N . ASP A 1 441 ? 126.846 1.213 39.020 1.00 28.40 441 ASP A N 1
ATOM 3451 C CA . ASP A 1 441 ? 127.675 0.020 38.884 1.00 26.58 441 ASP A CA 1
ATOM 3452 C C . ASP A 1 441 ? 127.515 -0.618 37.509 1.00 23.13 441 ASP A C 1
ATOM 3453 O O . ASP A 1 441 ? 128.499 -1.066 36.909 1.00 28.09 441 ASP A O 1
ATOM 3458 N N . THR A 1 442 ? 126.286 -0.666 36.991 1.00 25.61 442 THR A N 1
ATOM 3459 C CA . THR A 1 442 ? 126.066 -1.251 35.671 1.00 27.83 442 THR A CA 1
ATOM 3460 C C . THR A 1 442 ? 126.721 -0.412 34.580 1.00 26.44 442 THR A C 1
ATOM 3461 O O . THR A 1 442 ? 127.320 -0.955 33.644 1.00 22.37 442 THR A O 1
ATOM 3465 N N . VAL A 1 443 ? 126.627 0.913 34.689 1.00 26.17 443 VAL A N 1
ATOM 3466 C CA . VAL A 1 443 ? 127.244 1.789 33.701 1.00 26.50 443 VAL A CA 1
ATOM 3467 C C . VAL A 1 443 ? 128.763 1.680 33.765 1.00 28.97 443 VAL A C 1
ATOM 3468 O O . VAL A 1 443 ? 129.442 1.675 32.732 1.00 24.87 443 VAL A O 1
ATOM 3472 N N . GLN A 1 444 ? 129.318 1.571 34.976 1.00 29.07 444 GLN A N 1
ATOM 3473 C CA . GLN A 1 444 ? 130.769 1.517 35.123 1.00 29.54 444 GLN A CA 1
ATOM 3474 C C . GLN A 1 444 ? 131.346 0.238 34.527 1.00 24.85 444 GLN A C 1
ATOM 3475 O O . GLN A 1 444 ? 132.415 0.263 33.905 1.00 26.70 444 GLN A O 1
ATOM 3481 N N . ALA A 1 445 ? 130.658 -0.890 34.705 1.00 24.36 445 ALA A N 1
ATOM 3482 C CA . ALA A 1 445 ? 131.171 -2.150 34.177 1.00 29.85 445 ALA A CA 1
ATOM 3483 C C . ALA A 1 445 ? 131.216 -2.129 32.655 1.00 31.07 445 ALA A C 1
ATOM 3484 O O . ALA A 1 445 ? 132.180 -2.609 32.048 1.00 29.98 445 ALA A O 1
ATOM 3486 N N . GLN A 1 446 ? 130.187 -1.563 32.020 1.00 26.01 446 GLN A N 1
ATOM 3487 C CA . GLN A 1 446 ? 130.184 -1.470 30.564 1.00 29.61 446 GLN A CA 1
ATOM 3488 C C . GLN A 1 446 ? 131.246 -0.494 30.072 1.00 28.32 446 GLN A C 1
ATOM 3489 O O . GLN A 1 446 ? 131.942 -0.772 29.089 1.00 25.49 446 GLN A O 1
ATOM 3495 N N . CYS A 1 447 ? 131.385 0.652 30.747 1.00 27.60 447 CYS A N 1
ATOM 3496 C CA . CYS A 1 447 ? 132.385 1.638 30.346 1.00 29.04 447 CYS A CA 1
ATOM 3497 C C . CYS A 1 447 ? 133.795 1.071 30.442 1.00 34.08 447 CYS A C 1
ATOM 3498 O O . CYS A 1 447 ? 134.667 1.409 29.630 1.00 29.01 447 CYS A O 1
ATOM 3501 N N . LEU A 1 448 ? 134.040 0.217 31.440 1.00 31.93 448 LEU A N 1
ATOM 3502 C CA . LEU A 1 448 ? 135.361 -0.381 31.603 1.00 33.61 448 LEU A CA 1
ATOM 3503 C C . LEU A 1 448 ? 135.762 -1.173 30.366 1.00 34.68 448 LEU A C 1
ATOM 3504 O O . LEU A 1 448 ? 136.925 -1.140 29.945 1.00 32.43 448 LEU A O 1
ATOM 3509 N N . LYS A 1 449 ? 134.809 -1.888 29.762 1.00 32.18 449 LYS A N 1
ATOM 3510 C CA . LYS A 1 449 ? 135.105 -2.657 28.560 1.00 34.91 449 LYS A CA 1
ATOM 3511 C C . LYS A 1 449 ? 135.407 -1.765 27.365 1.00 30.60 449 LYS A C 1
ATOM 3512 O O . LYS A 1 449 ? 136.036 -2.227 26.406 1.00 33.13 449 LYS A O 1
ATOM 3518 N N . SER A 1 450 ? 134.983 -0.504 27.406 1.00 31.76 450 SER A N 1
ATOM 3519 C CA . SER A 1 450 ? 135.192 0.438 26.316 1.00 33.75 450 SER A CA 1
ATOM 3520 C C . SER A 1 450 ? 136.377 1.364 26.549 1.00 31.87 450 SER A C 1
ATOM 3521 O O . SER A 1 450 ? 136.620 2.255 25.729 1.00 36.73 450 SER A O 1
ATOM 3524 N N . GLY A 1 451 ? 137.115 1.182 27.642 1.00 34.55 451 GLY A N 1
ATOM 3525 C CA . GLY A 1 451 ? 138.267 2.017 27.913 1.00 28.62 451 GLY A CA 1
ATOM 3526 C C . GLY A 1 451 ? 137.958 3.360 28.530 1.00 29.93 451 GLY A C 1
ATOM 3527 O O . GLY A 1 451 ? 138.775 4.280 28.417 1.00 32.11 451 GLY A O 1
ATOM 3528 N N . PHE A 1 452 ? 136.808 3.505 29.182 1.00 27.01 452 PHE A N 1
ATOM 3529 C CA . PHE A 1 452 ? 136.421 4.760 29.809 1.00 28.73 452 PHE A CA 1
ATOM 3530 C C . PHE A 1 452 ? 136.164 4.540 31.294 1.00 30.17 452 PHE A C 1
ATOM 3531 O O . PHE A 1 452 ? 135.517 3.563 31.684 1.00 26.26 452 PHE A O 1
ATOM 3539 N N . GLU A 1 453 ? 136.670 5.456 32.117 1.00 32.34 453 GLU A N 1
ATOM 3540 C CA . GLU A 1 453 ? 136.495 5.403 33.565 1.00 34.67 453 GLU A CA 1
ATOM 3541 C C . GLU A 1 453 ? 135.529 6.499 33.999 1.00 29.66 453 GLU A C 1
ATOM 3542 O O . GLU A 1 453 ? 135.937 7.661 34.158 1.00 30.96 453 GLU A O 1
ATOM 3548 N N . PRO A 1 454 ? 134.248 6.199 34.182 1.00 26.36 454 PRO A N 1
ATOM 3549 C CA . PRO A 1 454 ? 133.306 7.224 34.637 1.00 28.92 454 PRO A CA 1
ATOM 3550 C C . PRO A 1 454 ? 133.470 7.524 36.117 1.00 29.86 454 PRO A C 1
ATOM 3551 O O . PRO A 1 454 ? 133.809 6.653 36.922 1.00 29.57 454 PRO A O 1
ATOM 3555 N N . ILE A 1 455 ? 133.224 8.783 36.466 1.00 26.81 455 ILE A N 1
ATOM 3556 C CA . ILE A 1 455 ? 133.217 9.249 37.848 1.00 27.89 455 ILE A CA 1
ATOM 3557 C C . ILE A 1 455 ? 131.806 9.729 38.157 1.00 28.39 455 ILE A C 1
ATOM 3558 O O . ILE A 1 455 ? 131.290 10.626 37.479 1.00 27.96 455 ILE A O 1
ATOM 3563 N N . PHE A 1 456 ? 131.183 9.135 39.169 1.00 28.02 456 PHE A N 1
ATOM 3564 C CA . PHE A 1 456 ? 129.817 9.470 39.548 1.00 24.49 456 PHE A CA 1
ATOM 3565 C C . PHE A 1 456 ? 129.814 10.392 40.759 1.00 23.77 456 PHE A C 1
ATOM 3566 O O . PHE A 1 456 ? 130.594 10.205 41.698 1.00 25.92 456 PHE A O 1
ATOM 3574 N N . ILE A 1 457 ? 128.940 11.393 40.727 1.00 26.65 457 ILE A N 1
ATOM 3575 C CA . ILE A 1 457 ? 128.752 12.250 41.903 1.00 23.56 457 ILE A CA 1
ATOM 3576 C C . ILE A 1 457 ? 128.279 11.392 43.070 1.00 22.66 457 ILE A C 1
ATOM 3577 O O . ILE A 1 457 ? 127.299 10.634 42.923 1.00 21.88 457 ILE A O 1
ATOM 3582 N N . PRO A 1 458 ? 128.927 11.449 44.233 1.00 27.09 458 PRO A N 1
ATOM 3583 C CA . PRO A 1 458 ? 128.509 10.593 45.350 1.00 24.01 458 PRO A CA 1
ATOM 3584 C C . PRO A 1 458 ? 127.089 10.916 45.789 1.00 20.59 458 PRO A C 1
ATOM 3585 O O . PRO A 1 458 ? 126.646 12.066 45.738 1.00 23.33 458 PRO A O 1
ATOM 3589 N N . TYR A 1 459 ? 126.370 9.872 46.213 1.00 23.50 459 TYR A N 1
ATOM 3590 C CA . TYR A 1 459 ? 124.977 10.049 46.616 1.00 23.31 459 TYR A CA 1
ATOM 3591 C C . TYR A 1 459 ? 124.848 11.066 47.743 1.00 25.50 459 TYR A C 1
ATOM 3592 O O . TYR A 1 459 ? 123.887 11.846 47.777 1.00 24.17 459 TYR A O 1
ATOM 3601 N N . GLU A 1 460 ? 125.803 11.073 48.679 1.00 24.69 460 GLU A N 1
ATOM 3602 C CA . GLU A 1 460 ? 125.722 11.995 49.807 1.00 27.63 460 GLU A CA 1
ATOM 3603 C C . GLU A 1 460 ? 125.781 13.446 49.352 1.00 23.22 460 GLU A C 1
ATOM 3604 O O . GLU A 1 460 ? 125.162 14.317 49.976 1.00 22.58 460 GLU A O 1
ATOM 3610 N N . VAL A 1 461 ? 126.520 13.724 48.277 1.00 20.76 461 VAL A N 1
ATOM 3611 C CA . VAL A 1 461 ? 126.575 15.079 47.735 1.00 23.18 461 VAL A CA 1
ATOM 3612 C C . VAL A 1 461 ? 125.232 15.462 47.125 1.00 21.91 461 VAL A C 1
ATOM 3613 O O . VAL A 1 461 ? 124.717 16.564 47.353 1.00 22.16 461 VAL A O 1
ATOM 3617 N N . LEU A 1 462 ? 124.644 14.559 46.338 1.00 20.17 462 LEU A N 1
ATOM 3618 C CA . LEU A 1 462 ? 123.388 14.878 45.669 1.00 22.14 462 LEU A CA 1
ATOM 3619 C C . LEU A 1 462 ? 122.247 15.009 46.669 1.00 21.40 462 LEU A C 1
ATOM 3620 O O . LEU A 1 462 ? 121.422 15.923 46.560 1.00 19.60 462 LEU A O 1
ATOM 3625 N N . GLN A 1 463 ? 122.185 14.108 47.653 1.00 20.82 463 GLN A N 1
ATOM 3626 C CA . GLN A 1 463 ? 121.098 14.162 48.623 1.00 21.73 463 GLN A CA 1
ATOM 3627 C C . GLN A 1 463 ? 121.230 15.374 49.535 1.00 20.29 463 GLN A C 1
ATOM 3628 O O . GLN A 1 463 ? 120.228 16.022 49.856 1.00 21.67 463 GLN A O 1
ATOM 3634 N N . TYR A 1 464 ? 122.453 15.705 49.956 1.00 22.34 464 TYR A N 1
ATOM 3635 C CA . TYR A 1 464 ? 122.634 16.897 50.779 1.00 23.02 464 TYR A CA 1
ATOM 3636 C C . TYR A 1 464 ? 122.207 18.149 50.025 1.00 21.48 464 TYR A C 1
ATOM 3637 O O . TYR A 1 464 ? 121.462 18.983 50.552 1.00 23.63 464 TYR A O 1
ATOM 3646 N N . ARG A 1 465 ? 122.685 18.307 48.788 1.00 22.50 465 ARG A N 1
ATOM 3647 C CA . ARG A 1 465 ? 122.377 19.520 48.039 1.00 26.44 465 ARG A CA 1
ATOM 3648 C C . ARG A 1 465 ? 120.895 19.613 47.700 1.00 25.74 465 ARG A C 1
ATOM 3649 O O . ARG A 1 465 ? 120.350 20.720 47.633 1.00 27.33 465 ARG A O 1
ATOM 3657 N N . TRP A 1 466 ? 120.220 18.477 47.506 1.00 22.95 466 TRP A N 1
ATOM 3658 C CA . TRP A 1 466 ? 118.777 18.520 47.289 1.00 24.05 466 TRP A CA 1
ATOM 3659 C C . TRP A 1 466 ? 118.054 19.006 48.537 1.00 27.12 466 TRP A C 1
ATOM 3660 O O . TRP A 1 466 ? 117.197 19.895 48.463 1.00 26.30 466 TRP A O 1
ATOM 3671 N N . LEU A 1 467 ? 118.381 18.424 49.696 1.00 24.63 467 LEU A N 1
ATOM 3672 C CA . LEU A 1 467 ? 117.764 18.855 50.945 1.00 28.14 467 LEU A CA 1
ATOM 3673 C C . LEU A 1 467 ? 118.029 20.331 51.208 1.00 28.83 467 LEU A C 1
ATOM 3674 O O . LEU A 1 467 ? 117.163 21.040 51.731 1.00 32.17 467 LEU A O 1
ATOM 3679 N N . ALA A 1 468 ? 119.216 20.814 50.836 1.00 25.70 468 ALA A N 1
ATOM 3680 C CA . ALA A 1 468 ? 119.556 22.213 51.068 1.00 31.34 468 ALA A CA 1
ATOM 3681 C C . ALA A 1 468 ? 118.683 23.140 50.232 1.00 32.43 468 ALA A C 1
ATOM 3682 O O . ALA A 1 468 ? 118.182 24.154 50.732 1.00 33.28 468 ALA A O 1
ATOM 3684 N N . THR A 1 469 ? 118.490 22.818 48.952 1.00 29.25 469 THR A N 1
ATOM 3685 C CA . THR A 1 469 ? 117.728 23.726 48.098 1.00 35.11 469 THR A CA 1
ATOM 3686 C C . THR A 1 469 ? 116.236 23.668 48.415 1.00 32.71 469 THR A C 1
ATOM 3687 O O . THR A 1 469 ? 115.535 24.686 48.334 1.00 30.77 469 THR A O 1
ATOM 3691 N N . VAL A 1 470 ? 115.739 22.499 48.812 1.00 31.62 470 VAL A N 1
ATOM 3692 C CA . VAL A 1 470 ? 114.315 22.308 49.072 1.00 34.46 470 VAL A CA 1
ATOM 3693 C C . VAL A 1 470 ? 113.977 22.900 50.433 1.00 42.38 470 VAL A C 1
ATOM 3694 O O . VAL A 1 470 ? 112.830 22.835 50.894 1.00 43.84 470 VAL A O 1
ATOM 3698 N N . MET A 1 471 ? 114.986 23.490 51.068 1.00 44.88 471 MET A N 1
ATOM 3699 C CA . MET A 1 471 ? 114.967 24.177 52.351 1.00 49.52 471 MET A CA 1
ATOM 3700 C C . MET A 1 471 ? 114.940 23.198 53.518 1.00 50.73 471 MET A C 1
ATOM 3701 O O . MET A 1 471 ? 114.844 23.650 54.657 1.00 60.99 471 MET A O 1
ATOM 3706 N N . THR A 1 472 ? 115.023 21.889 53.272 1.00 48.22 472 THR A N 1
ATOM 3707 C CA . THR A 1 472 ? 115.004 20.832 54.299 1.00 41.10 472 THR A CA 1
ATOM 3708 C C . THR A 1 472 ? 114.123 21.108 55.516 1.00 60.60 472 THR A C 1
ATOM 3709 O O . THR A 1 472 ? 113.933 20.236 56.366 1.00 69.35 472 THR A O 1
#